Protein AF-A0A2P6TC37-F1 (afdb_monomer)

pLDDT: mean 72.39, std 29.38, range [22.72, 98.81]

Structure (mmCIF, N/CA/C/O backbone):
data_AF-A0A2P6TC37-F1
#
_entry.id   AF-A0A2P6TC37-F1
#
loop_
_atom_site.group_PDB
_atom_site.id
_atom_site.type_symbol
_atom_site.label_atom_id
_atom_site.label_alt_id
_atom_site.label_comp_id
_atom_site.label_asym_id
_atom_site.label_entity_id
_atom_site.label_seq_id
_atom_site.pdbx_PDB_ins_code
_atom_site.Cartn_x
_atom_site.Cartn_y
_atom_site.Cartn_z
_atom_site.occupancy
_atom_site.B_iso_or_equiv
_atom_site.auth_seq_id
_atom_site.auth_comp_id
_atom_site.auth_asym_id
_atom_site.auth_atom_id
_atom_site.pdbx_PDB_model_num
ATOM 1 N N . MET A 1 1 ? 7.289 -2.234 5.025 1.00 83.94 1 MET A N 1
ATOM 2 C CA . MET A 1 1 ? 6.380 -1.115 4.702 1.00 83.94 1 MET A CA 1
ATOM 3 C C . MET A 1 1 ? 5.207 -1.716 3.965 1.00 83.94 1 MET A C 1
ATOM 5 O O . MET A 1 1 ? 5.472 -2.333 2.942 1.00 83.94 1 MET A O 1
ATOM 9 N N . PRO A 1 2 ? 3.980 -1.599 4.486 1.00 94.38 2 PRO A N 1
ATOM 10 C CA . PRO A 1 2 ? 2.773 -1.984 3.763 1.00 94.38 2 PRO A CA 1
ATOM 11 C C . PRO A 1 2 ? 2.667 -1.216 2.441 1.00 94.38 2 PRO A C 1
ATOM 13 O O . PRO A 1 2 ? 2.938 -0.013 2.387 1.00 94.38 2 PRO A O 1
ATOM 16 N N . GLU A 1 3 ? 2.310 -1.910 1.370 1.00 97.00 3 GLU A N 1
ATOM 17 C CA . GLU A 1 3 ? 2.025 -1.344 0.056 1.00 97.00 3 GLU A CA 1
ATOM 18 C C . GLU A 1 3 ? 0.522 -1.524 -0.228 1.00 97.00 3 GLU A C 1
ATOM 20 O O . GLU A 1 3 ? -0.263 -1.788 0.686 1.00 97.00 3 GLU A O 1
ATOM 25 N N . LEU A 1 4 ? 0.069 -1.290 -1.460 1.00 97.50 4 LEU A N 1
ATOM 26 C CA . LEU A 1 4 ? -1.353 -1.438 -1.792 1.00 97.50 4 LEU A CA 1
ATOM 27 C C . LEU A 1 4 ? -1.938 -2.820 -1.440 1.00 97.50 4 LEU A C 1
ATOM 29 O O . LEU A 1 4 ? -3.035 -2.825 -0.879 1.00 97.50 4 LEU A O 1
ATOM 33 N N . PRO A 1 5 ? -1.268 -3.961 -1.711 1.00 97.31 5 PRO A N 1
ATOM 34 C CA . PRO A 1 5 ? -1.843 -5.275 -1.422 1.00 97.31 5 PRO A CA 1
ATOM 35 C C . PRO A 1 5 ? -2.089 -5.512 0.069 1.00 97.31 5 PRO A C 1
ATOM 37 O O . PRO A 1 5 ? -3.157 -5.988 0.445 1.00 97.31 5 PRO A O 1
ATOM 40 N N . GLU A 1 6 ? -1.143 -5.129 0.930 1.00 97.00 6 GLU A N 1
ATOM 41 C CA . GLU A 1 6 ? -1.274 -5.288 2.380 1.00 97.00 6 GLU A CA 1
ATOM 42 C C . GLU A 1 6 ? -2.379 -4.384 2.953 1.00 97.00 6 GLU A C 1
ATOM 44 O O . GLU A 1 6 ? -3.137 -4.798 3.832 1.00 97.00 6 GLU A O 1
ATOM 49 N N . VAL A 1 7 ? -2.509 -3.156 2.435 1.00 97.62 7 VAL A N 1
ATOM 50 C CA . VAL A 1 7 ? -3.565 -2.220 2.858 1.00 97.62 7 VAL A CA 1
ATOM 51 C C . VAL A 1 7 ? -4.939 -2.648 2.317 1.00 97.62 7 VAL A C 1
ATOM 53 O O . VAL A 1 7 ? -5.939 -2.475 3.008 1.00 97.62 7 VAL A O 1
ATOM 56 N N . GLU A 1 8 ? -5.025 -3.261 1.131 1.00 97.88 8 GLU A N 1
ATOM 57 C CA . GLU A 1 8 ? -6.267 -3.883 0.638 1.00 97.88 8 GLU A CA 1
ATOM 58 C C . GLU A 1 8 ? -6.647 -5.124 1.459 1.00 97.88 8 GLU A C 1
ATOM 60 O O . GLU A 1 8 ? -7.824 -5.294 1.770 1.00 97.88 8 GLU A O 1
ATOM 65 N N . GLY A 1 9 ? -5.677 -5.938 1.887 1.00 96.38 9 GLY A N 1
ATOM 66 C CA . GLY A 1 9 ? -5.904 -7.025 2.846 1.00 96.38 9 GLY A CA 1
ATOM 67 C C . GLY A 1 9 ? -6.494 -6.512 4.165 1.00 96.38 9 GLY A C 1
ATOM 68 O O . GLY A 1 9 ? -7.537 -6.991 4.607 1.00 96.38 9 GLY A O 1
ATOM 69 N N . ALA A 1 10 ? -5.904 -5.463 4.747 1.00 96.94 10 ALA A N 1
ATOM 70 C CA . ALA A 1 10 ? -6.432 -4.822 5.954 1.00 96.94 10 ALA A CA 1
ATOM 71 C C . ALA A 1 10 ? -7.830 -4.201 5.747 1.00 96.94 10 ALA A C 1
ATOM 73 O O . ALA A 1 10 ? -8.696 -4.328 6.617 1.00 96.94 10 ALA A O 1
ATOM 74 N N . ARG A 1 11 ? -8.089 -3.591 4.580 1.00 97.94 11 ARG A N 1
ATOM 75 C CA . ARG A 1 11 ? -9.413 -3.067 4.211 1.00 97.94 11 ARG A CA 1
ATOM 76 C C . ARG A 1 11 ? -10.454 -4.184 4.145 1.00 97.94 11 ARG A C 1
ATOM 78 O O . ARG A 1 11 ? -11.528 -4.036 4.716 1.00 97.94 11 ARG A O 1
ATOM 85 N N . ARG A 1 12 ? -10.138 -5.312 3.501 1.00 97.31 12 ARG A N 1
ATOM 86 C CA . ARG A 1 12 ? -11.019 -6.491 3.410 1.00 97.31 12 ARG A CA 1
ATOM 87 C C . ARG A 1 12 ? -11.253 -7.160 4.756 1.00 97.31 12 ARG A C 1
ATOM 89 O O . ARG A 1 12 ? -12.375 -7.583 5.019 1.00 97.31 12 ARG A O 1
ATOM 96 N N . LEU A 1 13 ? -10.228 -7.235 5.606 1.00 96.56 13 LEU A N 1
ATOM 97 C CA . LEU A 1 13 ? -10.374 -7.699 6.982 1.00 96.56 13 LEU A CA 1
ATOM 98 C C . LEU A 1 13 ? -11.424 -6.844 7.700 1.00 96.56 13 LEU A C 1
ATOM 100 O O . LEU A 1 13 ? -12.434 -7.385 8.137 1.00 96.56 13 LEU A O 1
ATOM 104 N N . ALA A 1 14 ? -11.255 -5.519 7.702 1.00 97.38 14 ALA A N 1
ATOM 105 C CA . ALA A 1 14 ? -12.206 -4.613 8.335 1.00 97.38 14 ALA A CA 1
ATOM 106 C C . ALA A 1 14 ? -13.606 -4.615 7.696 1.00 97.38 14 ALA A C 1
ATOM 108 O O . ALA A 1 14 ? -14.594 -4.494 8.415 1.00 97.38 14 ALA A O 1
ATOM 109 N N . GLU A 1 15 ? -13.713 -4.781 6.377 1.00 97.94 15 GLU A N 1
ATOM 110 C CA . GLU A 1 15 ? -14.999 -4.929 5.684 1.00 97.94 15 GLU A CA 1
ATOM 111 C C . GLU A 1 15 ? -15.781 -6.136 6.228 1.00 97.94 15 GLU A C 1
ATOM 113 O O . GLU A 1 15 ? -16.972 -6.039 6.498 1.00 97.94 15 GLU A O 1
ATOM 118 N N . ARG A 1 16 ? -15.100 -7.266 6.461 1.00 97.38 16 ARG A N 1
ATOM 119 C CA . ARG A 1 16 ? -15.718 -8.488 7.005 1.00 97.38 16 ARG A CA 1
ATOM 120 C C . ARG A 1 16 ? -15.984 -8.427 8.509 1.00 97.38 16 ARG A C 1
ATOM 122 O O . ARG A 1 16 ? -16.911 -9.081 8.980 1.00 97.38 16 ARG A O 1
ATOM 129 N N . THR A 1 17 ? -15.142 -7.733 9.276 1.00 97.81 17 THR A N 1
ATOM 130 C CA . THR A 1 17 ? -15.160 -7.809 10.749 1.00 97.81 17 THR A CA 1
ATOM 131 C C . THR A 1 17 ? -15.755 -6.589 11.435 1.00 97.81 17 THR A C 1
ATOM 133 O O . THR A 1 17 ? -16.193 -6.722 12.575 1.00 97.81 17 THR A O 1
ATOM 136 N N . CYS A 1 18 ? -15.763 -5.419 10.792 1.00 98.12 18 CYS A N 1
ATOM 137 C CA . CYS A 1 18 ? -16.083 -4.142 11.436 1.00 98.12 18 CYS A CA 1
ATOM 138 C C . CYS A 1 18 ? -17.280 -3.407 10.820 1.00 98.12 18 CYS A C 1
ATOM 140 O O . CYS A 1 18 ? -17.986 -2.710 11.545 1.00 98.12 18 CYS A O 1
ATOM 142 N N . VAL A 1 19 ? -17.514 -3.540 9.511 1.00 98.62 19 VAL A N 1
ATOM 143 C CA . VAL A 1 19 ? -18.607 -2.831 8.824 1.00 98.62 19 VAL A CA 1
ATOM 144 C C . VAL A 1 19 ? -19.978 -3.327 9.297 1.00 98.62 19 VAL A C 1
ATOM 146 O O . VAL A 1 19 ? -20.176 -4.512 9.564 1.00 98.62 19 VAL A O 1
ATOM 149 N N . GLY A 1 20 ? -20.923 -2.394 9.423 1.00 98.56 20 GLY A N 1
ATOM 150 C CA . GLY A 1 20 ? -22.274 -2.618 9.935 1.00 98.56 20 GLY A CA 1
ATOM 151 C C . GLY A 1 20 ? -22.376 -2.664 11.462 1.00 98.56 20 GLY A C 1
ATOM 152 O O . GLY A 1 20 ? -23.464 -2.920 11.969 1.00 98.56 20 GLY A O 1
ATOM 153 N N . LYS A 1 21 ? -21.276 -2.432 12.194 1.00 98.62 21 LYS A N 1
ATOM 154 C CA . LYS A 1 21 ? -21.218 -2.545 13.659 1.00 98.62 21 LYS A CA 1
ATOM 155 C C . LYS A 1 21 ? -20.896 -1.208 14.315 1.00 98.62 21 LYS A C 1
ATOM 157 O O . LYS A 1 21 ? -20.062 -0.439 13.827 1.00 98.62 21 LYS A O 1
ATOM 162 N N . ARG A 1 22 ? -21.523 -0.958 15.460 1.00 98.75 22 ARG A N 1
ATOM 163 C CA . ARG A 1 22 ? -21.271 0.205 16.312 1.00 98.75 22 ARG A CA 1
ATOM 164 C C . ARG A 1 22 ? -20.052 0.015 17.207 1.00 98.75 22 ARG A C 1
ATOM 166 O O . ARG A 1 22 ? -19.886 -1.030 17.837 1.00 98.75 22 ARG A O 1
ATOM 173 N N . ILE A 1 23 ? -19.241 1.062 17.310 1.00 98.75 23 ILE A N 1
ATOM 174 C CA . ILE A 1 23 ? -18.129 1.194 18.252 1.00 98.75 23 ILE A CA 1
ATOM 175 C C . ILE A 1 23 ? -18.714 1.457 19.646 1.00 98.75 23 ILE A C 1
ATOM 177 O O . ILE A 1 23 ? -19.360 2.481 19.868 1.00 98.75 23 ILE A O 1
ATOM 181 N N . VAL A 1 24 ? -18.493 0.546 20.594 1.00 98.75 24 VAL A N 1
ATOM 182 C CA . VAL A 1 24 ? -18.943 0.691 21.996 1.00 98.75 24 VAL A CA 1
ATOM 183 C C . VAL A 1 24 ? -17.829 1.150 22.931 1.00 98.75 24 VAL A C 1
ATOM 185 O O . VAL A 1 24 ? -18.105 1.713 23.984 1.00 98.75 24 VAL A O 1
ATOM 188 N N . GLU A 1 25 ? -16.574 0.938 22.540 1.00 98.62 25 GLU A N 1
ATOM 189 C CA . GLU A 1 25 ? -15.386 1.354 23.282 1.00 98.62 25 GLU A CA 1
ATOM 190 C C . GLU A 1 25 ? -14.320 1.773 22.268 1.00 98.62 25 GLU A C 1
ATOM 192 O O . GLU A 1 25 ? -14.127 1.097 21.254 1.00 98.62 25 GLU A O 1
ATOM 197 N N . ALA A 1 26 ? -13.633 2.877 22.539 1.00 98.50 26 ALA A N 1
ATOM 198 C CA . ALA A 1 26 ? -12.466 3.314 21.789 1.00 98.50 26 ALA A CA 1
ATOM 199 C C . ALA A 1 26 ? -11.380 3.714 22.790 1.00 98.50 26 ALA A C 1
ATOM 201 O O . ALA A 1 26 ? -11.672 4.392 23.774 1.00 98.50 26 ALA A O 1
ATOM 202 N N . ILE A 1 27 ? -10.143 3.303 22.533 1.00 98.44 27 ILE A N 1
ATOM 203 C CA . ILE A 1 27 ? -8.960 3.684 23.304 1.00 98.44 27 ILE A CA 1
ATOM 204 C C . ILE A 1 27 ? -7.935 4.199 22.298 1.00 98.44 27 ILE A C 1
ATOM 206 O O . ILE A 1 27 ? -7.487 3.461 21.417 1.00 98.44 27 ILE A O 1
ATOM 210 N N . ILE A 1 28 ? -7.588 5.479 22.409 1.00 98.50 28 ILE A N 1
ATOM 211 C CA . ILE A 1 28 ? -6.640 6.143 21.511 1.00 98.50 28 ILE A CA 1
ATOM 212 C C . ILE A 1 28 ? -5.346 6.410 22.277 1.00 98.50 28 ILE A C 1
ATOM 214 O O . ILE A 1 28 ? -5.369 6.957 23.378 1.00 98.50 28 ILE A O 1
ATOM 218 N N . ALA A 1 29 ? -4.211 6.016 21.702 1.00 97.75 29 ALA A N 1
ATOM 219 C CA . ALA A 1 29 ? -2.913 6.256 22.315 1.00 97.75 29 ALA A CA 1
ATOM 220 C C . ALA A 1 29 ? -2.574 7.753 22.332 1.00 97.75 29 ALA A C 1
ATOM 222 O O . ALA A 1 29 ? -2.803 8.465 21.352 1.00 97.75 29 ALA A O 1
ATOM 223 N N . ASP A 1 30 ? -1.944 8.196 23.419 1.00 96.94 30 ASP A N 1
ATOM 224 C CA . ASP A 1 30 ? -1.416 9.552 23.568 1.00 96.94 30 ASP A CA 1
ATOM 225 C C . ASP A 1 30 ? -0.123 9.717 22.744 1.00 96.94 30 ASP A C 1
ATOM 227 O O . ASP A 1 30 ? 1.002 9.634 23.237 1.00 96.94 30 ASP A O 1
ATOM 231 N N . ASP A 1 31 ? -0.290 9.799 21.422 1.00 96.88 31 ASP A N 1
ATOM 232 C CA . ASP A 1 31 ? 0.792 9.809 20.439 1.00 96.88 31 ASP A CA 1
ATOM 233 C C . ASP A 1 31 ? 0.491 10.790 19.299 1.00 96.88 31 ASP A C 1
ATOM 235 O O . ASP A 1 31 ? 0.153 10.386 18.188 1.00 96.88 31 ASP A O 1
ATOM 239 N N . GLU A 1 32 ? 0.659 12.089 19.558 1.00 94.88 32 GLU A N 1
ATOM 240 C CA . GLU A 1 32 ? 0.431 13.180 18.588 1.00 94.88 32 GLU A CA 1
ATOM 241 C C . GLU A 1 32 ? 1.298 13.085 17.311 1.00 94.88 32 GLU A C 1
ATOM 243 O O . GLU A 1 32 ? 0.999 13.712 16.294 1.00 94.88 32 GLU A O 1
ATOM 248 N N . LYS A 1 33 ? 2.364 12.262 17.304 1.00 96.38 33 LYS A N 1
ATOM 249 C CA . LYS A 1 33 ? 3.118 11.971 16.069 1.00 96.38 33 LYS A CA 1
ATOM 250 C C . LYS A 1 33 ? 2.323 11.085 15.108 1.00 96.38 33 LYS A C 1
ATOM 252 O O . LYS A 1 33 ? 2.520 11.194 13.895 1.00 96.38 33 LYS A O 1
ATOM 257 N N . VAL A 1 34 ? 1.463 10.214 15.639 1.00 98.00 34 VAL A N 1
ATOM 258 C CA . VAL A 1 34 ? 0.625 9.277 14.880 1.00 98.00 34 VAL A CA 1
ATOM 259 C C . VAL A 1 34 ? -0.806 9.794 14.758 1.00 98.00 34 VAL A C 1
ATOM 261 O O . VAL A 1 34 ? -1.354 9.763 13.661 1.00 98.00 34 VAL A O 1
ATOM 264 N N . ILE A 1 35 ? -1.405 10.275 15.849 1.00 98.00 35 ILE A N 1
ATOM 265 C CA . ILE A 1 35 ? -2.743 10.873 15.873 1.00 98.00 35 ILE A CA 1
ATOM 266 C C . ILE A 1 35 ? -2.621 12.336 15.448 1.00 98.00 35 ILE A C 1
ATOM 268 O O . ILE A 1 35 ? -2.126 13.173 16.195 1.00 98.00 35 ILE A O 1
ATOM 272 N N . CYS A 1 36 ? -3.026 12.637 14.218 1.00 95.69 36 CYS A N 1
ATOM 273 C CA . CYS A 1 36 ? -2.902 13.962 13.624 1.00 95.69 36 CYS A CA 1
ATOM 274 C C . CYS A 1 36 ? -4.259 14.676 13.556 1.00 95.69 36 CYS A C 1
ATOM 276 O O . CYS A 1 36 ? -5.306 14.042 13.469 1.00 95.69 36 CYS A O 1
ATOM 278 N N . ASN A 1 37 ? -4.221 16.012 13.526 1.00 93.75 37 ASN A N 1
ATOM 279 C CA . ASN A 1 37 ? -5.357 16.920 13.291 1.00 93.75 37 ASN A CA 1
ATOM 280 C C . ASN A 1 37 ? -6.563 16.836 14.258 1.00 93.75 37 ASN A C 1
ATOM 282 O O . ASN A 1 37 ? -7.558 17.522 14.027 1.00 93.75 37 ASN A O 1
ATOM 286 N N . VAL A 1 38 ? -6.479 16.040 15.323 1.00 95.88 38 VAL A N 1
ATOM 287 C CA . VAL A 1 38 ? -7.459 15.914 16.414 1.00 95.88 38 VAL A CA 1
ATOM 288 C C . VAL A 1 38 ? -6.720 15.410 17.657 1.00 95.88 38 VAL A C 1
ATOM 290 O O . VAL A 1 38 ? -5.751 14.662 17.512 1.00 95.88 38 VAL A O 1
ATOM 293 N N . LYS A 1 39 ? -7.132 15.792 18.874 1.00 97.06 39 LYS A N 1
ATOM 294 C CA . LYS A 1 39 ? -6.503 15.230 20.083 1.00 97.06 39 LYS A CA 1
ATOM 295 C C . LYS A 1 39 ? -6.962 13.788 20.334 1.00 97.06 39 LYS A C 1
ATOM 297 O O . LYS A 1 39 ? -8.119 13.476 20.043 1.00 97.06 39 LYS A O 1
ATOM 302 N N . PRO A 1 40 ? -6.134 12.918 20.941 1.00 96.94 40 PRO A N 1
ATOM 303 C CA . PRO A 1 40 ? -6.508 11.534 21.250 1.00 96.94 40 PRO A CA 1
ATOM 304 C C . PRO A 1 40 ? -7.847 11.394 21.993 1.00 96.94 40 PRO A C 1
ATOM 306 O O . PRO A 1 40 ? -8.672 10.557 21.634 1.00 96.94 40 PRO A O 1
ATOM 309 N N . GLN A 1 41 ? -8.102 12.255 22.981 1.00 95.88 41 GLN A N 1
ATOM 310 C CA . GLN A 1 41 ? -9.307 12.222 23.817 1.00 95.88 41 GLN A CA 1
ATOM 311 C C . GLN A 1 41 ? -10.551 12.737 23.068 1.00 95.88 41 GLN A C 1
ATOM 313 O O . GLN A 1 41 ? -11.647 12.209 23.247 1.00 95.88 41 GLN A O 1
ATOM 318 N N . GLU A 1 42 ? -10.379 13.733 22.192 1.00 96.62 42 GLU A N 1
ATOM 319 C CA . GLU A 1 42 ? -11.437 14.244 21.307 1.00 96.62 42 GLU A CA 1
ATOM 320 C C . GLU A 1 42 ? -11.826 13.180 20.268 1.00 96.62 42 GLU A C 1
ATOM 322 O O . GLU A 1 42 ? -13.011 12.924 20.055 1.00 96.62 42 GLU A O 1
ATOM 327 N N . LEU A 1 43 ? -10.834 12.497 19.682 1.00 97.62 43 LEU A N 1
ATOM 328 C CA . LEU A 1 43 ? -11.051 11.389 18.753 1.00 97.62 43 LEU A CA 1
ATOM 329 C C . LEU A 1 43 ? -11.757 10.209 19.433 1.00 97.62 43 LEU A C 1
ATOM 331 O O . LEU A 1 43 ? -12.715 9.669 18.886 1.00 97.62 43 LEU A O 1
ATOM 335 N N . GLN A 1 44 ? -11.327 9.840 20.641 1.00 97.31 44 GLN A N 1
ATOM 336 C CA . GLN A 1 44 ? -11.973 8.799 21.439 1.00 97.31 44 GLN A CA 1
ATOM 337 C C . GLN A 1 44 ? -13.462 9.101 21.660 1.00 97.31 44 GLN A C 1
ATOM 339 O O . GLN A 1 44 ? -14.310 8.251 21.385 1.00 97.31 44 GLN A O 1
ATOM 344 N N . ALA A 1 45 ? -13.788 10.320 22.101 1.00 97.00 45 ALA A N 1
ATOM 345 C CA . ALA A 1 45 ? -15.168 10.742 22.323 1.00 97.00 45 ALA A CA 1
ATOM 346 C C . ALA A 1 45 ? -15.996 10.800 21.025 1.00 97.00 45 ALA A C 1
ATOM 348 O O . ALA A 1 45 ? -17.186 10.496 21.049 1.00 97.00 45 ALA A O 1
ATOM 349 N N . ALA A 1 46 ? -15.384 11.160 19.892 1.00 97.31 46 ALA A N 1
ATOM 350 C CA . ALA A 1 46 ? -16.069 11.252 18.603 1.00 97.31 46 ALA A CA 1
ATOM 351 C C . ALA A 1 46 ? -16.398 9.886 17.966 1.00 97.31 46 ALA A C 1
ATOM 353 O O . ALA A 1 46 ? -17.361 9.800 17.198 1.00 97.31 46 ALA A O 1
ATOM 354 N N . LEU A 1 47 ? -15.608 8.846 18.267 1.00 98.00 47 LEU A N 1
ATOM 355 C CA . LEU A 1 47 ? -15.768 7.489 17.727 1.00 98.00 47 LEU A CA 1
ATOM 356 C C . LEU A 1 47 ? -16.785 6.637 18.501 1.00 98.00 47 LEU A C 1
ATOM 358 O O . LEU A 1 47 ? -17.487 5.832 17.890 1.00 98.00 47 LEU A O 1
ATOM 362 N N . VAL A 1 48 ? -16.878 6.781 19.827 1.00 98.19 48 VAL A N 1
ATOM 363 C CA . VAL A 1 48 ? -17.809 5.975 20.638 1.00 98.19 48 VAL A CA 1
ATOM 364 C C . VAL A 1 48 ? -19.260 6.272 20.246 1.00 98.19 48 VAL A C 1
ATOM 366 O O . VAL A 1 48 ? -19.683 7.421 20.148 1.00 98.19 48 VAL A O 1
ATOM 369 N N . GLY A 1 49 ? -20.035 5.212 20.020 1.00 98.12 49 GLY A N 1
ATOM 370 C CA . GLY A 1 49 ? -21.426 5.275 19.577 1.00 98.12 49 GLY A CA 1
ATOM 371 C C . GLY A 1 49 ? -21.620 5.346 18.059 1.00 98.12 49 GLY A C 1
ATOM 372 O O . GLY A 1 49 ? -22.759 5.204 17.620 1.00 98.12 49 GLY A O 1
ATOM 373 N N . ARG A 1 50 ? -20.554 5.512 17.261 1.00 98.38 50 ARG A N 1
ATOM 374 C CA . ARG A 1 50 ? -20.617 5.531 15.787 1.00 98.38 50 ARG A CA 1
ATOM 375 C C . ARG A 1 50 ? -20.657 4.134 15.191 1.00 98.38 50 ARG A C 1
ATOM 377 O O . ARG A 1 50 ? -19.966 3.234 15.666 1.00 98.38 50 ARG A O 1
ATOM 384 N N . THR A 1 51 ? -21.400 3.972 14.106 1.00 98.75 51 THR A N 1
ATOM 385 C CA . THR A 1 51 ? -21.410 2.761 13.274 1.00 98.75 51 THR A CA 1
ATOM 386 C C . THR A 1 51 ? -20.404 2.900 12.140 1.00 98.75 51 THR A C 1
ATOM 388 O O . THR A 1 51 ? -20.411 3.906 11.435 1.00 98.75 51 THR A O 1
ATOM 391 N N . ILE A 1 52 ? -19.558 1.889 11.930 1.00 98.69 52 ILE A N 1
ATOM 392 C CA . ILE A 1 52 ? -18.680 1.824 10.753 1.00 98.69 52 ILE A CA 1
ATOM 393 C C . ILE A 1 52 ? -19.532 1.367 9.564 1.00 98.69 52 ILE A C 1
ATOM 395 O O . ILE A 1 52 ? -20.012 0.235 9.557 1.00 98.69 52 ILE A O 1
ATOM 399 N N . VAL A 1 53 ? -19.735 2.221 8.559 1.00 98.62 53 VAL A N 1
ATOM 400 C CA . VAL A 1 53 ? -20.632 1.933 7.419 1.00 98.62 53 VAL A CA 1
ATOM 401 C C . VAL A 1 53 ? -19.913 1.407 6.177 1.00 98.62 53 VAL A C 1
ATOM 403 O O . VAL A 1 53 ? -20.547 0.747 5.358 1.00 98.62 53 VAL A O 1
ATOM 406 N N . ALA A 1 54 ? -18.602 1.635 6.045 1.00 98.38 54 ALA A N 1
ATOM 407 C CA . ALA A 1 54 ? -17.772 1.035 4.994 1.00 98.38 54 ALA A CA 1
ATOM 408 C C . ALA A 1 54 ? -16.275 1.060 5.351 1.00 98.38 54 ALA A C 1
ATOM 410 O O . ALA A 1 54 ? -15.819 1.956 6.067 1.00 98.38 54 ALA A O 1
ATOM 411 N N . ALA A 1 55 ? -15.488 0.131 4.790 1.00 98.38 55 ALA A N 1
ATOM 412 C CA . ALA A 1 55 ? -14.028 0.205 4.782 1.00 98.38 55 ALA A CA 1
ATOM 413 C C . ALA A 1 55 ? -13.520 0.490 3.358 1.00 98.38 55 ALA A C 1
ATOM 415 O O . ALA A 1 55 ? -13.589 -0.350 2.456 1.00 98.38 55 ALA A O 1
ATOM 416 N N . LYS A 1 56 ? -12.973 1.688 3.144 1.00 98.44 56 LYS A N 1
ATOM 417 C CA . LYS A 1 56 ? -12.481 2.171 1.845 1.00 98.44 56 LYS A CA 1
ATOM 418 C C . LYS A 1 56 ? -10.955 2.223 1.803 1.00 98.44 56 LYS A C 1
ATOM 420 O O . LYS A 1 56 ? -10.285 2.171 2.834 1.00 98.44 56 LYS A O 1
ATOM 425 N N . ARG A 1 57 ? -10.393 2.343 0.598 1.00 98.31 57 ARG A N 1
ATOM 426 C CA . ARG A 1 57 ? -8.950 2.481 0.364 1.00 98.31 57 ARG A CA 1
ATOM 427 C C . ARG A 1 57 ? -8.678 3.228 -0.936 1.00 98.31 57 ARG A C 1
ATOM 429 O O . ARG A 1 57 ? -9.363 2.989 -1.923 1.00 98.31 57 ARG A O 1
ATOM 436 N N . ARG A 1 58 ? -7.612 4.032 -0.965 1.00 98.25 58 ARG A N 1
ATOM 437 C CA . ARG A 1 58 ? -6.957 4.504 -2.193 1.00 98.25 58 ARG A CA 1
ATOM 438 C C . ARG A 1 58 ? -5.445 4.581 -1.984 1.00 98.25 58 ARG A C 1
ATOM 440 O O . ARG A 1 58 ? -4.960 5.115 -0.989 1.00 98.25 58 ARG A O 1
ATOM 447 N N . GLY A 1 59 ? -4.674 3.994 -2.893 1.00 97.94 59 GLY A N 1
ATOM 448 C CA . GLY A 1 59 ? -3.243 3.765 -2.720 1.00 97.94 59 GLY A CA 1
ATOM 449 C C . GLY A 1 59 ? -2.919 3.042 -1.406 1.00 97.94 59 GLY A C 1
ATOM 450 O O . GLY A 1 59 ? -3.425 1.950 -1.149 1.00 97.94 59 GLY A O 1
ATOM 451 N N . LYS A 1 60 ? -2.079 3.676 -0.574 1.00 97.50 60 LYS A N 1
ATOM 452 C CA . LYS A 1 60 ? -1.683 3.218 0.778 1.00 97.50 60 LYS A CA 1
ATOM 453 C C . LYS A 1 60 ? -2.449 3.932 1.905 1.00 97.50 60 LYS A C 1
ATOM 455 O O . LYS A 1 60 ? -1.926 4.092 3.010 1.00 97.50 60 LYS A O 1
ATOM 460 N N . GLN A 1 61 ? -3.634 4.446 1.591 1.00 97.88 61 GLN A N 1
ATOM 461 C CA . GLN A 1 61 ? -4.545 5.099 2.522 1.00 97.88 61 GLN A CA 1
ATOM 462 C C . GLN A 1 61 ? -5.793 4.227 2.647 1.00 97.88 61 GLN A C 1
ATOM 464 O O . GLN A 1 61 ? -6.378 3.865 1.629 1.00 97.88 61 GLN A O 1
ATOM 469 N N . MET A 1 62 ? -6.197 3.895 3.868 1.00 98.00 62 MET A N 1
ATOM 470 C CA . MET A 1 62 ? -7.442 3.183 4.178 1.00 98.00 62 MET A CA 1
ATOM 471 C C . MET A 1 62 ? -8.279 4.062 5.103 1.00 98.00 62 MET A C 1
ATOM 473 O O . MET A 1 62 ? -7.704 4.713 5.966 1.00 98.00 62 MET A O 1
ATOM 477 N N . TRP A 1 63 ? -9.604 4.082 4.975 1.00 98.44 63 TRP A N 1
ATOM 478 C CA . TRP A 1 63 ? -10.455 4.756 5.959 1.00 98.44 63 TRP A CA 1
ATOM 479 C C . TRP A 1 63 ? -11.715 3.971 6.296 1.00 98.44 63 TRP A C 1
ATOM 481 O O . TRP A 1 63 ? -12.218 3.188 5.486 1.00 98.44 63 TRP A O 1
ATOM 491 N N . TRP A 1 64 ? -12.218 4.212 7.504 1.00 98.50 64 TRP A N 1
ATOM 492 C CA . TRP A 1 64 ? -13.583 3.873 7.881 1.00 98.50 64 TRP A CA 1
ATOM 493 C C . TRP A 1 64 ? -14.486 5.075 7.668 1.00 98.50 64 TRP A C 1
ATOM 495 O O . TRP A 1 64 ? -14.250 6.142 8.238 1.00 98.50 64 TRP A O 1
ATOM 505 N N . GLU A 1 65 ? -15.523 4.873 6.865 1.00 98.38 65 GLU A N 1
ATOM 506 C CA . GLU A 1 65 ? -16.674 5.769 6.822 1.00 98.38 65 GLU A CA 1
ATOM 507 C C . GLU A 1 65 ? -17.559 5.458 8.028 1.00 98.38 65 GLU A C 1
ATOM 509 O O . GLU A 1 65 ? -17.782 4.287 8.356 1.00 98.38 65 GLU A O 1
ATOM 514 N N . LEU A 1 66 ? -18.044 6.503 8.693 1.00 98.38 66 LEU A N 1
ATOM 515 C CA . LEU A 1 66 ? -18.932 6.403 9.848 1.00 98.38 66 LEU A CA 1
ATOM 516 C C . LEU A 1 66 ? -20.348 6.850 9.468 1.00 98.38 66 LEU A C 1
ATOM 518 O O . LEU A 1 66 ? -20.531 7.609 8.519 1.00 98.38 66 LEU A O 1
ATOM 522 N N . ASP A 1 67 ? -21.344 6.391 10.221 1.00 97.75 67 ASP A N 1
ATOM 523 C CA . ASP A 1 67 ? -22.758 6.748 10.031 1.00 97.75 67 ASP A CA 1
ATOM 524 C C . ASP A 1 67 ? -23.043 8.257 10.082 1.00 97.75 67 ASP A C 1
ATOM 526 O O . ASP A 1 67 ? -23.941 8.738 9.390 1.00 97.75 67 ASP A O 1
ATOM 530 N N . ALA A 1 68 ? -22.275 9.012 10.868 1.00 93.81 68 ALA A N 1
ATOM 531 C CA . ALA A 1 68 ? -22.250 10.466 10.825 1.00 93.81 68 ALA A CA 1
ATOM 532 C C . ALA A 1 68 ? -20.936 11.044 11.372 1.00 93.81 68 ALA A C 1
ATOM 534 O O . ALA A 1 68 ? -20.322 10.503 12.293 1.00 93.81 68 ALA A O 1
ATOM 535 N N . GLY A 1 69 ? -20.573 12.222 10.861 1.00 90.06 69 GLY A N 1
ATOM 536 C CA . GLY A 1 69 ? -19.346 12.931 11.220 1.00 90.06 69 GLY A CA 1
ATOM 537 C C . GLY A 1 69 ? -18.149 12.542 10.342 1.00 90.06 69 GLY A C 1
ATOM 538 O O . GLY A 1 69 ? -18.329 11.942 9.283 1.00 90.06 69 GLY A O 1
ATOM 539 N N . PRO A 1 70 ? -16.926 12.926 10.745 1.00 96.38 70 PRO A N 1
ATOM 540 C CA . PRO A 1 70 ? -15.716 12.635 9.985 1.00 96.38 70 PRO A CA 1
ATOM 541 C C . PRO A 1 70 ? -15.410 11.135 9.869 1.00 96.38 70 PRO A C 1
ATOM 543 O O . PRO A 1 70 ? -15.707 10.345 10.761 1.00 96.38 70 PRO A O 1
ATOM 546 N N . SER A 1 71 ? -14.748 10.755 8.780 1.00 97.75 71 SER A N 1
ATOM 547 C CA . SER A 1 71 ? -14.179 9.421 8.581 1.00 97.75 71 SER A CA 1
ATOM 548 C C . SER A 1 71 ? -12.828 9.275 9.286 1.00 97.75 71 SER A C 1
ATOM 550 O O . SER A 1 71 ? -12.063 10.239 9.401 1.00 97.75 71 SER A O 1
ATOM 552 N N . LEU A 1 72 ? -12.491 8.049 9.699 1.00 98.19 72 LEU A N 1
ATOM 553 C CA . LEU A 1 72 ? -11.198 7.729 10.310 1.00 98.19 72 LEU A CA 1
ATOM 554 C C . LEU A 1 72 ? -10.213 7.214 9.256 1.00 98.19 72 LEU A C 1
ATOM 556 O O . LEU A 1 72 ? -10.294 6.061 8.834 1.00 98.19 72 LEU A O 1
ATOM 560 N N . LEU A 1 73 ? -9.279 8.068 8.842 1.00 98.44 73 LEU A N 1
ATOM 561 C CA . LEU A 1 73 ? -8.240 7.777 7.859 1.00 98.44 73 LEU A CA 1
ATOM 562 C C . LEU A 1 73 ? -6.983 7.203 8.529 1.00 98.44 73 LEU A C 1
ATOM 564 O O . LEU A 1 73 ? -6.448 7.777 9.475 1.00 98.44 73 LEU A O 1
ATOM 568 N N . LEU A 1 74 ? -6.479 6.101 7.980 1.00 98.12 74 LEU A N 1
ATOM 569 C CA . LEU A 1 74 ? -5.327 5.332 8.438 1.00 98.12 74 LEU A CA 1
ATOM 570 C C . LEU A 1 74 ? -4.271 5.250 7.324 1.00 98.12 74 LEU A C 1
ATOM 572 O O . LEU A 1 74 ? -4.433 4.532 6.331 1.00 98.12 74 LEU A O 1
ATOM 576 N N . HIS A 1 75 ? -3.149 5.944 7.512 1.00 97.88 75 HIS A N 1
ATOM 577 C CA . HIS A 1 75 ? -1.923 5.701 6.759 1.00 97.88 75 HIS A CA 1
ATOM 578 C C . HIS A 1 75 ? -1.012 4.755 7.540 1.00 97.88 75 HIS A C 1
ATOM 580 O O . HIS A 1 75 ? -0.631 5.056 8.671 1.00 97.88 75 HIS A O 1
ATOM 586 N N . PHE A 1 76 ? -0.610 3.640 6.933 1.00 95.94 76 PHE A N 1
ATOM 587 C CA . PHE A 1 76 ? 0.096 2.570 7.644 1.00 95.94 76 PHE A CA 1
ATOM 588 C C . PHE A 1 76 ? 1.600 2.854 7.853 1.00 95.94 76 PHE A C 1
ATOM 590 O O . PHE A 1 76 ? 2.263 2.149 8.612 1.00 95.94 76 PHE A O 1
ATOM 597 N N . GLY A 1 77 ? 2.174 3.876 7.210 1.00 94.81 77 GLY A N 1
ATOM 598 C CA . GLY A 1 77 ? 3.600 4.188 7.348 1.00 94.81 77 GLY A CA 1
ATOM 599 C C . GLY A 1 77 ? 4.483 2.980 7.005 1.00 94.81 77 GLY A C 1
ATOM 600 O O . GLY A 1 77 ? 4.278 2.322 5.988 1.00 94.81 77 GLY A O 1
ATOM 601 N N . MET A 1 78 ? 5.473 2.661 7.851 1.00 94.56 78 MET A N 1
ATOM 602 C CA . MET A 1 78 ? 6.402 1.541 7.609 1.00 94.56 78 MET A CA 1
ATOM 603 C C . MET A 1 78 ? 6.089 0.234 8.344 1.00 94.56 78 MET A C 1
ATOM 605 O O . MET A 1 78 ? 6.510 -0.821 7.855 1.00 94.56 78 MET A O 1
ATOM 609 N N . THR A 1 79 ? 5.386 0.311 9.472 1.00 95.56 79 THR A N 1
ATOM 610 C CA . THR A 1 79 ? 5.134 -0.787 10.428 1.00 95.56 79 THR A CA 1
ATOM 611 C C . THR A 1 79 ? 3.713 -0.770 10.996 1.00 95.56 79 THR A C 1
ATOM 613 O O . THR A 1 79 ? 3.425 -1.503 11.939 1.00 95.56 79 THR A O 1
ATOM 616 N N . GLY A 1 80 ? 2.832 0.054 10.425 1.00 96.19 80 GLY A N 1
ATOM 617 C CA . GLY A 1 80 ? 1.412 0.047 10.727 1.00 96.19 80 GLY A CA 1
ATOM 618 C C . GLY A 1 80 ? 0.752 -1.248 10.268 1.00 96.19 80 GLY A C 1
ATOM 619 O O . GLY A 1 80 ? 1.085 -1.773 9.204 1.00 96.19 80 GLY A O 1
ATOM 620 N N . GLY A 1 81 ? -0.212 -1.737 11.037 1.00 95.44 81 GLY A N 1
ATOM 621 C CA . GLY A 1 81 ? -1.061 -2.847 10.629 1.00 95.44 81 GLY A CA 1
ATOM 622 C C . GLY A 1 81 ? -2.340 -2.924 11.448 1.00 95.44 81 GLY A C 1
ATOM 623 O O . GLY A 1 81 ? -2.381 -2.499 12.603 1.00 95.44 81 GLY A O 1
ATOM 624 N N . LEU A 1 82 ? -3.385 -3.459 10.818 1.00 96.81 82 LEU A N 1
ATOM 625 C CA . LEU A 1 82 ? -4.671 -3.733 11.443 1.00 96.81 82 LEU A CA 1
ATOM 626 C C . LEU A 1 82 ? -4.709 -5.187 11.929 1.00 96.81 82 LEU A C 1
ATOM 628 O O . LEU A 1 82 ? -4.390 -6.094 11.160 1.00 96.81 82 LEU A O 1
ATOM 632 N N . VAL A 1 83 ? -5.115 -5.387 13.180 1.00 96.31 83 VAL A N 1
ATOM 633 C CA . VAL A 1 83 ? -5.236 -6.683 13.858 1.00 96.31 83 VAL A CA 1
ATOM 634 C C . VAL A 1 83 ? -6.670 -6.850 14.345 1.00 96.31 83 VAL A C 1
ATOM 636 O O . VAL A 1 83 ? -7.211 -5.929 14.954 1.00 96.31 83 VAL A O 1
ATOM 639 N N . VAL A 1 84 ? -7.278 -8.019 14.151 1.00 97.31 84 VAL A N 1
ATOM 640 C CA . VAL A 1 84 ? -8.564 -8.368 14.777 1.00 97.31 84 VAL A CA 1
ATOM 641 C C . VAL A 1 84 ? -8.352 -9.536 15.733 1.00 97.31 84 VAL A C 1
ATOM 643 O O . VAL A 1 84 ? -7.809 -10.573 15.352 1.00 97.31 84 VAL A O 1
ATOM 646 N N . LYS A 1 85 ? -8.770 -9.371 16.989 1.00 96.06 85 LYS A N 1
ATOM 647 C CA . LYS A 1 85 ? -8.525 -10.334 18.070 1.00 96.06 85 LYS A CA 1
ATOM 648 C C . LYS A 1 85 ? -9.078 -11.719 17.723 1.00 96.06 85 LYS A C 1
ATOM 650 O O . LYS A 1 85 ? -10.266 -11.860 17.449 1.00 96.06 85 LYS A O 1
ATOM 655 N N . GLY A 1 86 ? -8.216 -12.736 17.752 1.00 93.50 86 GLY A N 1
ATOM 656 C CA . GLY A 1 86 ? -8.576 -14.119 17.410 1.00 93.50 86 GLY A CA 1
ATOM 657 C C . GLY A 1 86 ? -8.641 -14.430 15.907 1.00 93.50 86 GLY A C 1
ATOM 658 O O . GLY A 1 86 ? -8.921 -15.571 15.551 1.00 93.50 86 GLY A O 1
ATOM 659 N N . ILE A 1 87 ? -8.371 -13.450 15.037 1.00 92.25 87 ILE A N 1
ATOM 660 C CA . ILE A 1 87 ? -8.230 -13.626 13.579 1.00 92.25 87 ILE A CA 1
ATOM 661 C C . ILE A 1 87 ? -6.797 -13.292 13.130 1.00 92.25 87 ILE A C 1
ATOM 663 O O . ILE A 1 87 ? -6.279 -13.929 12.216 1.00 92.25 87 ILE A O 1
ATOM 667 N N . GLY A 1 88 ? -6.153 -12.323 13.784 1.00 87.56 88 GLY A N 1
ATOM 668 C CA . GLY A 1 88 ? -4.796 -11.871 13.491 1.00 87.56 88 GLY A CA 1
ATOM 669 C C . GLY A 1 88 ? -4.746 -10.646 12.576 1.00 87.56 88 GLY A C 1
ATOM 670 O O . GLY A 1 88 ? -5.682 -9.842 12.515 1.00 87.56 88 GLY A O 1
ATOM 671 N N . ALA A 1 89 ? -3.620 -10.494 11.881 1.00 80.75 89 ALA A N 1
ATOM 672 C CA . ALA A 1 89 ? -3.320 -9.406 10.952 1.00 80.75 89 ALA A CA 1
ATOM 673 C C . ALA A 1 89 ? -2.772 -9.952 9.623 1.00 80.75 89 ALA A C 1
ATOM 675 O O . ALA A 1 89 ? -2.418 -11.125 9.522 1.00 80.75 89 ALA A O 1
ATOM 676 N N . ALA A 1 90 ? -2.645 -9.088 8.612 1.00 76.12 90 ALA A N 1
ATOM 677 C CA . ALA A 1 90 ? -1.951 -9.442 7.373 1.00 76.12 90 ALA A CA 1
ATOM 678 C C . ALA A 1 90 ? -0.490 -9.869 7.639 1.00 76.12 90 ALA A C 1
ATOM 680 O O . ALA A 1 90 ? 0.191 -9.308 8.503 1.00 76.12 90 ALA A O 1
ATOM 681 N N . HIS A 1 91 ? 0.011 -10.843 6.877 1.00 73.75 91 HIS A N 1
ATOM 682 C CA . HIS A 1 91 ? 1.386 -11.331 6.997 1.00 73.75 91 HIS A CA 1
ATOM 683 C C . HIS A 1 91 ? 2.380 -10.366 6.330 1.00 73.75 91 HIS A C 1
ATOM 685 O O . HIS A 1 91 ? 2.540 -10.350 5.112 1.00 73.75 91 HIS A O 1
ATOM 691 N N . TYR A 1 92 ? 3.107 -9.574 7.122 1.00 83.31 92 TYR A N 1
ATOM 692 C CA . TYR A 1 92 ? 4.120 -8.655 6.596 1.00 83.31 92 TYR A CA 1
ATOM 693 C C . TYR A 1 92 ? 5.501 -9.320 6.520 1.00 83.31 92 TYR A C 1
ATOM 695 O O . TYR A 1 92 ? 6.072 -9.732 7.525 1.00 83.31 92 TYR A O 1
ATOM 703 N N . LYS A 1 93 ? 6.138 -9.330 5.342 1.00 83.25 93 LYS A N 1
ATOM 704 C CA . LYS A 1 93 ? 7.485 -9.924 5.185 1.00 83.25 93 LYS A CA 1
ATOM 705 C C . LYS A 1 93 ? 8.591 -9.202 5.977 1.00 83.25 93 LYS A C 1
ATOM 707 O O . LYS A 1 93 ? 9.646 -9.778 6.224 1.00 83.25 93 LYS A O 1
ATOM 712 N N . SER A 1 94 ? 8.374 -7.932 6.338 1.00 81.38 94 SER A N 1
ATOM 713 C CA . SER A 1 94 ? 9.392 -7.053 6.943 1.00 81.38 94 SER A CA 1
ATOM 714 C C . SER A 1 94 ? 9.255 -6.801 8.453 1.00 81.38 94 SER A C 1
ATOM 716 O O . SER A 1 94 ? 10.148 -6.187 9.028 1.00 81.38 94 SER A O 1
ATOM 718 N N . PHE A 1 95 ? 8.145 -7.196 9.080 1.00 88.62 95 PHE A N 1
ATOM 719 C CA . PHE A 1 95 ? 7.893 -7.045 10.521 1.00 88.62 95 PHE A CA 1
ATOM 720 C C . PHE A 1 95 ? 6.752 -7.981 10.944 1.00 88.62 95 PHE A C 1
ATOM 722 O O . PHE A 1 95 ? 6.027 -8.476 10.095 1.00 88.62 95 PHE A O 1
ATOM 729 N N . VAL A 1 96 ? 6.565 -8.196 12.244 1.00 88.81 96 VAL A N 1
ATOM 730 C CA . VAL A 1 96 ? 5.430 -8.959 12.789 1.00 88.81 96 VAL A CA 1
ATOM 731 C C . VAL A 1 96 ? 4.724 -8.087 13.822 1.00 88.81 96 VAL A C 1
ATOM 733 O O . VAL A 1 96 ? 5.384 -7.314 14.522 1.00 88.81 96 VAL A O 1
ATOM 736 N N . ILE A 1 97 ? 3.398 -8.194 13.905 1.00 89.88 97 ILE A N 1
ATOM 737 C CA . ILE A 1 97 ? 2.618 -7.677 15.032 1.00 89.88 97 ILE A CA 1
ATOM 738 C C . ILE A 1 97 ? 2.269 -8.888 15.894 1.00 89.88 97 ILE A C 1
ATOM 740 O O . ILE A 1 97 ? 1.631 -9.814 15.410 1.00 89.88 97 ILE A O 1
ATOM 744 N N . ASP A 1 98 ? 2.754 -8.894 17.132 1.00 89.69 98 ASP A N 1
ATOM 745 C CA . ASP A 1 98 ? 2.488 -9.951 18.108 1.00 89.69 98 ASP A CA 1
ATOM 746 C C . ASP A 1 98 ? 1.185 -9.635 18.852 1.00 89.69 98 ASP A C 1
ATOM 748 O O . ASP A 1 98 ? 1.119 -8.660 19.607 1.00 89.69 98 ASP A O 1
ATOM 752 N N . ASP A 1 99 ? 0.156 -10.440 18.593 1.00 90.12 99 ASP A N 1
ATOM 753 C CA . ASP A 1 99 ? -1.195 -10.341 19.149 1.00 90.12 99 ASP A CA 1
ATOM 754 C C . ASP A 1 99 ? -1.497 -11.416 20.211 1.00 90.12 99 ASP A C 1
ATOM 756 O O . ASP A 1 99 ? -2.640 -11.553 20.653 1.00 90.12 99 ASP A O 1
ATOM 760 N N . SER A 1 100 ? -0.466 -12.135 20.683 1.00 90.62 100 SER A N 1
ATOM 761 C CA . SER A 1 100 ? -0.580 -13.117 21.775 1.00 90.62 100 SER A CA 1
ATOM 762 C C . SER A 1 100 ? -1.029 -12.497 23.107 1.00 90.62 100 SER A C 1
ATOM 764 O O . SER A 1 100 ? -1.625 -13.176 23.947 1.00 90.62 100 SER A O 1
ATOM 766 N N . ALA A 1 101 ? -0.792 -11.194 23.280 1.00 92.88 101 ALA A N 1
ATOM 767 C CA . ALA A 1 101 ? -1.353 -10.359 24.333 1.00 92.88 101 ALA A CA 1
ATOM 768 C C . ALA A 1 101 ? -2.252 -9.272 23.724 1.00 92.88 101 ALA A C 1
ATOM 770 O O . ALA A 1 101 ? -1.990 -8.776 22.628 1.00 92.88 101 ALA A O 1
ATOM 771 N N . TRP A 1 102 ? -3.301 -8.877 24.453 1.00 95.44 102 TRP A N 1
ATOM 772 C CA . TRP A 1 102 ? -4.267 -7.882 23.986 1.00 95.44 102 TRP A CA 1
ATOM 773 C C . TRP A 1 102 ? -4.412 -6.696 24.961 1.00 95.44 102 TRP A C 1
ATOM 775 O O . TRP A 1 102 ? -4.622 -6.949 26.150 1.00 95.44 102 TRP A O 1
ATOM 785 N N . PRO A 1 103 ? -4.386 -5.435 24.479 1.00 94.81 103 PRO A N 1
ATOM 786 C CA . PRO A 1 103 ? -4.105 -5.039 23.095 1.00 94.81 103 PRO A CA 1
ATOM 787 C C . PRO A 1 103 ? -2.669 -5.378 22.658 1.00 94.81 103 PRO A C 1
ATOM 789 O O . PRO A 1 103 ? -1.773 -5.432 23.505 1.00 94.81 103 PRO A O 1
ATOM 792 N N . PRO A 1 104 ? -2.423 -5.587 21.349 1.00 95.56 104 PRO A N 1
ATOM 793 C CA . PRO A 1 104 ? -1.090 -5.899 20.851 1.00 95.56 104 PRO A CA 1
ATOM 794 C C . PRO A 1 104 ? -0.106 -4.767 21.154 1.00 95.56 104 PRO A C 1
ATOM 796 O O . PRO A 1 104 ? -0.463 -3.581 21.196 1.00 95.56 104 PRO A O 1
ATOM 799 N N . ARG A 1 105 ? 1.171 -5.111 21.339 1.00 94.75 105 ARG A N 1
ATOM 800 C CA . ARG A 1 105 ? 2.198 -4.112 21.658 1.00 94.75 105 ARG A CA 1
ATOM 801 C C . ARG A 1 105 ? 2.275 -3.048 20.554 1.00 94.75 105 ARG A C 1
ATOM 803 O O . ARG A 1 105 ? 2.224 -3.354 19.367 1.00 94.75 105 ARG A O 1
ATOM 810 N N . PHE A 1 106 ? 2.457 -1.790 20.962 1.00 96.75 106 PHE A N 1
ATOM 811 C CA . PHE A 1 106 ? 2.458 -0.612 20.081 1.00 96.75 106 PHE A CA 1
ATOM 812 C C . PHE A 1 106 ? 1.104 -0.283 19.423 1.00 96.75 106 PHE A C 1
ATOM 814 O O . PHE A 1 106 ? 1.079 0.430 18.416 1.00 96.75 106 PHE A O 1
ATOM 821 N N . CYS A 1 107 ? -0.010 -0.751 19.998 1.00 97.62 107 CYS A N 1
ATOM 822 C CA . CYS A 1 107 ? -1.349 -0.256 19.681 1.00 97.62 107 CYS A CA 1
ATOM 823 C C . CYS A 1 107 ? -1.415 1.287 19.715 1.00 97.62 107 CYS A C 1
ATOM 825 O O . CYS A 1 107 ? -0.792 1.937 20.559 1.00 97.62 107 CYS A O 1
ATOM 827 N N . LYS A 1 108 ? -2.146 1.857 18.753 1.00 98.38 108 LYS A N 1
ATOM 828 C CA . LYS A 1 108 ? -2.409 3.294 18.572 1.00 98.38 108 LYS A CA 1
ATOM 829 C C . LYS A 1 108 ? -3.897 3.611 18.650 1.00 98.38 108 LYS A C 1
ATOM 831 O O . LYS A 1 108 ? -4.268 4.677 19.130 1.00 98.38 108 LYS A O 1
ATOM 836 N N . ILE A 1 109 ? -4.720 2.679 18.181 1.00 98.50 109 ILE A N 1
ATOM 837 C CA . ILE A 1 109 ? -6.176 2.704 18.259 1.00 98.50 109 ILE A CA 1
ATOM 838 C C . ILE A 1 109 ? -6.610 1.290 18.614 1.00 98.50 109 ILE A C 1
ATOM 840 O O . ILE A 1 109 ? -6.294 0.366 17.869 1.00 98.50 109 ILE A O 1
ATOM 844 N N . GLU A 1 110 ? -7.354 1.127 19.696 1.00 98.25 110 GLU A N 1
ATOM 845 C CA . GLU A 1 110 ? -8.142 -0.072 19.970 1.00 98.25 110 GLU A CA 1
ATOM 846 C C . GLU A 1 110 ? -9.621 0.310 19.914 1.00 98.25 110 GLU A C 1
ATOM 848 O O . GLU A 1 110 ? -10.033 1.279 20.550 1.00 98.25 110 GLU A O 1
ATOM 853 N N . LEU A 1 111 ? -10.416 -0.440 19.152 1.00 98.62 111 LEU A N 1
ATOM 854 C CA . LEU A 1 111 ? -11.870 -0.328 19.137 1.00 98.62 111 LEU A CA 1
ATOM 855 C C . LEU A 1 111 ? -12.492 -1.661 19.539 1.00 98.62 111 LEU A C 1
ATOM 857 O O . LEU A 1 111 ? -12.066 -2.731 19.093 1.00 98.62 111 LEU A O 1
ATOM 861 N N . LYS A 1 112 ? -13.569 -1.577 20.308 1.00 98.69 112 LYS A N 1
ATOM 862 C CA . LYS A 1 112 ? -14.470 -2.686 20.603 1.00 98.69 112 LYS A CA 1
ATOM 863 C C . LYS A 1 112 ? -15.819 -2.385 19.984 1.00 98.69 112 LYS A C 1
ATOM 865 O O . LYS A 1 112 ? -16.352 -1.283 20.139 1.00 98.69 112 LYS A O 1
ATOM 870 N N . LEU A 1 113 ? -16.364 -3.367 19.289 1.00 98.75 113 LEU A N 1
ATOM 871 C CA . LEU A 1 113 ? -17.639 -3.272 18.596 1.00 98.75 113 LEU A CA 1
ATOM 872 C C . LEU A 1 113 ? -18.731 -3.973 19.410 1.00 98.75 113 LEU A C 1
ATOM 874 O O . LEU A 1 113 ? -18.442 -4.775 20.301 1.00 98.75 113 LEU A O 1
ATOM 878 N N . GLU A 1 114 ? -19.990 -3.651 19.133 1.00 98.56 114 GLU A N 1
ATOM 879 C CA . GLU A 1 114 ? -21.131 -4.083 19.954 1.00 98.56 114 GLU A CA 1
ATOM 880 C C . GLU A 1 114 ? -21.370 -5.601 20.007 1.00 98.56 114 GLU A C 1
ATOM 882 O O . GLU A 1 114 ? -21.987 -6.083 20.954 1.00 98.56 114 GLU A O 1
ATOM 887 N N . ASP A 1 115 ? -20.838 -6.362 19.048 1.00 97.94 115 ASP A N 1
ATOM 888 C CA . ASP A 1 115 ? -20.862 -7.831 19.042 1.00 97.94 115 ASP A CA 1
ATOM 889 C C . ASP A 1 115 ? -19.673 -8.474 19.789 1.00 97.94 115 ASP A C 1
ATOM 891 O O . ASP A 1 115 ? -19.529 -9.695 19.807 1.00 97.94 115 ASP A O 1
ATOM 895 N N . GLY A 1 116 ? -18.804 -7.661 20.399 1.00 98.00 116 GLY A N 1
ATOM 896 C CA . GLY A 1 116 ? -17.600 -8.095 21.107 1.00 98.00 116 GLY A CA 1
ATOM 897 C C . GLY A 1 116 ? -16.330 -8.160 20.250 1.00 98.00 116 GLY A C 1
ATOM 898 O O . GLY A 1 116 ? -15.250 -8.387 20.812 1.00 98.00 116 GLY A O 1
ATOM 899 N N . THR A 1 117 ? -16.418 -7.918 18.932 1.00 98.25 117 THR A N 1
ATOM 900 C CA . THR A 1 117 ? -15.240 -7.809 18.052 1.00 98.25 117 THR A CA 1
ATOM 901 C C . THR A 1 117 ? -14.283 -6.750 18.599 1.00 98.25 117 THR A C 1
ATOM 903 O O . THR A 1 117 ? -14.690 -5.627 18.887 1.00 98.25 117 THR A O 1
ATOM 906 N N . GLN A 1 118 ? -13.002 -7.096 18.722 1.00 98.31 118 GLN A N 1
ATOM 907 C CA . GLN A 1 118 ? -11.935 -6.178 19.124 1.00 98.31 118 GLN A CA 1
ATOM 908 C C . GLN A 1 118 ? -10.948 -6.026 17.966 1.00 98.31 118 GLN A C 1
ATOM 910 O O . GLN A 1 118 ? -10.428 -7.022 17.456 1.00 98.31 118 GLN A O 1
ATOM 915 N N . VAL A 1 119 ? -10.705 -4.785 17.551 1.00 98.12 119 VAL A N 1
ATOM 916 C CA . VAL A 1 119 ? -9.798 -4.429 16.456 1.00 98.12 119 VAL A CA 1
ATOM 917 C C . VAL A 1 119 ? -8.765 -3.423 16.953 1.00 98.12 119 VAL A C 1
ATOM 919 O O . VAL A 1 119 ? -9.097 -2.479 17.665 1.00 98.12 119 VAL A O 1
ATOM 922 N N . ALA A 1 120 ? -7.507 -3.629 16.579 1.00 98.19 120 ALA A N 1
ATOM 923 C CA . ALA A 1 120 ? -6.390 -2.770 16.937 1.00 98.19 120 ALA A CA 1
ATOM 924 C C . ALA A 1 120 ? -5.648 -2.299 15.683 1.00 98.19 120 ALA A C 1
ATOM 926 O O . ALA A 1 120 ? -5.426 -3.070 14.750 1.00 98.19 120 ALA A O 1
ATOM 927 N N . PHE A 1 121 ? -5.225 -1.039 15.674 1.00 98.19 121 PHE A N 1
ATOM 928 C CA . PHE A 1 121 ? -4.244 -0.516 14.731 1.00 98.19 121 PHE A CA 1
ATOM 929 C C . PHE A 1 121 ? -2.945 -0.247 15.486 1.00 98.19 121 PHE A C 1
ATOM 931 O O . PHE A 1 121 ? -2.911 0.571 16.409 1.00 98.19 121 PHE A O 1
ATOM 938 N N . CYS A 1 122 ? -1.879 -0.948 15.112 1.00 97.31 122 CYS A N 1
ATOM 939 C CA . CYS A 1 122 ? -0.592 -0.926 15.805 1.00 97.31 122 CYS A CA 1
ATOM 940 C C . CYS A 1 122 ? 0.486 -0.346 14.895 1.00 97.31 122 CYS A C 1
ATOM 942 O O . CYS A 1 122 ? 0.504 -0.667 13.712 1.00 97.31 122 CYS A O 1
ATOM 944 N N . ASP A 1 123 ? 1.412 0.449 15.439 1.00 97.38 123 ASP A N 1
ATOM 945 C CA . ASP A 1 123 ? 2.604 0.902 14.711 1.00 97.38 123 ASP A CA 1
ATOM 946 C C . ASP A 1 123 ? 3.805 1.078 15.650 1.00 97.38 123 ASP A C 1
ATOM 948 O O . ASP A 1 123 ? 3.839 1.968 16.506 1.00 97.38 123 ASP A O 1
ATOM 952 N N . SER A 1 124 ? 4.823 0.236 15.467 1.00 95.75 124 SER A N 1
ATOM 953 C CA . SER A 1 124 ? 6.013 0.203 16.322 1.00 95.75 124 SER A CA 1
ATOM 954 C C . SER A 1 124 ? 7.009 1.334 16.061 1.00 95.75 124 SER A C 1
ATOM 956 O O . SER A 1 124 ? 7.767 1.683 16.966 1.00 95.75 124 SER A O 1
ATOM 958 N N . ARG A 1 125 ? 7.010 1.934 14.861 1.00 96.62 125 ARG A N 1
ATOM 959 C CA . ARG A 1 125 ? 7.965 2.995 14.481 1.00 96.62 125 ARG A CA 1
ATOM 960 C C . ARG A 1 125 ? 7.401 4.416 14.544 1.00 96.62 125 ARG A C 1
ATOM 962 O O . ARG A 1 125 ? 8.173 5.348 14.364 1.00 96.62 125 ARG A O 1
ATOM 969 N N . ARG A 1 126 ? 6.106 4.590 14.835 1.00 97.12 126 ARG A N 1
ATOM 970 C CA . ARG A 1 126 ? 5.419 5.899 14.945 1.00 97.12 126 ARG A CA 1
ATOM 971 C C . ARG A 1 126 ? 5.477 6.737 13.653 1.00 97.12 126 ARG A C 1
ATOM 973 O O . ARG A 1 126 ? 5.544 7.962 13.701 1.00 97.12 126 ARG A O 1
ATOM 980 N N . PHE A 1 127 ? 5.437 6.060 12.504 1.00 96.88 127 PHE A N 1
ATOM 981 C CA . PHE A 1 127 ? 5.375 6.659 11.163 1.00 96.88 127 PHE A CA 1
ATOM 982 C C . PHE A 1 127 ? 4.010 6.494 10.485 1.00 96.88 127 PHE A C 1
ATOM 984 O O . PHE A 1 127 ? 3.779 7.065 9.418 1.00 96.88 127 PHE A O 1
ATOM 991 N N . ALA A 1 128 ? 3.105 5.709 11.069 1.00 97.62 128 ALA A N 1
ATOM 992 C CA . ALA A 1 128 ? 1.701 5.747 10.703 1.00 97.62 128 ALA A CA 1
ATOM 993 C C . ALA A 1 128 ? 1.119 7.152 10.940 1.00 97.62 128 ALA A C 1
ATOM 995 O O . ALA A 1 128 ? 1.603 7.906 11.784 1.00 97.62 128 ALA A O 1
ATOM 996 N N . LYS A 1 129 ? 0.067 7.500 10.196 1.00 98.12 129 LYS A N 1
ATOM 997 C CA . LYS A 1 129 ? -0.671 8.758 10.367 1.00 98.12 129 LYS A CA 1
ATOM 998 C C . LYS A 1 129 ? -2.163 8.459 10.392 1.00 98.12 129 LYS A C 1
ATOM 1000 O O . LYS A 1 129 ? -2.724 8.023 9.389 1.00 98.12 129 LYS A O 1
ATOM 1005 N N . VAL A 1 130 ? -2.780 8.702 11.535 1.00 98.31 130 VAL A N 1
ATOM 1006 C CA . VAL A 1 130 ? -4.218 8.638 11.777 1.00 98.31 130 VAL A CA 1
ATOM 1007 C C . VAL A 1 130 ? -4.763 10.052 11.624 1.00 98.31 130 VAL A C 1
ATOM 1009 O O . VAL A 1 130 ? -4.194 10.989 12.178 1.00 98.31 130 VAL A O 1
ATOM 1012 N N . ARG A 1 131 ? -5.840 10.221 10.859 1.00 97.81 131 ARG A N 1
ATOM 1013 C CA . ARG A 1 131 ? -6.500 11.515 10.641 1.00 97.81 131 ARG A CA 1
ATOM 1014 C C . ARG A 1 131 ? -8.008 11.352 10.742 1.00 97.81 131 ARG A C 1
ATOM 1016 O O . ARG A 1 131 ? -8.542 10.323 10.339 1.00 97.81 131 ARG A O 1
ATOM 1023 N N . PHE A 1 132 ? -8.692 12.377 11.231 1.00 97.19 132 PHE A N 1
ATOM 1024 C CA . PHE A 1 132 ? -10.153 12.405 11.316 1.00 97.19 132 PHE A CA 1
ATOM 1025 C C . PHE A 1 132 ? -10.664 13.495 10.369 1.00 97.19 132 PHE A C 1
ATOM 1027 O O . PHE A 1 132 ? -10.375 14.671 10.590 1.00 97.19 132 PHE A O 1
ATOM 1034 N N . LEU A 1 133 ? -11.299 13.106 9.255 1.00 95.69 133 LEU A N 1
ATOM 1035 C CA . LEU A 1 133 ? -11.544 13.976 8.090 1.00 95.69 133 LEU A CA 1
ATOM 1036 C C . LEU A 1 133 ? -12.976 13.835 7.558 1.00 95.69 133 LEU A C 1
ATOM 1038 O O . LEU A 1 133 ? -13.428 12.726 7.294 1.00 95.69 133 LEU A O 1
ATOM 1042 N N . GLU A 1 134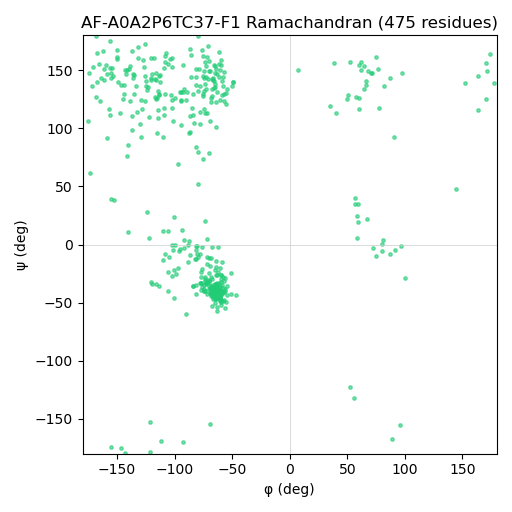 ? -13.676 14.956 7.370 1.00 94.38 134 GLU A N 1
ATOM 1043 C CA . GLU A 1 134 ? -15.056 14.998 6.844 1.00 94.38 134 GLU A CA 1
ATOM 1044 C C . GLU A 1 134 ? -15.169 14.407 5.435 1.00 94.38 134 GLU A C 1
ATOM 1046 O O . GLU A 1 134 ? -16.064 13.620 5.154 1.00 94.38 134 GLU A O 1
ATOM 1051 N N . ASP A 1 135 ? -14.231 14.784 4.570 1.00 94.31 135 ASP A N 1
ATOM 1052 C CA . ASP A 1 135 ? -14.132 14.359 3.179 1.00 94.31 135 ASP A CA 1
ATOM 1053 C C . ASP A 1 135 ? -12.699 13.862 2.943 1.00 94.31 135 ASP A C 1
ATOM 1055 O O . ASP A 1 135 ? -11.797 14.674 2.699 1.00 94.31 135 ASP A O 1
ATOM 1059 N N . PRO A 1 136 ? -12.447 12.548 3.104 1.00 95.19 136 PRO A N 1
ATOM 1060 C CA . PRO A 1 136 ? -11.130 11.975 2.875 1.00 95.19 136 PRO A CA 1
ATOM 1061 C C . PRO A 1 136 ? -10.670 12.120 1.428 1.00 95.19 136 PRO A C 1
ATOM 1063 O O . PRO A 1 136 ? -9.495 12.387 1.218 1.00 95.19 136 PRO A O 1
ATOM 1066 N N . GLU A 1 137 ? -11.555 11.952 0.438 1.00 95.31 137 GLU A N 1
ATOM 1067 C CA . GLU A 1 137 ? -11.166 11.890 -0.979 1.00 95.31 137 GLU A CA 1
ATOM 1068 C C . GLU A 1 137 ? -10.945 13.267 -1.614 1.00 95.31 137 GLU A C 1
ATOM 1070 O O . GLU A 1 137 ? -10.044 13.421 -2.443 1.00 95.31 137 GLU A O 1
ATOM 1075 N N . GLY A 1 138 ? -11.726 14.274 -1.218 1.00 95.69 138 GLY A N 1
ATOM 1076 C CA . GLY A 1 138 ? -11.595 15.651 -1.693 1.00 95.69 138 GLY A CA 1
ATOM 1077 C C . GLY A 1 138 ? -10.492 16.465 -1.012 1.00 95.69 138 GLY A C 1
ATOM 1078 O O . GLY A 1 138 ? -10.284 17.622 -1.388 1.00 95.69 138 GLY A O 1
ATOM 1079 N N . ARG A 1 139 ? -9.759 15.896 -0.039 1.00 93.56 139 ARG A N 1
ATOM 1080 C CA . ARG A 1 139 ? -8.665 16.577 0.680 1.00 93.56 139 ARG A CA 1
ATOM 1081 C C . ARG A 1 139 ? -7.345 15.779 0.689 1.00 93.56 139 ARG A C 1
ATOM 1083 O O . ARG A 1 139 ? -7.345 14.555 0.518 1.00 93.56 139 ARG A O 1
ATOM 1090 N N . PRO A 1 140 ? -6.193 16.441 0.919 1.00 94.81 140 PRO A N 1
ATOM 1091 C CA . PRO A 1 140 ? -4.925 15.747 1.112 1.00 94.81 140 PRO A CA 1
ATOM 1092 C C . PRO A 1 140 ? -4.968 14.823 2.346 1.00 94.81 140 PRO A C 1
ATOM 1094 O O . PRO A 1 140 ? -5.575 15.173 3.360 1.00 94.81 140 PRO A O 1
ATOM 1097 N N . PRO A 1 141 ? -4.312 13.648 2.305 1.00 95.94 141 PRO A N 1
ATOM 1098 C CA . PRO A 1 141 ? -3.394 13.209 1.255 1.00 95.94 141 PRO A CA 1
ATOM 1099 C C . PRO A 1 141 ? -4.059 12.512 0.054 1.00 95.94 141 PRO A C 1
ATOM 1101 O O . PRO A 1 141 ? -3.359 12.230 -0.911 1.00 95.94 141 PRO A O 1
ATOM 1104 N N . ILE A 1 142 ? -5.358 12.174 0.083 1.00 97.75 142 ILE A N 1
ATOM 1105 C CA . ILE A 1 142 ? -5.963 11.331 -0.971 1.00 97.75 142 ILE A CA 1
ATOM 1106 C C . ILE A 1 142 ? -6.218 12.117 -2.262 1.00 97.75 142 ILE A C 1
ATOM 1108 O O . ILE A 1 142 ? -5.994 11.573 -3.345 1.00 97.75 142 ILE A O 1
ATOM 1112 N N . SER A 1 143 ? -6.615 13.390 -2.175 1.00 97.44 143 SER A N 1
ATOM 1113 C CA . SER A 1 143 ? -6.883 14.232 -3.354 1.00 97.44 143 SER A CA 1
ATOM 1114 C C . SER A 1 143 ? -5.670 14.434 -4.273 1.00 97.44 143 SER A C 1
ATOM 1116 O O . SER A 1 143 ? -5.828 14.794 -5.436 1.00 97.44 143 SER A O 1
ATOM 1118 N N . GLU A 1 144 ? -4.462 14.215 -3.751 1.00 97.62 144 GLU A N 1
ATOM 1119 C CA . GLU A 1 144 ? -3.178 14.363 -4.450 1.00 97.62 144 GLU A CA 1
ATOM 1120 C C . GLU A 1 144 ? -2.653 13.035 -5.020 1.00 97.62 144 GLU A C 1
ATOM 1122 O O . GLU A 1 144 ? -1.643 13.012 -5.724 1.00 97.62 144 GLU A O 1
ATOM 1127 N N . LEU A 1 145 ? -3.325 11.915 -4.726 1.00 98.38 145 LEU A N 1
ATOM 1128 C CA . LEU A 1 145 ? -2.937 10.598 -5.216 1.00 98.38 145 LEU A CA 1
ATOM 1129 C C . LEU A 1 145 ? -3.250 10.435 -6.703 1.00 98.38 145 LEU A C 1
ATOM 1131 O O . LEU A 1 145 ? -4.351 10.743 -7.167 1.00 98.38 145 LEU A O 1
ATOM 1135 N N . GLY A 1 146 ? -2.302 9.831 -7.415 1.00 98.19 146 GLY A N 1
ATOM 1136 C CA . GLY A 1 146 ? -2.456 9.429 -8.807 1.00 98.19 146 GLY A CA 1
ATOM 1137 C C . GLY A 1 146 ? -3.434 8.267 -8.999 1.00 98.19 146 GLY A C 1
ATOM 1138 O O . GLY A 1 146 ? -4.339 8.026 -8.192 1.00 98.19 146 GLY A O 1
AT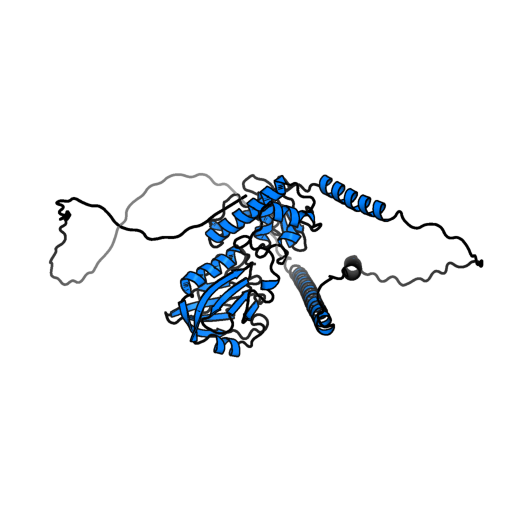OM 1139 N N . TRP A 1 147 ? -3.241 7.521 -10.085 1.00 98.25 147 TRP A N 1
ATOM 1140 C CA . TRP A 1 147 ? -4.058 6.344 -10.372 1.00 98.25 147 TRP A CA 1
ATOM 1141 C C . TRP A 1 147 ? -3.708 5.183 -9.433 1.00 98.25 147 TRP A C 1
ATOM 1143 O O . TRP A 1 147 ? -2.554 4.979 -9.056 1.00 98.25 147 TRP A O 1
ATOM 1153 N N . ASP A 1 148 ? -4.728 4.422 -9.058 1.00 98.56 148 ASP A N 1
ATOM 1154 C CA . ASP A 1 148 ? -4.667 3.236 -8.215 1.00 98.56 148 ASP A CA 1
ATOM 1155 C C . ASP A 1 148 ? -4.763 1.979 -9.101 1.00 98.56 148 ASP A C 1
ATOM 1157 O O . ASP A 1 148 ? -5.739 1.854 -9.850 1.00 98.56 148 ASP A O 1
ATOM 1161 N N . PRO A 1 149 ? -3.798 1.041 -9.025 1.00 98.25 149 PRO A N 1
ATOM 1162 C CA . PRO A 1 149 ? -3.782 -0.189 -9.820 1.00 98.25 149 PRO A CA 1
ATOM 1163 C C . PRO A 1 149 ? -5.066 -1.034 -9.796 1.00 98.25 149 PRO A C 1
ATOM 1165 O O . PRO A 1 149 ? -5.283 -1.799 -10.733 1.00 98.25 149 PRO A O 1
ATOM 1168 N N . LEU A 1 150 ? -5.900 -0.936 -8.750 1.00 98.12 150 LEU A N 1
ATOM 1169 C CA . LEU A 1 150 ? -7.132 -1.728 -8.622 1.00 98.12 150 LEU A CA 1
ATOM 1170 C C . LEU A 1 150 ? -8.408 -0.947 -8.950 1.00 98.12 150 LEU A C 1
ATOM 1172 O O . LEU A 1 150 ? -9.402 -1.567 -9.316 1.00 98.12 150 LEU A O 1
ATOM 1176 N N . LEU A 1 151 ? -8.410 0.378 -8.770 1.00 97.62 151 LEU A N 1
ATOM 1177 C CA . LEU A 1 151 ? -9.640 1.181 -8.820 1.00 97.62 151 LEU A CA 1
ATOM 1178 C C . LEU A 1 151 ? -9.784 2.006 -10.103 1.00 97.62 151 LEU A C 1
ATOM 1180 O O . LEU A 1 151 ? -10.887 2.124 -10.626 1.00 97.62 151 LEU A O 1
ATOM 1184 N N . ASN A 1 152 ? -8.699 2.606 -10.599 1.00 97.31 152 ASN A N 1
ATOM 1185 C CA . ASN A 1 152 ? -8.757 3.549 -11.724 1.00 97.31 152 ASN A CA 1
ATOM 1186 C C . ASN A 1 152 ? -7.454 3.601 -12.540 1.00 97.31 152 ASN A C 1
ATOM 1188 O O . ASN A 1 152 ? -7.033 4.662 -13.004 1.00 97.31 152 ASN A O 1
ATOM 1192 N N . MET A 1 153 ? -6.815 2.444 -12.729 1.00 97.12 153 MET A N 1
ATOM 1193 C CA . MET A 1 153 ? -5.645 2.308 -13.593 1.00 97.12 153 MET A CA 1
ATOM 1194 C C . MET A 1 153 ? -5.968 2.769 -15.032 1.00 97.12 153 MET A C 1
ATOM 1196 O O . MET A 1 153 ? -6.968 2.323 -15.600 1.00 97.12 153 MET A O 1
ATOM 1200 N N . PRO A 1 154 ? -5.151 3.646 -15.648 1.00 98.06 154 PRO A N 1
ATOM 1201 C CA . PRO A 1 154 ? -5.413 4.159 -16.991 1.00 98.06 154 PRO A CA 1
ATOM 1202 C C . PRO A 1 154 ? -5.325 3.058 -18.055 1.00 98.06 154 PRO A C 1
ATOM 1204 O O . PRO A 1 154 ? -4.582 2.089 -17.899 1.00 98.06 154 PRO A O 1
ATOM 1207 N N . ALA A 1 155 ? -6.023 3.245 -19.179 1.00 98.38 155 ALA A N 1
ATOM 1208 C CA . ALA A 1 155 ? -5.825 2.439 -20.387 1.00 98.38 155 ALA A CA 1
ATOM 1209 C C . ALA A 1 155 ? -4.376 2.553 -20.908 1.00 98.38 155 ALA A C 1
ATOM 1211 O O . ALA A 1 155 ? -3.669 3.518 -20.596 1.00 98.38 155 ALA A O 1
ATOM 1212 N N . LEU A 1 156 ? -3.931 1.576 -21.704 1.00 98.44 156 LEU A N 1
ATOM 1213 C CA . LEU A 1 156 ? -2.538 1.464 -22.151 1.00 98.44 156 LEU A CA 1
ATOM 1214 C C . LEU A 1 156 ? -2.057 2.721 -22.892 1.00 98.44 156 LEU A C 1
ATOM 1216 O O . LEU A 1 156 ? -0.949 3.193 -22.652 1.00 98.44 156 LEU A O 1
ATOM 1220 N N . GLU A 1 157 ? -2.901 3.298 -23.739 1.00 98.06 157 GLU A N 1
ATOM 1221 C CA . GLU A 1 157 ? -2.608 4.475 -24.558 1.00 98.06 157 GLU A CA 1
ATOM 1222 C C . GLU A 1 157 ? -2.393 5.714 -23.672 1.00 98.06 157 GLU A C 1
ATOM 1224 O O . GLU A 1 157 ? -1.444 6.479 -23.855 1.00 98.06 157 GLU A O 1
ATOM 1229 N N . ALA A 1 158 ? -3.240 5.879 -22.650 1.00 98.12 158 ALA A N 1
ATOM 1230 C CA . ALA A 1 158 ? -3.122 6.952 -21.666 1.00 98.12 158 ALA A CA 1
ATOM 1231 C C . ALA A 1 158 ? -1.896 6.757 -20.755 1.00 98.12 158 ALA A C 1
ATOM 1233 O O . ALA A 1 158 ? -1.207 7.726 -20.431 1.00 98.12 158 ALA A O 1
ATOM 1234 N N . PHE A 1 159 ? -1.575 5.512 -20.388 1.00 98.38 159 PHE A N 1
ATOM 1235 C CA . PHE A 1 159 ? -0.365 5.175 -19.637 1.00 98.38 159 PHE A CA 1
ATOM 1236 C C . PHE A 1 159 ? 0.909 5.467 -20.447 1.00 98.38 159 PHE A C 1
ATOM 1238 O O . PHE A 1 159 ? 1.813 6.138 -19.949 1.00 98.38 159 PHE A O 1
ATOM 1245 N N . GLN A 1 160 ? 0.959 5.057 -21.719 1.00 97.88 160 GLN A N 1
ATOM 1246 C CA . GLN A 1 160 ? 2.046 5.377 -22.652 1.00 97.88 160 GLN A CA 1
ATOM 1247 C C . GLN A 1 160 ? 2.246 6.893 -22.790 1.00 97.88 160 GLN A C 1
ATOM 1249 O O . GLN A 1 160 ? 3.371 7.380 -22.651 1.00 97.88 160 GLN A O 1
ATOM 1254 N N . ALA A 1 161 ? 1.163 7.653 -22.990 1.00 97.25 161 ALA A N 1
ATOM 1255 C CA . ALA A 1 161 ? 1.216 9.112 -23.061 1.00 97.25 161 ALA A CA 1
ATOM 1256 C C . ALA A 1 161 ? 1.746 9.744 -21.758 1.00 97.25 161 ALA A C 1
ATOM 1258 O O . ALA A 1 161 ? 2.572 10.659 -21.805 1.00 97.25 161 ALA A O 1
ATOM 1259 N N . ALA A 1 162 ? 1.337 9.225 -20.595 1.00 97.00 162 ALA A N 1
ATOM 1260 C CA . ALA A 1 162 ? 1.811 9.694 -19.296 1.00 97.00 162 ALA A CA 1
ATOM 1261 C C . ALA A 1 162 ? 3.314 9.427 -19.075 1.00 97.00 162 ALA A C 1
ATOM 1263 O O . ALA A 1 162 ? 4.005 10.281 -18.513 1.00 97.00 162 ALA A O 1
ATOM 1264 N N . LEU A 1 163 ? 3.850 8.293 -19.549 1.00 97.44 163 LEU A N 1
ATOM 1265 C CA . LEU A 1 163 ? 5.289 7.995 -19.485 1.00 97.44 163 LEU A CA 1
ATOM 1266 C C . LEU A 1 163 ? 6.118 8.829 -20.476 1.00 97.44 163 LEU A C 1
ATOM 1268 O O . LEU A 1 163 ? 7.240 9.218 -20.148 1.00 97.44 163 LEU A O 1
ATOM 1272 N N . ALA A 1 164 ? 5.583 9.159 -21.656 1.00 94.31 164 ALA A N 1
ATOM 1273 C CA . ALA A 1 164 ? 6.307 9.892 -22.703 1.00 94.31 164 ALA A CA 1
ATOM 1274 C C . ALA A 1 164 ? 6.810 11.286 -22.262 1.00 94.31 164 ALA A C 1
ATOM 1276 O O . ALA A 1 164 ? 7.821 11.776 -22.770 1.00 94.31 164 ALA A O 1
ATOM 1277 N N . GLY A 1 165 ?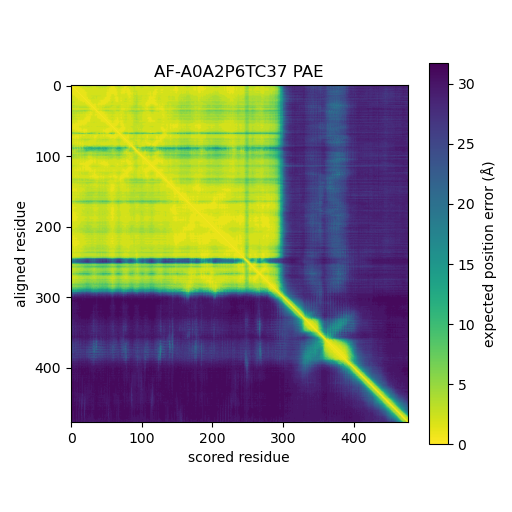 6.151 11.919 -21.284 1.00 91.19 165 GLY A N 1
ATOM 1278 C CA . GLY A 1 165 ? 6.599 13.183 -20.684 1.00 91.19 165 GLY A CA 1
ATOM 1279 C C . GLY A 1 165 ? 7.675 13.048 -19.593 1.00 91.19 165 GLY A C 1
ATOM 1280 O O . GLY A 1 165 ? 8.262 14.050 -19.182 1.00 91.19 165 GLY A O 1
ATOM 1281 N N . GLN A 1 166 ? 7.947 11.838 -19.094 1.00 95.94 166 GLN A N 1
ATOM 1282 C CA . GLN A 1 166 ? 8.673 11.620 -17.840 1.00 95.94 166 GLN A CA 1
ATOM 1283 C C . GLN A 1 166 ? 10.142 11.244 -18.068 1.00 95.94 166 GLN A C 1
ATOM 1285 O O . GLN A 1 166 ? 10.475 10.112 -18.401 1.00 95.94 166 GLN A O 1
ATOM 1290 N N . ARG A 1 167 ? 11.057 12.186 -17.809 1.00 96.19 167 ARG A N 1
ATOM 1291 C CA . ARG A 1 167 ? 12.518 11.950 -17.874 1.00 96.19 167 ARG A CA 1
ATOM 1292 C C . ARG A 1 167 ? 13.105 11.283 -16.625 1.00 96.19 167 ARG A C 1
ATOM 1294 O O . ARG A 1 167 ? 14.297 10.993 -16.589 1.00 96.19 167 ARG A O 1
ATOM 1301 N N . ARG A 1 168 ? 12.290 11.082 -15.586 1.00 96.38 168 ARG A N 1
ATOM 1302 C CA . ARG A 1 168 ? 12.686 10.420 -14.336 1.00 96.38 168 ARG A CA 1
ATOM 1303 C C . ARG A 1 168 ? 12.911 8.926 -14.588 1.00 96.38 168 ARG A C 1
ATOM 1305 O O . ARG A 1 168 ? 12.249 8.340 -15.444 1.00 96.38 168 ARG A O 1
ATOM 1312 N N . ALA A 1 169 ? 13.816 8.313 -13.826 1.00 98.19 169 ALA A N 1
ATOM 1313 C CA . ALA A 1 169 ? 13.972 6.860 -13.794 1.00 98.19 169 ALA A CA 1
ATOM 1314 C C . ALA A 1 169 ? 12.628 6.193 -13.459 1.00 98.19 169 ALA A C 1
ATOM 1316 O O . ALA A 1 169 ? 11.941 6.625 -12.529 1.00 98.19 169 ALA A O 1
ATOM 1317 N N . ILE A 1 170 ? 12.250 5.149 -14.198 1.00 98.56 170 ILE A N 1
ATOM 1318 C CA . ILE A 1 170 ? 10.921 4.535 -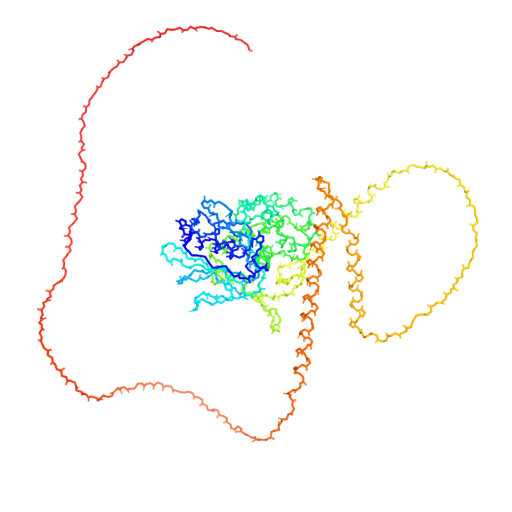14.113 1.00 98.56 170 ILE A CA 1
ATOM 1319 C C . ILE A 1 170 ? 10.583 4.041 -12.709 1.00 98.56 170 ILE A C 1
ATOM 1321 O O . ILE A 1 170 ? 9.463 4.246 -12.252 1.00 98.56 170 ILE A O 1
ATOM 1325 N N . LYS A 1 171 ? 11.551 3.490 -11.966 1.00 98.44 171 LYS A N 1
ATOM 1326 C CA . LYS A 1 171 ? 11.294 3.108 -10.576 1.00 98.44 171 LYS A CA 1
ATOM 1327 C C . LYS A 1 171 ? 10.985 4.317 -9.692 1.00 98.44 171 LYS A C 1
ATOM 1329 O O . LYS A 1 171 ? 10.072 4.250 -8.879 1.00 98.44 171 LYS A O 1
ATOM 1334 N N . ALA A 1 172 ? 11.709 5.425 -9.846 1.00 98.12 172 ALA A N 1
ATOM 1335 C CA . ALA A 1 172 ? 11.431 6.638 -9.077 1.00 98.12 172 ALA A CA 1
ATOM 1336 C C . ALA A 1 172 ? 10.037 7.205 -9.405 1.00 98.12 172 ALA A C 1
ATOM 1338 O O . ALA A 1 172 ? 9.345 7.670 -8.505 1.00 98.12 172 ALA A O 1
ATOM 1339 N N . LEU A 1 173 ? 9.604 7.097 -10.667 1.00 98.31 173 LEU A N 1
ATOM 1340 C CA . LEU A 1 173 ? 8.259 7.473 -11.107 1.00 98.31 173 LEU A CA 1
ATOM 1341 C C . LEU A 1 173 ? 7.163 6.563 -10.521 1.00 98.31 173 LEU A C 1
ATOM 1343 O O . LEU A 1 173 ? 6.157 7.071 -10.050 1.00 98.31 173 LEU A O 1
ATOM 1347 N N . LEU A 1 174 ? 7.357 5.241 -10.496 1.00 98.38 174 LEU A N 1
ATOM 1348 C CA . LEU A 1 174 ? 6.391 4.293 -9.909 1.00 98.38 174 LEU A CA 1
ATOM 1349 C C . LEU A 1 174 ? 6.297 4.384 -8.373 1.00 98.38 174 LEU A C 1
ATOM 1351 O O . LEU A 1 174 ? 5.343 3.908 -7.764 1.00 98.38 174 LEU A O 1
ATOM 1355 N N . LEU A 1 175 ? 7.294 4.981 -7.721 1.00 97.88 175 LEU A N 1
ATOM 1356 C CA . LEU A 1 175 ? 7.293 5.221 -6.277 1.00 97.88 175 LEU A CA 1
ATOM 1357 C C . LEU A 1 175 ? 6.640 6.554 -5.881 1.00 97.88 175 LEU A C 1
ATOM 1359 O O . LEU A 1 175 ? 6.320 6.743 -4.702 1.00 97.88 175 LEU A O 1
ATOM 1363 N N . ASP A 1 176 ? 6.437 7.456 -6.840 1.00 97.69 176 ASP A N 1
ATOM 1364 C CA . ASP A 1 176 ? 5.747 8.733 -6.679 1.00 97.69 176 ASP A CA 1
ATOM 1365 C C . ASP A 1 176 ? 4.236 8.490 -6.549 1.00 97.69 176 ASP A C 1
ATOM 1367 O O . ASP A 1 176 ? 3.581 8.031 -7.484 1.00 97.69 176 ASP A O 1
ATOM 1371 N N . GLN A 1 177 ? 3.673 8.778 -5.373 1.00 98.00 177 GLN A N 1
ATOM 1372 C CA . GLN A 1 177 ? 2.259 8.500 -5.099 1.00 98.00 177 GLN A CA 1
ATOM 1373 C C . GLN A 1 177 ? 1.303 9.449 -5.842 1.00 98.00 177 GLN A C 1
ATOM 1375 O O . GLN A 1 177 ? 0.132 9.103 -5.993 1.00 98.00 177 GLN A O 1
ATOM 1380 N N . SER A 1 178 ? 1.793 10.589 -6.349 1.00 97.94 178 SER A N 1
ATOM 1381 C CA . SER A 1 178 ? 1.028 11.476 -7.241 1.00 97.94 178 SER A CA 1
ATOM 1382 C C . SER A 1 178 ? 0.938 10.935 -8.672 1.00 97.94 178 SER A C 1
ATOM 1384 O O . SER A 1 178 ? 0.023 11.280 -9.417 1.00 97.94 178 SER A O 1
ATOM 1386 N N . PHE A 1 179 ? 1.855 10.037 -9.055 1.00 98.12 179 PHE A N 1
ATOM 1387 C CA . PHE A 1 179 ? 1.787 9.308 -10.318 1.00 98.12 179 PHE A CA 1
ATOM 1388 C C . PHE A 1 179 ? 1.010 8.000 -10.154 1.00 98.12 179 PHE A C 1
ATOM 1390 O O . PHE A 1 179 ? -0.020 7.822 -10.797 1.00 98.12 179 PHE A O 1
ATOM 1397 N N . SER A 1 180 ? 1.473 7.110 -9.272 1.00 97.94 180 SER A N 1
ATOM 1398 C CA . SER A 1 180 ? 0.876 5.793 -9.034 1.00 97.94 180 SER A CA 1
ATOM 1399 C C . SER A 1 180 ? 0.657 5.548 -7.546 1.00 97.94 180 SER A C 1
ATOM 1401 O O . SER A 1 180 ? 1.579 5.239 -6.782 1.00 97.94 180 SER A O 1
ATOM 1403 N N . ALA A 1 181 ? -0.599 5.674 -7.136 1.00 98.12 181 ALA A N 1
ATOM 1404 C CA . ALA A 1 181 ? -1.036 5.484 -5.770 1.00 98.12 181 ALA A CA 1
ATOM 1405 C C . ALA A 1 181 ? -0.914 4.005 -5.386 1.00 98.12 181 ALA A C 1
ATOM 1407 O O . ALA A 1 181 ? -1.464 3.130 -6.049 1.00 98.12 181 ALA A O 1
ATOM 1408 N N . GLY A 1 182 ? -0.217 3.703 -4.288 1.00 97.56 182 GLY A N 1
ATOM 1409 C CA . GLY A 1 182 ? -0.182 2.343 -3.744 1.00 97.56 182 GLY A CA 1
ATOM 1410 C C . GLY A 1 182 ? 1.057 1.518 -4.080 1.00 97.56 182 GLY A C 1
ATOM 1411 O O . GLY A 1 182 ? 1.478 0.719 -3.245 1.00 97.56 182 GLY A O 1
ATOM 1412 N N . ILE A 1 183 ? 1.711 1.756 -5.220 1.00 98.44 183 ILE A N 1
ATOM 1413 C CA . ILE A 1 183 ? 2.963 1.064 -5.570 1.00 98.44 183 ILE A CA 1
ATOM 1414 C C . ILE A 1 183 ? 4.073 1.508 -4.610 1.00 98.44 183 ILE A C 1
ATOM 1416 O O . ILE A 1 183 ? 4.269 2.704 -4.366 1.00 98.44 183 ILE A O 1
ATOM 1420 N N . GLY A 1 184 ? 4.770 0.558 -3.990 1.00 97.06 184 GLY A N 1
ATOM 1421 C CA . GLY A 1 184 ? 5.940 0.803 -3.153 1.00 97.06 184 GLY A CA 1
ATOM 1422 C C . GLY A 1 184 ? 7.174 0.066 -3.673 1.00 97.06 184 GLY A C 1
ATOM 1423 O O . GLY A 1 184 ? 7.346 -0.127 -4.874 1.00 97.06 184 GLY A O 1
ATOM 1424 N N . ASN A 1 185 ? 8.096 -0.258 -2.771 1.00 96.88 185 ASN A N 1
ATOM 1425 C CA . ASN A 1 185 ? 9.427 -0.718 -3.137 1.00 96.88 185 ASN A CA 1
ATOM 1426 C C . ASN A 1 185 ? 9.471 -2.176 -3.604 1.00 96.88 185 ASN A C 1
ATOM 1428 O O . ASN A 1 185 ? 10.316 -2.492 -4.440 1.00 96.88 185 ASN A O 1
ATOM 1432 N N . TRP A 1 186 ? 8.623 -3.059 -3.065 1.00 97.12 186 TRP A N 1
ATOM 1433 C CA . TRP A 1 186 ? 8.581 -4.446 -3.527 1.00 97.12 186 TRP A CA 1
ATOM 1434 C C . TRP A 1 186 ? 7.743 -4.575 -4.796 1.00 97.12 186 TRP A C 1
ATOM 1436 O O . TRP A 1 186 ? 8.220 -5.205 -5.738 1.00 97.12 186 TRP A O 1
ATOM 1446 N N . VAL A 1 187 ? 6.580 -3.911 -4.877 1.00 98.31 187 VAL A N 1
ATOM 1447 C CA . VAL A 1 187 ? 5.745 -3.944 -6.089 1.00 98.31 187 VAL A CA 1
ATOM 1448 C C . VAL A 1 187 ? 6.507 -3.339 -7.267 1.00 98.31 187 VAL A C 1
ATOM 1450 O O . VAL A 1 187 ? 6.520 -3.932 -8.340 1.00 98.31 187 VAL A O 1
ATOM 1453 N N . ALA A 1 188 ? 7.212 -2.213 -7.079 1.00 98.56 188 ALA A N 1
ATOM 1454 C CA . ALA A 1 188 ? 8.008 -1.609 -8.149 1.00 98.56 188 ALA A CA 1
ATOM 1455 C C . ALA A 1 188 ? 9.141 -2.524 -8.650 1.00 98.56 188 ALA A C 1
ATOM 1457 O O . ALA A 1 188 ? 9.366 -2.584 -9.855 1.00 98.56 188 ALA A O 1
ATOM 1458 N N . ASP A 1 189 ? 9.846 -3.238 -7.763 1.00 98.44 189 ASP A N 1
ATOM 1459 C CA . ASP A 1 189 ? 10.878 -4.198 -8.189 1.00 98.44 189 ASP A CA 1
ATOM 1460 C C . ASP A 1 189 ? 10.258 -5.373 -8.963 1.00 98.44 189 ASP A C 1
ATOM 1462 O O . ASP A 1 189 ? 10.780 -5.749 -10.011 1.00 98.44 189 ASP A O 1
ATOM 1466 N N . GLU A 1 190 ? 9.132 -5.916 -8.483 1.00 98.69 190 GLU A N 1
ATOM 1467 C CA . GLU A 1 190 ? 8.447 -7.049 -9.115 1.00 98.69 190 GLU A CA 1
ATOM 1468 C C . GLU A 1 190 ? 7.951 -6.698 -10.520 1.00 98.69 190 GLU A C 1
ATOM 1470 O O . GLU A 1 190 ? 8.310 -7.361 -11.489 1.00 98.69 190 GLU A O 1
ATOM 1475 N N . VAL A 1 191 ? 7.182 -5.615 -10.673 1.00 98.81 191 VAL A N 1
ATOM 1476 C CA . VAL A 1 191 ? 6.581 -5.264 -11.972 1.00 98.81 191 VAL A CA 1
ATOM 1477 C C . VAL A 1 191 ? 7.641 -4.934 -13.024 1.00 98.81 191 VAL A C 1
ATOM 1479 O O . VAL A 1 191 ? 7.466 -5.275 -14.191 1.00 98.81 191 VAL A O 1
ATOM 1482 N N . LEU A 1 192 ? 8.768 -4.335 -12.614 1.00 98.81 192 LEU A N 1
ATOM 1483 C CA . LEU A 1 192 ? 9.904 -4.043 -13.492 1.00 98.81 192 LEU A CA 1
ATOM 1484 C C . LEU A 1 192 ? 10.706 -5.300 -13.857 1.00 98.81 192 LEU A C 1
ATOM 1486 O O . LEU A 1 192 ? 11.263 -5.370 -14.954 1.00 98.81 192 LEU A O 1
ATOM 1490 N N . TYR A 1 193 ? 10.770 -6.292 -12.965 1.00 98.69 193 TYR A N 1
ATOM 1491 C CA . TYR A 1 193 ? 11.344 -7.603 -13.264 1.00 98.69 193 TYR A CA 1
ATOM 1492 C C . TYR A 1 193 ? 10.486 -8.357 -14.285 1.00 98.69 193 TYR A C 1
ATOM 1494 O O . TYR A 1 193 ? 10.991 -8.727 -15.348 1.00 98.69 193 TYR A O 1
ATOM 1502 N N . GLN A 1 194 ? 9.184 -8.484 -14.011 1.00 98.50 194 GLN A N 1
ATOM 1503 C CA . GLN A 1 194 ? 8.211 -9.141 -14.889 1.00 98.50 194 GLN A CA 1
ATOM 1504 C C . GLN A 1 194 ? 8.162 -8.476 -16.279 1.00 98.50 194 GLN A C 1
ATOM 1506 O O . GLN A 1 194 ? 8.177 -9.160 -17.303 1.00 98.50 194 GLN A O 1
ATOM 1511 N N . SER A 1 195 ? 8.215 -7.138 -16.343 1.00 98.62 195 SER A N 1
ATOM 1512 C CA . SER A 1 195 ? 8.250 -6.384 -17.606 1.00 98.62 195 SER A CA 1
ATOM 1513 C C . SER A 1 195 ? 9.635 -6.279 -18.260 1.00 98.62 195 SER A C 1
ATOM 1515 O O . SER A 1 195 ? 9.761 -5.669 -19.322 1.00 98.62 195 SER A O 1
ATOM 1517 N N . ARG A 1 196 ? 10.685 -6.836 -17.636 1.00 98.25 196 ARG A N 1
ATOM 1518 C CA . ARG A 1 196 ? 12.095 -6.792 -18.084 1.00 98.25 196 ARG A CA 1
ATOM 1519 C C . ARG A 1 196 ? 12.675 -5.378 -18.257 1.00 98.25 196 ARG A C 1
ATOM 1521 O O . ARG A 1 196 ? 13.653 -5.185 -18.982 1.00 98.25 196 ARG A O 1
ATOM 1528 N N . VAL A 1 197 ? 12.118 -4.389 -17.562 1.00 98.69 197 VAL A N 1
ATOM 1529 C CA . VAL A 1 197 ? 12.568 -2.990 -17.608 1.00 98.69 197 VAL A CA 1
ATOM 1530 C C . VAL A 1 197 ? 13.602 -2.737 -16.507 1.00 98.69 197 VAL A C 1
ATOM 1532 O O . VAL A 1 197 ? 13.413 -3.107 -15.349 1.00 98.69 197 VAL A O 1
ATOM 1535 N N . HIS A 1 198 ? 14.713 -2.080 -16.847 1.00 98.56 198 HIS A N 1
ATOM 1536 C CA . HIS A 1 198 ? 15.715 -1.674 -15.856 1.00 98.56 198 HIS A CA 1
ATOM 1537 C C . HIS A 1 198 ? 15.199 -0.499 -15.001 1.00 98.56 198 HIS A C 1
ATOM 1539 O O . HIS A 1 198 ? 14.713 0.476 -15.575 1.00 98.56 198 HIS A O 1
ATOM 1545 N N . PRO A 1 199 ? 15.327 -0.508 -13.657 1.00 98.38 199 PRO A N 1
ATOM 1546 C CA . PRO A 1 199 ? 14.714 0.518 -12.801 1.00 98.38 199 PRO A CA 1
ATOM 1547 C C . PRO A 1 199 ? 15.244 1.937 -13.032 1.00 98.38 199 PRO A C 1
ATOM 1549 O O . PRO A 1 199 ? 14.517 2.904 -12.802 1.00 98.38 199 PRO A O 1
ATOM 1552 N N . GLU A 1 200 ? 16.485 2.065 -13.509 1.00 98.06 200 GLU A N 1
ATOM 1553 C CA . GLU A 1 200 ? 17.102 3.347 -13.879 1.00 98.06 200 GLU A CA 1
ATOM 1554 C C . GLU A 1 200 ? 16.698 3.859 -15.272 1.00 98.06 200 GLU A C 1
ATOM 1556 O O . GLU A 1 200 ? 17.050 4.983 -15.623 1.00 98.06 200 GLU A O 1
ATOM 1561 N N . GLN A 1 201 ? 15.979 3.071 -16.083 1.00 98.38 201 GLN A N 1
ATOM 1562 C CA . GLN A 1 201 ? 15.565 3.496 -17.422 1.00 98.38 201 GLN A CA 1
ATOM 1563 C C . GLN A 1 201 ? 14.671 4.747 -17.310 1.00 98.38 201 GLN A C 1
ATOM 1565 O O . GLN A 1 201 ? 13.651 4.690 -16.618 1.00 98.38 201 GLN A O 1
ATOM 1570 N N . PRO A 1 202 ? 14.996 5.874 -17.970 1.00 98.31 202 PRO A N 1
ATOM 1571 C CA . PRO A 1 202 ? 14.106 7.029 -18.027 1.00 98.31 202 PRO A CA 1
ATOM 1572 C C . PRO A 1 202 ? 12.770 6.633 -18.658 1.00 98.31 202 PRO A C 1
ATOM 1574 O O . PRO A 1 202 ? 12.758 6.040 -19.740 1.00 98.31 202 PRO A O 1
ATOM 1577 N N . ALA A 1 203 ? 11.655 6.942 -17.997 1.00 98.00 203 ALA A N 1
ATOM 1578 C CA . ALA A 1 203 ? 10.333 6.444 -18.382 1.00 98.00 203 ALA A CA 1
ATOM 1579 C C . ALA A 1 203 ? 9.957 6.777 -19.842 1.00 98.00 203 ALA A C 1
ATOM 1581 O O . ALA A 1 203 ? 9.460 5.918 -20.566 1.00 98.00 203 ALA A O 1
ATOM 1582 N N . ASN A 1 204 ? 10.317 7.971 -20.319 1.00 97.62 204 ASN A N 1
ATOM 1583 C CA . ASN A 1 204 ? 10.116 8.423 -21.698 1.00 97.62 204 ASN A CA 1
ATOM 1584 C C . ASN A 1 204 ? 11.020 7.749 -22.756 1.00 97.62 204 ASN A C 1
ATOM 1586 O O . ASN A 1 204 ? 11.031 8.177 -23.909 1.00 97.62 204 ASN A O 1
ATOM 1590 N N . THR A 1 205 ? 11.824 6.754 -22.372 1.00 98.00 205 THR A N 1
ATOM 1591 C CA . THR A 1 205 ? 12.736 6.010 -23.264 1.00 98.00 205 THR A CA 1
ATOM 1592 C C . THR A 1 205 ? 12.474 4.504 -23.273 1.00 98.00 205 THR A C 1
ATOM 1594 O O . THR A 1 205 ? 13.237 3.754 -23.883 1.00 98.00 205 THR A O 1
ATOM 1597 N N . ILE A 1 206 ? 11.411 4.054 -22.599 1.00 98.00 206 ILE A N 1
ATOM 1598 C CA . ILE A 1 206 ? 10.979 2.655 -22.598 1.00 98.00 206 ILE A CA 1
ATOM 1599 C C . ILE A 1 206 ? 10.288 2.349 -23.945 1.00 98.00 206 ILE A C 1
ATOM 1601 O O . ILE A 1 206 ? 9.382 3.088 -24.333 1.00 98.00 206 ILE A O 1
ATOM 1605 N N . PRO A 1 207 ? 10.688 1.284 -24.667 1.00 96.19 207 PRO A N 1
ATOM 1606 C CA . PRO A 1 207 ? 10.002 0.819 -25.875 1.00 96.19 207 PRO A CA 1
ATOM 1607 C C . PRO A 1 207 ? 8.517 0.490 -25.645 1.00 96.19 207 PRO A C 1
ATOM 1609 O O . PRO A 1 207 ? 8.134 0.046 -24.565 1.00 96.19 207 PRO A O 1
ATOM 1612 N N . ALA A 1 208 ? 7.666 0.691 -26.656 1.00 97.00 208 ALA A N 1
ATOM 1613 C CA . ALA A 1 208 ? 6.208 0.583 -26.509 1.00 97.00 208 ALA A CA 1
ATOM 1614 C C . ALA A 1 208 ? 5.722 -0.822 -26.089 1.00 97.00 208 ALA A C 1
ATOM 1616 O O . ALA A 1 208 ? 4.767 -0.935 -25.320 1.00 97.00 208 ALA A O 1
ATOM 1617 N N . ASP A 1 209 ? 6.411 -1.875 -26.536 1.00 97.69 209 ASP A N 1
ATOM 1618 C CA . ASP A 1 209 ? 6.211 -3.269 -26.127 1.00 97.69 209 ASP A CA 1
ATOM 1619 C C . ASP A 1 209 ? 6.539 -3.482 -24.640 1.00 97.69 209 ASP A C 1
ATOM 1621 O O . ASP A 1 209 ? 5.761 -4.098 -23.912 1.00 97.69 209 ASP A O 1
ATOM 1625 N N . GLN A 1 210 ? 7.635 -2.893 -24.152 1.00 98.06 210 GLN A N 1
ATOM 1626 C CA . GLN A 1 210 ? 7.986 -2.922 -22.731 1.00 98.06 210 GLN A CA 1
ATOM 1627 C C . GLN A 1 210 ? 7.038 -2.073 -21.873 1.00 98.06 210 GLN A C 1
ATOM 1629 O O . GLN A 1 210 ? 6.767 -2.444 -20.732 1.00 98.06 210 GLN A O 1
ATOM 1634 N N . VAL A 1 211 ? 6.483 -0.974 -22.402 1.00 98.56 211 VAL A N 1
ATOM 1635 C CA . VAL A 1 211 ? 5.422 -0.221 -21.708 1.00 98.56 211 VAL A CA 1
ATOM 1636 C C . VAL A 1 211 ? 4.144 -1.056 -21.595 1.00 98.56 211 VAL A C 1
ATOM 1638 O O . VAL A 1 211 ? 3.529 -1.064 -20.530 1.00 98.56 211 VAL A O 1
ATOM 1641 N N . ALA A 1 212 ? 3.766 -1.799 -22.640 1.00 98.69 212 ALA A N 1
ATOM 1642 C CA . ALA A 1 212 ? 2.627 -2.718 -22.590 1.00 98.69 212 ALA A CA 1
ATOM 1643 C C . ALA A 1 212 ? 2.852 -3.866 -21.591 1.00 98.69 212 ALA A C 1
ATOM 1645 O O . ALA A 1 212 ? 1.969 -4.163 -20.786 1.00 98.69 212 ALA A O 1
ATOM 1646 N N . ALA A 1 213 ? 4.054 -4.451 -21.570 1.00 98.75 213 ALA A N 1
ATOM 1647 C CA . ALA A 1 213 ? 4.433 -5.454 -20.576 1.00 98.75 213 ALA A CA 1
ATOM 1648 C C . ALA A 1 213 ? 4.412 -4.895 -19.140 1.00 98.75 213 ALA A C 1
ATOM 1650 O O . ALA A 1 213 ? 3.946 -5.573 -18.229 1.00 98.75 213 ALA A O 1
ATOM 1651 N N . LEU A 1 214 ? 4.869 -3.655 -18.929 1.00 98.81 214 LEU A N 1
ATOM 1652 C CA . LEU A 1 214 ? 4.850 -2.992 -17.620 1.00 98.81 214 LEU A CA 1
ATOM 1653 C C . LEU A 1 214 ? 3.424 -2.676 -17.155 1.00 98.81 214 LEU A C 1
ATOM 1655 O O . LEU A 1 214 ? 3.105 -2.875 -15.986 1.00 98.81 214 LEU A O 1
ATOM 1659 N N . HIS A 1 215 ? 2.559 -2.227 -18.065 1.00 98.81 215 HIS A N 1
ATOM 1660 C CA . HIS A 1 215 ? 1.139 -1.997 -17.792 1.00 98.81 215 HIS A CA 1
ATOM 1661 C C . HIS A 1 215 ? 0.438 -3.288 -17.346 1.00 98.81 215 HIS A C 1
ATOM 1663 O O . HIS A 1 215 ? -0.181 -3.314 -16.281 1.00 98.81 215 HIS A O 1
ATOM 1669 N N . ALA A 1 216 ? 0.621 -4.383 -18.092 1.00 98.75 216 ALA A N 1
ATOM 1670 C CA . ALA A 1 216 ? 0.092 -5.693 -17.719 1.00 98.75 216 ALA A CA 1
ATOM 1671 C C . ALA A 1 216 ? 0.657 -6.181 -16.372 1.00 98.75 216 ALA A C 1
ATOM 1673 O O . ALA A 1 216 ? -0.113 -6.541 -15.484 1.00 98.75 216 ALA A O 1
ATOM 1674 N N . ALA A 1 217 ? 1.978 -6.106 -16.173 1.00 98.81 217 ALA A N 1
ATOM 1675 C CA . ALA A 1 217 ? 2.625 -6.534 -14.933 1.00 98.81 217 ALA A CA 1
ATOM 1676 C C . ALA A 1 217 ? 2.118 -5.764 -13.703 1.00 98.81 217 ALA A C 1
ATOM 1678 O O . ALA A 1 217 ? 1.839 -6.379 -12.678 1.00 98.81 217 ALA A O 1
ATOM 1679 N N . ILE A 1 218 ? 1.945 -4.439 -13.795 1.00 98.81 218 ILE A N 1
ATOM 1680 C CA . ILE A 1 218 ? 1.392 -3.627 -12.698 1.00 98.81 218 ILE A CA 1
ATOM 1681 C C . ILE A 1 218 ? -0.018 -4.087 -12.331 1.00 98.81 218 ILE A C 1
ATOM 1683 O O . ILE A 1 218 ? -0.294 -4.289 -11.146 1.00 98.81 218 ILE A O 1
ATOM 1687 N N . ARG A 1 219 ? -0.890 -4.285 -13.326 1.00 98.44 219 ARG A N 1
ATOM 1688 C CA . ARG A 1 219 ? -2.254 -4.779 -13.112 1.00 98.44 219 ARG A CA 1
ATOM 1689 C C . ARG A 1 219 ? -2.236 -6.155 -12.445 1.00 98.44 219 ARG A C 1
ATOM 1691 O O . ARG A 1 219 ? -2.877 -6.344 -11.415 1.00 98.44 219 ARG A O 1
ATOM 1698 N N . ASP A 1 220 ? -1.493 -7.096 -13.017 1.00 98.56 220 ASP A N 1
ATOM 1699 C CA . ASP A 1 220 ? -1.567 -8.513 -12.658 1.00 98.56 220 ASP A CA 1
ATOM 1700 C C . ASP A 1 220 ? -0.890 -8.806 -11.308 1.00 98.56 220 ASP A C 1
ATOM 1702 O O . ASP A 1 220 ? -1.467 -9.517 -10.484 1.00 98.56 220 ASP A O 1
ATOM 1706 N N . VAL A 1 221 ? 0.261 -8.182 -11.017 1.00 98.81 221 VAL A N 1
ATOM 1707 C CA . VAL A 1 221 ? 0.938 -8.285 -9.708 1.00 98.81 221 VAL A CA 1
ATOM 1708 C C . VAL A 1 221 ? 0.090 -7.658 -8.602 1.00 98.81 221 VAL A C 1
ATOM 1710 O O . VAL A 1 221 ? -0.157 -8.310 -7.587 1.00 98.81 221 VAL A O 1
ATOM 1713 N N . CYS A 1 222 ? -0.400 -6.422 -8.783 1.00 98.56 222 CYS A N 1
ATOM 1714 C CA . CYS A 1 222 ? -1.219 -5.761 -7.759 1.00 98.56 222 CYS A CA 1
ATOM 1715 C C . CYS A 1 222 ? -2.519 -6.525 -7.503 1.00 98.56 222 CYS A C 1
ATOM 1717 O O . CYS A 1 222 ? -2.923 -6.676 -6.348 1.00 98.56 222 CYS A O 1
ATOM 1719 N N . ARG A 1 223 ? -3.161 -7.023 -8.566 1.00 98.44 223 ARG A N 1
ATOM 1720 C CA . ARG A 1 223 ? -4.387 -7.813 -8.476 1.00 98.44 223 ARG A CA 1
ATOM 1721 C C . ARG A 1 223 ? -4.155 -9.122 -7.729 1.00 98.44 223 ARG A C 1
ATOM 1723 O O . ARG A 1 223 ? -4.810 -9.324 -6.712 1.00 98.44 223 ARG A O 1
ATOM 1730 N N . LEU A 1 224 ? -3.219 -9.963 -8.178 1.00 98.44 224 LEU A N 1
ATOM 1731 C CA . LEU A 1 224 ? -2.972 -11.272 -7.565 1.00 98.44 224 LEU A CA 1
ATOM 1732 C C . LEU A 1 224 ? -2.560 -11.133 -6.097 1.00 98.44 224 LEU A C 1
ATOM 1734 O O . LEU A 1 224 ? -3.123 -11.803 -5.233 1.00 98.44 224 LEU A O 1
ATOM 1738 N N . ALA A 1 225 ? -1.637 -10.214 -5.799 1.00 97.94 225 ALA A N 1
ATOM 1739 C CA . ALA A 1 225 ? -1.191 -9.980 -4.431 1.00 97.94 225 ALA A CA 1
ATOM 1740 C C . ALA A 1 225 ? -2.341 -9.531 -3.516 1.00 97.94 225 ALA A C 1
ATOM 1742 O O . ALA A 1 225 ? -2.405 -9.947 -2.363 1.00 97.94 225 ALA A O 1
ATOM 1743 N N . SER A 1 226 ? -3.281 -8.732 -4.028 1.00 97.19 226 SER A N 1
ATOM 1744 C CA . SER A 1 226 ? -4.460 -8.296 -3.268 1.00 97.19 226 SER A CA 1
ATOM 1745 C C . SER A 1 226 ? -5.534 -9.385 -3.167 1.00 97.19 226 SER A C 1
ATOM 1747 O O . SER A 1 226 ? -6.223 -9.477 -2.156 1.00 97.19 226 SER A O 1
ATOM 1749 N N . GLU A 1 227 ? -5.690 -10.234 -4.188 1.00 97.06 227 GLU A N 1
ATOM 1750 C CA . GLU A 1 227 ? -6.582 -11.404 -4.173 1.00 97.06 227 GLU A CA 1
ATOM 1751 C C . GLU A 1 227 ? -6.171 -12.435 -3.112 1.00 97.06 227 GLU A C 1
ATOM 1753 O O . GLU A 1 227 ? -7.047 -13.037 -2.491 1.00 97.06 227 GLU A O 1
ATOM 1758 N N . VAL A 1 228 ? -4.869 -12.577 -2.833 1.00 95.81 228 VAL A N 1
ATOM 1759 C CA . VAL A 1 228 ? -4.349 -13.420 -1.739 1.00 95.81 228 VAL A CA 1
ATOM 1760 C C . VAL A 1 228 ? -4.110 -12.664 -0.421 1.00 95.81 228 VAL A C 1
ATOM 1762 O O . VAL A 1 228 ? -3.496 -13.209 0.487 1.00 95.81 228 VAL A O 1
ATOM 1765 N N . GLU A 1 229 ? -4.613 -11.430 -0.295 1.00 93.56 229 GLU A N 1
ATOM 1766 C CA . GLU A 1 229 ? -4.521 -10.574 0.910 1.00 93.56 229 GLU A CA 1
ATOM 1767 C C . GLU A 1 229 ? -3.082 -10.305 1.388 1.00 93.56 229 GLU A C 1
ATOM 1769 O O . GLU A 1 229 ? -2.805 -10.183 2.579 1.00 93.56 229 GLU A O 1
ATOM 1774 N N . ALA A 1 230 ? -2.169 -10.196 0.419 1.00 93.81 230 ALA A N 1
ATOM 1775 C CA . ALA A 1 230 ? -0.724 -10.052 0.578 1.00 93.81 230 ALA A CA 1
ATOM 1776 C C . ALA A 1 230 ? -0.027 -11.192 1.342 1.00 93.81 230 ALA A C 1
ATOM 1778 O O . ALA A 1 230 ? 1.112 -11.028 1.782 1.00 93.81 230 ALA A O 1
ATOM 1779 N N . ASP A 1 231 ? -0.668 -12.360 1.445 1.00 93.38 231 ASP A N 1
ATOM 1780 C CA . ASP A 1 231 ? -0.025 -13.577 1.928 1.00 93.38 231 ASP A CA 1
ATOM 1781 C C . ASP A 1 231 ? 1.095 -14.005 0.969 1.00 93.38 231 ASP A C 1
ATOM 1783 O O . ASP A 1 231 ? 0.865 -14.579 -0.100 1.00 93.38 231 ASP A O 1
ATOM 1787 N N . ALA A 1 232 ? 2.325 -13.683 1.367 1.00 93.06 232 ALA A N 1
ATOM 1788 C CA . ALA A 1 232 ? 3.536 -13.913 0.596 1.00 93.06 232 ALA A CA 1
ATOM 1789 C C . ALA A 1 232 ? 3.706 -15.373 0.164 1.00 93.06 232 ALA A C 1
ATOM 1791 O O . ALA A 1 232 ? 4.179 -15.622 -0.943 1.00 93.06 232 ALA A O 1
ATOM 1792 N N . ASP A 1 233 ? 3.303 -16.334 0.999 1.00 93.56 233 ASP A N 1
ATOM 1793 C CA . ASP A 1 233 ? 3.492 -17.763 0.723 1.00 93.56 233 ASP A CA 1
ATOM 1794 C C . ASP A 1 233 ? 2.562 -18.263 -0.403 1.00 93.56 233 ASP A C 1
ATOM 1796 O O . ASP A 1 233 ? 2.758 -19.350 -0.949 1.00 93.56 233 ASP A O 1
ATOM 1800 N N . ARG A 1 234 ? 1.585 -17.438 -0.810 1.00 95.81 234 ARG A N 1
ATOM 1801 C CA . ARG A 1 234 ? 0.676 -17.666 -1.944 1.00 95.81 234 ARG A CA 1
ATOM 1802 C C . ARG A 1 234 ? 1.083 -16.907 -3.213 1.00 95.81 234 ARG A C 1
ATOM 1804 O O . ARG A 1 234 ? 0.400 -17.033 -4.230 1.00 95.81 234 ARG A O 1
ATOM 1811 N N . PHE A 1 235 ? 2.171 -16.133 -3.190 1.00 97.19 235 PHE A N 1
ATOM 1812 C CA . PHE A 1 235 ? 2.727 -15.516 -4.399 1.00 97.19 235 PHE A CA 1
ATOM 1813 C C . PHE A 1 235 ? 3.457 -16.569 -5.256 1.00 97.19 235 PHE A C 1
ATOM 1815 O O . PHE A 1 235 ? 4.142 -17.430 -4.695 1.00 97.19 235 PHE A O 1
ATOM 1822 N N . PRO A 1 236 ? 3.385 -16.495 -6.601 1.00 97.62 236 PRO A N 1
ATOM 1823 C CA . PRO A 1 236 ? 4.098 -17.411 -7.492 1.00 97.62 236 PRO A CA 1
ATOM 1824 C C . PRO A 1 236 ? 5.589 -17.539 -7.150 1.00 97.62 236 PRO A C 1
ATOM 1826 O O . PRO A 1 236 ? 6.268 -16.553 -6.871 1.00 97.62 236 PRO A O 1
ATOM 1829 N N . LEU A 1 237 ? 6.108 -18.771 -7.157 1.00 95.94 237 LEU A N 1
ATOM 1830 C CA . LEU A 1 237 ? 7.473 -19.073 -6.699 1.00 95.94 237 LEU A CA 1
ATOM 1831 C C . LEU A 1 237 ? 8.576 -18.503 -7.608 1.00 95.94 237 LEU A C 1
ATOM 1833 O O . LEU A 1 237 ? 9.741 -18.501 -7.229 1.00 95.94 237 LEU A O 1
ATOM 1837 N N . ASP A 1 238 ? 8.234 -18.027 -8.801 1.00 95.00 238 ASP A N 1
ATOM 1838 C CA . ASP A 1 238 ? 9.134 -17.355 -9.737 1.00 95.00 238 ASP A CA 1
ATOM 1839 C C . ASP A 1 238 ? 9.165 -15.823 -9.571 1.00 95.00 238 ASP A C 1
ATOM 1841 O O . ASP A 1 238 ? 9.974 -15.161 -10.224 1.00 95.00 238 ASP A O 1
ATOM 1845 N N . TRP A 1 239 ? 8.354 -15.251 -8.671 1.00 97.75 239 TRP A N 1
ATOM 1846 C CA . TRP A 1 239 ? 8.392 -13.821 -8.352 1.00 97.75 239 TRP A CA 1
ATOM 1847 C C . TRP A 1 239 ? 9.711 -13.408 -7.689 1.00 97.75 239 TRP A C 1
ATOM 1849 O O . TRP A 1 239 ? 10.222 -14.064 -6.774 1.00 97.75 239 TRP A O 1
ATOM 1859 N N . LEU A 1 240 ? 10.234 -12.250 -8.100 1.00 97.12 240 LEU A N 1
ATOM 1860 C CA . LEU A 1 240 ? 11.424 -11.631 -7.507 1.00 97.12 240 LEU A CA 1
ATOM 1861 C C . LEU A 1 240 ? 11.221 -11.324 -6.010 1.00 97.12 240 LEU A C 1
ATOM 1863 O O . LEU A 1 240 ? 12.186 -11.319 -5.238 1.00 97.12 240 LEU A O 1
ATOM 1867 N N . PHE A 1 241 ? 9.972 -11.126 -5.579 1.00 96.25 241 PHE A N 1
ATOM 1868 C CA . PHE A 1 241 ? 9.553 -10.927 -4.197 1.00 96.25 241 PHE A CA 1
ATOM 1869 C C . PHE A 1 241 ? 10.176 -11.939 -3.238 1.00 96.25 241 PHE A C 1
ATOM 1871 O O . PHE A 1 241 ? 10.643 -11.542 -2.175 1.00 96.25 241 PHE A O 1
ATOM 1878 N N . HIS A 1 242 ? 10.238 -13.223 -3.585 1.00 94.56 242 HIS A N 1
ATOM 1879 C CA . HIS A 1 242 ? 10.776 -14.245 -2.680 1.00 94.56 242 HIS A CA 1
ATOM 1880 C C . HIS A 1 242 ? 12.284 -14.090 -2.437 1.00 94.56 242 HIS A C 1
ATOM 1882 O O . HIS A 1 242 ? 12.778 -14.379 -1.346 1.00 94.56 242 HIS A O 1
ATOM 1888 N N . TYR A 1 243 ? 13.011 -13.555 -3.420 1.00 93.94 243 TYR A N 1
ATOM 1889 C CA . TYR A 1 243 ? 14.478 -13.579 -3.480 1.00 93.94 243 TYR A CA 1
ATOM 1890 C C . TYR A 1 243 ? 15.137 -12.206 -3.264 1.00 93.94 243 TYR A C 1
ATOM 1892 O O . TYR A 1 243 ? 16.340 -12.123 -3.012 1.00 93.94 243 TYR A O 1
ATOM 1900 N N . ARG A 1 244 ? 14.371 -11.108 -3.311 1.00 92.19 244 ARG A N 1
ATOM 1901 C CA . ARG A 1 244 ? 14.895 -9.730 -3.240 1.00 92.19 244 ARG A CA 1
ATOM 1902 C C . ARG A 1 244 ? 15.454 -9.278 -1.886 1.00 92.19 244 ARG A C 1
ATOM 1904 O O . ARG A 1 244 ? 16.078 -8.219 -1.826 1.00 92.19 244 ARG A O 1
ATOM 1911 N N . TRP A 1 245 ? 15.235 -10.018 -0.799 1.00 88.38 245 TRP A N 1
ATOM 1912 C CA . TRP A 1 245 ? 15.474 -9.525 0.571 1.00 88.38 245 TRP A CA 1
ATOM 1913 C C . TRP A 1 245 ? 16.934 -9.582 1.055 1.00 88.38 245 TRP A C 1
ATOM 1915 O O . TRP A 1 245 ? 17.256 -8.949 2.056 1.00 88.38 245 TRP A O 1
ATOM 1925 N N . GLY A 1 246 ? 17.834 -10.284 0.360 1.00 74.31 246 GLY A N 1
ATOM 1926 C CA . GLY A 1 246 ? 19.193 -10.589 0.842 1.00 74.31 246 GLY A CA 1
ATOM 1927 C C . GLY A 1 246 ? 20.226 -9.448 0.854 1.00 74.31 246 GLY A C 1
ATOM 1928 O O . GLY A 1 246 ? 21.423 -9.727 0.859 1.00 74.31 246 GLY A O 1
ATOM 1929 N N . LYS A 1 247 ? 19.841 -8.164 0.836 1.00 67.75 247 LYS A N 1
ATOM 1930 C CA . LYS A 1 247 ? 20.834 -7.072 0.836 1.00 67.75 247 LYS A CA 1
ATOM 1931 C C . LYS A 1 247 ? 21.575 -7.003 2.178 1.00 67.75 247 LYS A C 1
ATOM 1933 O O . LYS A 1 247 ? 20.965 -6.779 3.217 1.00 67.75 247 LYS A O 1
ATOM 1938 N N . GLY A 1 248 ? 22.905 -7.102 2.133 1.00 57.38 248 GLY A N 1
ATOM 1939 C CA . GLY A 1 248 ? 23.791 -6.848 3.280 1.00 57.38 248 GLY A CA 1
ATOM 1940 C C . GLY A 1 248 ? 24.244 -8.080 4.073 1.00 57.38 248 GLY A C 1
ATOM 1941 O O . GLY A 1 248 ? 25.043 -7.929 4.989 1.00 57.38 248 GLY A O 1
ATOM 1942 N N . ASN A 1 249 ? 23.809 -9.292 3.712 1.00 57.41 249 ASN A N 1
ATOM 1943 C CA . ASN A 1 249 ? 24.220 -10.539 4.381 1.00 57.41 249 ASN A CA 1
ATOM 1944 C C . ASN A 1 249 ? 25.455 -11.226 3.742 1.00 57.41 249 ASN A C 1
ATOM 1946 O O . ASN A 1 249 ? 25.816 -12.333 4.131 1.00 57.41 249 ASN A O 1
ATOM 1950 N N . GLY A 1 250 ? 26.071 -10.610 2.727 1.00 55.19 250 GLY A N 1
ATOM 1951 C CA . GLY A 1 250 ? 27.202 -11.167 1.971 1.00 55.19 250 GLY A CA 1
ATOM 1952 C C . GLY A 1 250 ? 26.848 -12.276 0.966 1.00 55.19 250 GLY A C 1
ATOM 1953 O O . GLY A 1 250 ? 27.686 -12.623 0.133 1.00 55.19 250 GLY A O 1
ATOM 1954 N N . GLN A 1 251 ? 25.621 -12.806 0.974 1.00 59.97 251 GLN A N 1
ATOM 1955 C CA . GLN A 1 251 ? 25.166 -13.781 -0.015 1.00 59.97 251 GLN A CA 1
ATOM 1956 C C . GLN A 1 251 ? 24.673 -13.089 -1.288 1.00 59.97 251 GLN A C 1
ATOM 1958 O O . GLN A 1 251 ? 23.804 -12.217 -1.267 1.00 59.97 251 GLN A O 1
ATOM 1963 N N . LYS A 1 252 ? 25.174 -13.550 -2.438 1.00 68.31 252 LYS A N 1
ATOM 1964 C CA . LYS A 1 252 ? 24.606 -13.192 -3.741 1.00 68.31 252 LYS A CA 1
ATOM 1965 C C . LYS A 1 252 ? 23.240 -13.861 -3.874 1.00 68.31 252 LYS A C 1
ATOM 1967 O O . LYS A 1 252 ? 23.168 -15.073 -4.072 1.00 68.31 252 LYS A O 1
ATOM 1972 N N . SER A 1 253 ? 22.179 -13.068 -3.753 1.00 86.56 253 SER A N 1
ATOM 1973 C CA . SER A 1 253 ? 20.807 -13.525 -3.987 1.00 86.56 253 SER A CA 1
ATOM 1974 C C . SER A 1 253 ? 20.652 -13.964 -5.452 1.00 86.56 253 SER A C 1
ATOM 1976 O O . SER A 1 253 ? 21.315 -13.424 -6.342 1.00 86.56 253 SER A O 1
ATOM 1978 N N . LYS A 1 254 ? 19.816 -14.972 -5.712 1.00 92.12 254 LYS A N 1
ATOM 1979 C CA . LYS A 1 254 ? 19.580 -15.525 -7.054 1.00 92.12 254 LYS A CA 1
ATOM 1980 C C . LYS A 1 254 ? 18.111 -15.885 -7.234 1.00 92.12 254 LYS A C 1
ATOM 1982 O O . LYS A 1 254 ? 17.465 -16.285 -6.270 1.00 92.12 254 LYS A O 1
ATOM 1987 N N . MET A 1 255 ? 17.631 -15.801 -8.470 1.00 94.38 255 MET A N 1
ATOM 1988 C CA . MET A 1 255 ? 16.357 -16.398 -8.880 1.00 94.38 255 MET A CA 1
ATOM 1989 C C . MET A 1 255 ? 16.469 -17.936 -8.938 1.00 94.38 255 MET A C 1
ATOM 1991 O O . MET A 1 255 ? 17.584 -18.449 -9.091 1.00 94.38 255 MET A O 1
ATOM 1995 N N . PRO A 1 256 ? 15.349 -18.689 -8.919 1.00 90.94 256 PRO A N 1
ATOM 1996 C CA . PRO A 1 256 ? 15.339 -20.149 -9.098 1.00 90.94 256 PRO A CA 1
ATOM 1997 C C . PRO A 1 256 ? 16.000 -20.616 -10.402 1.00 90.94 256 PRO A C 1
ATOM 1999 O O . PRO A 1 256 ? 16.608 -21.680 -10.448 1.00 90.94 256 PRO A O 1
ATOM 2002 N N . SER A 1 257 ? 15.967 -19.774 -11.440 1.00 90.50 257 SER A N 1
ATOM 2003 C CA . SER A 1 257 ? 16.675 -19.948 -12.719 1.00 90.50 257 SER A CA 1
ATOM 2004 C C . SER A 1 257 ? 18.210 -19.864 -12.620 1.00 90.50 257 SER A C 1
ATOM 2006 O O . SER A 1 257 ? 18.903 -19.961 -13.631 1.00 90.50 257 SER A O 1
ATOM 2008 N N . GLY A 1 258 ? 18.766 -19.611 -11.430 1.00 92.19 258 GLY A N 1
ATOM 2009 C CA . GLY A 1 258 ? 20.197 -19.419 -11.181 1.00 92.19 258 GLY A CA 1
ATOM 2010 C C . GLY A 1 258 ? 20.730 -18.021 -11.520 1.00 92.19 258 GLY A C 1
ATOM 2011 O O . GLY A 1 258 ? 21.890 -17.725 -11.215 1.00 92.19 258 GLY A O 1
ATOM 2012 N N . GLN A 1 259 ? 19.905 -17.148 -12.109 1.00 94.44 259 GLN A N 1
ATOM 2013 C CA . GLN A 1 259 ? 20.271 -15.772 -12.456 1.00 94.44 259 GLN A CA 1
ATOM 2014 C C . GLN A 1 259 ? 20.555 -14.943 -11.196 1.00 94.44 259 GLN A C 1
ATOM 2016 O O . GLN A 1 259 ? 19.802 -14.997 -10.225 1.00 94.44 259 GLN A O 1
ATOM 2021 N N . ALA A 1 260 ? 21.641 -14.166 -11.213 1.00 93.94 260 ALA A N 1
ATOM 2022 C CA . ALA A 1 260 ? 22.030 -13.320 -10.089 1.00 93.94 260 ALA A CA 1
ATOM 2023 C C . ALA A 1 260 ? 21.086 -12.122 -9.911 1.00 93.94 260 ALA A C 1
ATOM 2025 O O . ALA A 1 260 ? 20.657 -11.512 -10.892 1.00 93.94 260 ALA A O 1
ATOM 2026 N N . ILE A 1 261 ? 20.822 -11.785 -8.649 1.00 95.00 261 ILE A N 1
ATOM 2027 C CA . ILE A 1 261 ? 20.130 -10.568 -8.231 1.00 95.00 261 ILE A CA 1
ATOM 2028 C C . ILE A 1 261 ? 21.180 -9.584 -7.709 1.00 95.00 261 ILE A C 1
ATOM 2030 O O . ILE A 1 261 ? 21.992 -9.926 -6.846 1.00 95.00 261 ILE A O 1
ATOM 2034 N N . GLU A 1 262 ? 21.142 -8.360 -8.219 1.00 93.62 262 GLU A N 1
ATOM 2035 C CA . GLU A 1 262 ? 21.953 -7.230 -7.768 1.00 93.62 262 GLU A CA 1
ATOM 2036 C C . GLU A 1 262 ? 21.078 -6.199 -7.047 1.00 93.62 262 GLU A C 1
ATOM 2038 O O . GLU A 1 262 ? 19.886 -6.068 -7.331 1.00 93.62 262 GLU A O 1
ATOM 2043 N N . HIS A 1 263 ? 21.6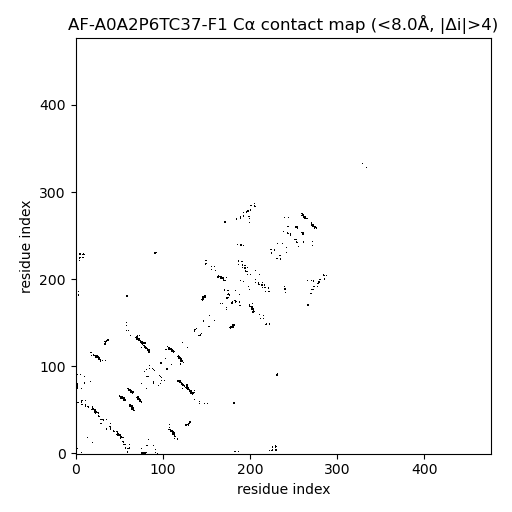67 -5.453 -6.108 1.00 93.81 263 HIS A N 1
ATOM 2044 C CA . HIS A 1 263 ? 20.958 -4.445 -5.316 1.00 93.81 263 HIS A CA 1
ATOM 2045 C C . HIS A 1 263 ? 21.472 -3.033 -5.596 1.00 93.81 263 HIS A C 1
ATOM 2047 O O . HIS A 1 263 ? 22.425 -2.574 -4.965 1.00 93.81 263 HIS A O 1
ATOM 2053 N N . LEU A 1 264 ? 20.791 -2.325 -6.495 1.00 93.56 264 LEU A N 1
ATOM 2054 C CA . LEU A 1 264 ? 21.082 -0.933 -6.853 1.00 93.56 264 LEU A CA 1
ATOM 2055 C C . LEU A 1 264 ? 20.368 0.057 -5.914 1.00 93.56 264 LEU A C 1
ATOM 2057 O O . LEU A 1 264 ? 19.454 -0.318 -5.173 1.00 93.56 264 LEU A O 1
ATOM 2061 N N . THR A 1 265 ? 20.738 1.337 -5.975 1.00 94.56 265 THR A N 1
ATOM 2062 C CA . THR A 1 265 ? 20.000 2.437 -5.330 1.00 94.56 265 THR A CA 1
ATOM 2063 C C . THR A 1 265 ? 19.441 3.351 -6.414 1.00 94.56 265 THR A C 1
ATOM 2065 O O . THR A 1 265 ? 20.205 3.978 -7.134 1.00 94.56 265 THR A O 1
ATOM 2068 N N . VAL A 1 266 ? 18.114 3.442 -6.526 1.00 91.56 266 VAL A N 1
ATOM 2069 C CA . VAL A 1 266 ? 17.422 4.233 -7.557 1.00 91.56 266 VAL A CA 1
ATOM 2070 C C . VAL A 1 266 ? 16.397 5.129 -6.873 1.00 91.56 266 VAL A C 1
ATOM 2072 O O . VAL A 1 266 ? 15.572 4.644 -6.100 1.00 91.56 266 VAL A O 1
ATOM 2075 N N . GLY A 1 267 ? 16.469 6.445 -7.104 1.00 85.00 267 GLY A N 1
ATOM 2076 C CA . GLY A 1 267 ? 15.606 7.419 -6.419 1.00 85.00 267 GLY A CA 1
ATOM 2077 C C . GLY A 1 267 ? 15.717 7.346 -4.889 1.00 85.00 267 GLY A C 1
ATOM 2078 O O . GLY A 1 267 ? 14.704 7.347 -4.197 1.00 85.00 267 GLY A O 1
ATOM 2079 N N . GLY A 1 268 ? 16.935 7.158 -4.367 1.00 88.94 268 GLY A N 1
ATOM 2080 C CA . GLY A 1 268 ? 17.199 6.991 -2.931 1.00 88.94 268 GLY A CA 1
ATOM 2081 C C . GLY A 1 268 ? 16.751 5.651 -2.325 1.00 88.94 268 GLY A C 1
ATOM 2082 O O . GLY A 1 268 ? 17.009 5.410 -1.148 1.00 88.94 268 GLY A O 1
ATOM 2083 N N . ARG A 1 269 ? 16.112 4.746 -3.087 1.00 90.62 269 ARG A N 1
ATOM 2084 C CA . ARG A 1 269 ? 15.606 3.460 -2.572 1.00 90.62 269 ARG A CA 1
ATOM 2085 C C . ARG A 1 269 ? 16.344 2.256 -3.153 1.00 90.62 269 ARG A C 1
ATOM 2087 O O . ARG A 1 269 ? 16.739 2.230 -4.316 1.00 90.62 269 ARG A O 1
ATOM 2094 N N . THR A 1 270 ? 16.514 1.226 -2.325 1.00 92.94 270 THR A N 1
ATOM 2095 C CA . THR A 1 270 ? 17.131 -0.045 -2.737 1.00 92.94 270 THR A CA 1
ATOM 2096 C C . THR A 1 270 ? 16.237 -0.781 -3.731 1.00 92.94 270 THR A C 1
ATOM 2098 O O . THR A 1 270 ? 15.044 -0.943 -3.475 1.00 92.94 270 THR A O 1
ATOM 2101 N N . SER A 1 271 ? 16.830 -1.271 -4.817 1.00 95.31 271 SER A N 1
ATOM 2102 C CA . SER A 1 271 ? 16.165 -1.994 -5.906 1.00 95.31 271 SER A CA 1
ATOM 2103 C C . SER A 1 271 ? 16.843 -3.331 -6.130 1.00 95.31 271 SER A C 1
ATOM 2105 O O . SER A 1 271 ? 18.047 -3.349 -6.372 1.00 95.31 271 SER A O 1
ATOM 2107 N N . ALA A 1 272 ? 16.093 -4.425 -6.049 1.00 96.00 272 ALA A N 1
ATOM 2108 C CA . ALA A 1 272 ? 16.553 -5.716 -6.537 1.00 96.00 272 ALA A CA 1
ATOM 2109 C C . ALA A 1 272 ? 16.375 -5.772 -8.060 1.00 96.00 272 ALA A C 1
ATOM 2111 O O . ALA A 1 272 ? 15.325 -5.399 -8.579 1.00 96.00 272 ALA A O 1
ATOM 2112 N N . VAL A 1 273 ? 17.416 -6.200 -8.769 1.00 96.62 273 VAL A N 1
ATOM 2113 C CA . VAL A 1 273 ? 17.479 -6.219 -10.236 1.00 96.62 273 VAL A CA 1
ATOM 2114 C C . VAL A 1 273 ? 18.078 -7.542 -10.685 1.00 96.62 273 VAL A C 1
ATOM 2116 O O . VAL A 1 273 ? 19.001 -8.038 -10.047 1.00 96.62 273 VAL A O 1
ATOM 2119 N N . VAL A 1 274 ? 17.600 -8.095 -11.798 1.00 97.12 274 VAL A N 1
ATOM 2120 C CA . VAL A 1 274 ? 18.190 -9.271 -12.455 1.00 97.12 274 VAL A CA 1
ATOM 2121 C C . VAL A 1 274 ? 18.827 -8.825 -13.784 1.00 97.12 274 VAL A C 1
ATOM 2123 O O . VAL A 1 274 ? 18.140 -8.804 -14.812 1.00 97.12 274 VAL A O 1
ATOM 2126 N N . PRO A 1 275 ? 20.136 -8.479 -13.827 1.00 96.38 275 PRO A N 1
ATOM 2127 C CA . PRO A 1 275 ? 20.782 -7.853 -15.000 1.00 96.38 275 PRO A CA 1
ATOM 2128 C C . PRO A 1 275 ? 20.820 -8.729 -16.263 1.00 96.38 275 PRO A C 1
ATOM 2130 O O . PRO A 1 275 ? 21.113 -8.267 -17.373 1.00 96.38 275 PRO A O 1
ATOM 2133 N N . ALA A 1 276 ? 20.547 -10.027 -16.103 1.00 96.62 276 ALA A N 1
ATOM 2134 C CA . ALA A 1 276 ? 20.385 -10.958 -17.209 1.00 96.62 276 ALA A CA 1
ATOM 2135 C C . ALA A 1 276 ? 19.154 -10.623 -18.073 1.00 96.62 276 ALA A C 1
ATOM 2137 O O . ALA A 1 276 ? 19.235 -10.763 -19.292 1.00 96.62 276 ALA A O 1
ATOM 2138 N N . VAL A 1 277 ? 18.059 -10.142 -17.464 1.00 96.81 277 VAL A N 1
ATOM 2139 C CA . VAL A 1 277 ? 16.789 -9.829 -18.152 1.00 96.81 277 VAL A CA 1
ATOM 2140 C C . VAL A 1 277 ? 16.455 -8.337 -18.163 1.00 96.81 277 VAL A C 1
ATOM 2142 O O . VAL A 1 277 ? 15.970 -7.843 -19.175 1.00 96.81 277 VAL A O 1
ATOM 2145 N N . GLN A 1 278 ? 16.772 -7.598 -17.098 1.00 97.81 278 GLN A N 1
ATOM 2146 C CA . GLN A 1 278 ? 16.573 -6.149 -17.022 1.00 97.81 278 GLN A CA 1
ATOM 2147 C C . GLN A 1 278 ? 17.806 -5.432 -17.587 1.00 97.81 278 GLN A C 1
ATOM 2149 O O . GLN A 1 278 ? 18.805 -5.241 -16.896 1.00 97.81 278 GLN A O 1
ATOM 2154 N N . LYS A 1 279 ? 17.759 -5.054 -18.868 1.00 97.19 279 LYS A N 1
ATOM 2155 C CA . LYS A 1 279 ? 18.865 -4.380 -19.572 1.00 97.19 279 LYS A CA 1
ATOM 2156 C C . LYS A 1 279 ? 18.619 -2.870 -19.641 1.00 97.19 279 LYS A C 1
ATOM 2158 O O . LYS A 1 279 ? 17.594 -2.443 -20.160 1.00 97.19 279 LYS A O 1
ATOM 2163 N N . LEU A 1 280 ? 19.575 -2.054 -19.187 1.00 97.06 280 LEU A N 1
ATOM 2164 C CA . LEU A 1 280 ? 19.518 -0.599 -19.377 1.00 97.06 280 LEU A CA 1
ATOM 2165 C C . LEU A 1 280 ? 19.778 -0.247 -20.853 1.00 97.06 280 LEU A C 1
ATOM 2167 O O . LEU A 1 280 ? 20.893 -0.414 -21.358 1.00 97.06 280 LEU A O 1
ATOM 2171 N N . ASN A 1 281 ? 18.770 0.280 -21.546 1.00 95.38 281 ASN A N 1
ATOM 2172 C CA . ASN A 1 281 ? 18.856 0.679 -22.948 1.00 95.38 281 ASN A CA 1
ATOM 2173 C C . ASN A 1 281 ? 19.537 2.052 -23.089 1.00 95.38 281 ASN A C 1
ATOM 2175 O O . ASN A 1 281 ? 18.895 3.090 -23.273 1.00 95.38 281 ASN A O 1
ATOM 2179 N N . LYS A 1 282 ? 20.874 2.044 -23.021 1.00 94.75 282 LYS A N 1
ATOM 2180 C CA . LYS A 1 282 ? 21.725 3.237 -23.182 1.00 94.75 282 LYS A CA 1
ATOM 2181 C C . LYS A 1 282 ? 21.549 3.927 -24.545 1.00 94.75 282 LYS A C 1
ATOM 2183 O O . LYS A 1 282 ? 21.689 5.146 -24.624 1.00 94.75 282 LYS A O 1
ATOM 2188 N N . ALA A 1 283 ? 21.212 3.181 -25.601 1.00 93.06 283 ALA A N 1
ATOM 2189 C CA . ALA A 1 283 ? 21.000 3.737 -26.938 1.00 93.06 283 ALA A CA 1
ATOM 2190 C C . ALA A 1 283 ? 19.737 4.616 -27.001 1.00 93.06 283 ALA A C 1
ATOM 2192 O O . ALA A 1 283 ? 19.801 5.738 -27.505 1.00 93.06 283 ALA A O 1
ATOM 2193 N N . ALA A 1 284 ? 18.622 4.160 -26.417 1.00 90.62 284 ALA A N 1
ATOM 2194 C CA . ALA A 1 284 ? 17.392 4.949 -26.313 1.00 90.62 284 ALA A CA 1
ATOM 2195 C C . ALA A 1 284 ? 17.593 6.231 -25.480 1.00 90.62 284 ALA A C 1
ATOM 2197 O O . ALA A 1 284 ? 17.131 7.304 -25.870 1.00 90.62 284 ALA A O 1
ATOM 2198 N N . ILE A 1 285 ? 18.363 6.147 -24.387 1.00 91.69 285 ILE A N 1
ATOM 2199 C CA . ILE A 1 285 ? 18.730 7.306 -23.554 1.00 91.69 285 ILE A CA 1
ATOM 2200 C C . ILE A 1 285 ? 19.523 8.337 -24.374 1.00 91.69 285 ILE A C 1
ATOM 2202 O O . ILE A 1 285 ? 19.180 9.521 -24.390 1.00 91.69 285 ILE A O 1
ATOM 2206 N N . ALA A 1 286 ? 20.547 7.893 -25.111 1.00 90.44 286 ALA A N 1
ATOM 2207 C CA . ALA A 1 286 ? 21.354 8.769 -25.959 1.00 90.44 286 ALA A CA 1
ATOM 2208 C C . ALA A 1 286 ? 20.539 9.408 -27.102 1.00 90.44 286 ALA A C 1
ATOM 2210 O O . ALA A 1 286 ? 20.733 10.587 -27.412 1.00 90.44 286 ALA A O 1
ATOM 2211 N N . ALA A 1 287 ? 19.609 8.665 -27.710 1.00 88.00 287 ALA A N 1
ATOM 2212 C CA . ALA A 1 287 ? 18.717 9.177 -28.751 1.00 88.00 287 ALA A CA 1
ATOM 2213 C C . ALA A 1 287 ? 17.778 10.274 -28.215 1.00 88.00 287 ALA A C 1
ATOM 2215 O O . ALA A 1 287 ? 17.697 11.357 -28.802 1.00 88.00 287 ALA A O 1
ATOM 2216 N N . ALA A 1 288 ? 17.140 10.048 -27.062 1.00 85.12 288 ALA A N 1
ATOM 2217 C CA . ALA A 1 288 ? 16.273 11.035 -26.420 1.00 85.12 288 ALA A CA 1
ATOM 2218 C C . ALA A 1 288 ? 17.036 12.305 -25.993 1.00 85.12 288 ALA A C 1
ATOM 2220 O O . ALA A 1 288 ? 16.536 13.419 -26.170 1.00 85.12 288 ALA A O 1
ATOM 2221 N N . GLY A 1 289 ? 18.274 12.158 -25.504 1.00 83.25 289 GLY A N 1
ATOM 2222 C CA . GLY A 1 289 ? 19.160 13.288 -25.203 1.00 83.25 289 GLY A CA 1
ATOM 2223 C C . GLY A 1 289 ? 19.480 14.140 -26.438 1.00 83.25 289 GLY A C 1
ATOM 2224 O O . GLY A 1 289 ? 19.362 15.367 -26.394 1.00 83.25 289 GLY A O 1
ATOM 2225 N N . LYS A 1 290 ? 19.805 13.501 -27.572 1.00 81.75 290 LYS A N 1
ATOM 2226 C CA . LYS A 1 290 ? 20.048 14.193 -28.852 1.00 81.75 290 LYS A CA 1
ATOM 2227 C C . LYS A 1 290 ? 18.804 14.928 -29.360 1.00 81.75 290 LYS A C 1
ATOM 2229 O O . LYS A 1 290 ? 18.921 16.084 -29.765 1.00 81.75 290 LYS A O 1
ATOM 2234 N N . ALA A 1 291 ? 17.622 14.311 -29.287 1.00 77.12 291 ALA A N 1
ATOM 2235 C CA . ALA A 1 291 ? 16.364 14.947 -29.686 1.00 77.12 291 ALA A CA 1
ATOM 2236 C C . ALA A 1 291 ? 16.064 16.213 -28.855 1.00 77.12 291 ALA A C 1
ATOM 2238 O O . ALA A 1 291 ? 15.742 17.267 -29.410 1.00 77.12 291 ALA A O 1
ATOM 2239 N N . ALA A 1 292 ? 16.260 16.149 -27.532 1.00 75.69 292 ALA A N 1
ATOM 2240 C CA . ALA A 1 292 ? 16.084 17.296 -26.640 1.00 75.69 292 ALA A CA 1
ATOM 2241 C C . ALA A 1 292 ? 17.091 18.437 -26.905 1.00 75.69 292 ALA A C 1
ATOM 2243 O O . ALA A 1 292 ? 16.740 19.612 -26.777 1.00 75.69 292 ALA A O 1
ATOM 2244 N N . ALA A 1 293 ? 18.328 18.113 -27.298 1.00 70.62 293 ALA A N 1
ATOM 2245 C CA . ALA A 1 293 ? 19.345 19.101 -27.664 1.00 70.62 293 ALA A CA 1
ATOM 2246 C C . ALA A 1 293 ? 19.083 19.746 -29.041 1.00 70.62 293 ALA A C 1
ATOM 2248 O O . ALA A 1 293 ? 19.240 20.959 -29.191 1.00 70.62 293 ALA A O 1
ATOM 2249 N N . GLY A 1 294 ? 18.635 18.963 -30.030 1.00 57.81 294 GLY A N 1
ATOM 2250 C CA . GLY A 1 294 ? 18.279 19.455 -31.365 1.00 57.81 294 GLY A CA 1
ATOM 2251 C C . GLY A 1 294 ? 17.125 20.462 -31.334 1.00 57.81 294 GLY A C 1
ATOM 2252 O O . GLY A 1 294 ? 17.237 21.544 -31.912 1.00 57.81 294 GLY A O 1
ATOM 2253 N N . GLY A 1 295 ? 16.070 20.167 -30.565 1.00 55.53 295 GLY A N 1
ATOM 2254 C CA . GLY A 1 295 ? 14.932 21.078 -30.384 1.00 55.53 295 GLY A CA 1
ATOM 2255 C C . GLY A 1 295 ? 15.314 22.442 -29.790 1.00 55.53 295 GLY A C 1
ATOM 2256 O O . GLY A 1 295 ? 14.740 23.459 -30.173 1.00 55.53 295 GLY A O 1
ATOM 2257 N N . LYS A 1 296 ? 16.339 22.503 -28.924 1.00 51.62 296 LYS A N 1
ATOM 2258 C CA . LYS A 1 296 ? 16.847 23.779 -28.385 1.00 51.62 296 LYS A CA 1
ATOM 2259 C C . LYS A 1 296 ? 17.576 24.635 -29.428 1.00 51.62 296 LYS A C 1
ATOM 2261 O O . LYS A 1 296 ? 17.500 25.856 -29.336 1.00 51.62 296 LYS A O 1
ATOM 2266 N N . LYS A 1 297 ? 18.245 24.043 -30.429 1.00 47.09 297 LYS A N 1
ATOM 2267 C CA . LYS A 1 297 ? 18.902 24.818 -31.504 1.00 47.09 297 LYS A CA 1
ATOM 2268 C C . LYS A 1 297 ? 17.906 25.428 -32.498 1.00 47.09 297 LYS A C 1
ATOM 2270 O O . LYS A 1 297 ? 18.171 26.509 -33.013 1.00 47.09 297 LYS A O 1
ATOM 2275 N N . ALA A 1 298 ? 16.752 24.796 -32.721 1.00 45.09 298 ALA A N 1
ATOM 2276 C CA . ALA A 1 298 ? 15.721 25.313 -33.629 1.00 45.09 298 ALA A CA 1
ATOM 2277 C C . ALA A 1 298 ? 14.998 26.574 -33.101 1.00 45.09 298 ALA A C 1
ATOM 2279 O O . ALA A 1 298 ? 14.502 27.371 -33.890 1.00 45.09 298 ALA A O 1
ATOM 2280 N N . ALA A 1 299 ? 14.972 26.793 -31.781 1.00 43.34 299 ALA A N 1
ATOM 2281 C CA . ALA A 1 299 ? 14.280 27.925 -31.152 1.00 43.34 299 ALA A CA 1
ATOM 2282 C C . ALA A 1 299 ? 15.133 29.210 -31.005 1.00 43.34 299 ALA A C 1
ATOM 2284 O O . ALA A 1 299 ? 14.649 30.206 -30.471 1.00 43.34 299 ALA A O 1
ATOM 2285 N N . GLY A 1 300 ? 16.400 29.202 -31.445 1.00 38.66 300 GLY A N 1
ATOM 2286 C CA . GLY A 1 300 ? 17.357 30.306 -31.242 1.00 38.66 300 GLY A CA 1
ATOM 2287 C C . GLY A 1 300 ? 17.609 31.221 -32.452 1.00 38.66 300 GLY A C 1
ATOM 2288 O O . GLY A 1 300 ? 18.412 32.146 -32.356 1.00 38.66 300 GLY A O 1
ATOM 2289 N N . GLY A 1 301 ? 16.973 30.972 -33.600 1.00 36.09 301 GLY A N 1
ATOM 2290 C CA . GLY A 1 301 ? 17.277 31.651 -34.867 1.00 36.09 301 GLY A CA 1
ATOM 2291 C C . GLY A 1 301 ? 16.355 32.827 -35.195 1.00 36.09 301 GLY A C 1
ATOM 2292 O O . GLY A 1 301 ? 15.565 32.722 -36.127 1.00 36.09 301 GLY A O 1
ATOM 2293 N N . GLY A 1 302 ? 16.430 33.949 -34.464 1.00 38.94 302 GLY A N 1
ATOM 2294 C CA . GLY A 1 302 ? 15.482 35.044 -34.720 1.00 38.94 302 GLY A CA 1
ATOM 2295 C C . GLY A 1 302 ? 15.666 36.372 -33.982 1.00 38.94 302 GLY A C 1
ATOM 2296 O O . GLY A 1 302 ? 14.739 36.813 -33.308 1.00 38.94 302 GLY A O 1
ATOM 2297 N N . ARG A 1 303 ? 16.788 37.085 -34.169 1.00 34.19 303 ARG A N 1
ATOM 2298 C CA . ARG A 1 303 ? 16.818 38.549 -33.950 1.00 34.19 303 ARG A CA 1
ATOM 2299 C C . ARG A 1 303 ? 17.737 39.264 -34.946 1.00 34.19 303 ARG A C 1
ATOM 2301 O O . ARG A 1 303 ? 18.895 38.903 -35.115 1.00 34.19 303 ARG A O 1
ATOM 2308 N N . LYS A 1 304 ? 17.174 40.259 -35.644 1.00 35.34 304 LYS A N 1
ATOM 2309 C CA . LYS A 1 304 ? 17.841 41.061 -36.685 1.00 35.34 304 LYS A CA 1
ATOM 2310 C C . LYS A 1 304 ? 18.852 42.048 -36.088 1.00 35.34 304 LYS A C 1
ATOM 2312 O O . LYS A 1 304 ? 18.672 42.527 -34.972 1.00 35.34 304 LYS A O 1
ATOM 2317 N N . LYS A 1 305 ? 19.853 42.405 -36.902 1.00 35.38 305 LYS A N 1
ATOM 2318 C CA . LYS A 1 305 ? 20.823 43.489 -36.671 1.00 35.38 305 LYS A CA 1
ATOM 2319 C C . LYS A 1 305 ? 20.152 44.814 -36.263 1.00 35.38 305 LYS A C 1
ATOM 2321 O O . LYS A 1 305 ? 19.216 45.251 -36.931 1.00 35.38 305 LYS A O 1
ATOM 2326 N N . LYS A 1 306 ? 20.760 45.517 -35.305 1.00 30.05 306 LYS A N 1
ATOM 2327 C CA . LYS A 1 306 ? 20.975 46.977 -35.326 1.00 30.05 306 LYS A CA 1
ATOM 2328 C C . LYS A 1 306 ? 22.379 47.258 -34.770 1.00 30.05 306 LYS A C 1
ATOM 2330 O O . LYS A 1 306 ? 22.904 46.430 -34.033 1.00 30.05 306 LYS A O 1
ATOM 2335 N N . ALA A 1 307 ? 23.004 48.344 -35.217 1.00 29.45 307 ALA A N 1
ATOM 2336 C CA . ALA A 1 307 ? 24.437 48.611 -35.063 1.00 29.45 307 ALA A CA 1
ATOM 2337 C C . ALA A 1 307 ? 24.719 49.880 -34.241 1.00 29.45 307 ALA A C 1
ATOM 2339 O O . ALA A 1 307 ? 23.854 50.752 -34.205 1.00 29.45 307 ALA A O 1
ATOM 2340 N N . ALA A 1 308 ? 25.955 49.976 -33.717 1.00 28.14 308 ALA A N 1
ATOM 2341 C CA . ALA A 1 308 ? 26.579 51.132 -33.043 1.00 28.14 308 ALA A CA 1
ATOM 2342 C C . ALA A 1 308 ? 25.874 51.590 -31.735 1.00 28.14 308 ALA A C 1
ATOM 2344 O O . ALA A 1 308 ? 24.680 51.382 -31.561 1.00 28.14 308 ALA A O 1
ATOM 2345 N N . VAL A 1 309 ? 26.549 52.158 -30.729 1.00 27.14 309 VAL A N 1
ATOM 2346 C CA . VAL A 1 309 ? 27.748 53.027 -30.724 1.00 27.14 309 VAL A CA 1
ATOM 2347 C C . VAL A 1 309 ? 28.797 52.549 -29.697 1.00 27.14 309 VAL A C 1
ATOM 2349 O O . VAL A 1 309 ? 28.481 51.761 -28.810 1.00 27.14 309 VAL A O 1
ATOM 2352 N N . ALA A 1 310 ? 30.048 52.989 -29.865 1.00 27.62 310 ALA A N 1
ATOM 2353 C CA . ALA A 1 310 ? 31.219 52.613 -29.069 1.00 27.62 310 ALA A CA 1
ATOM 2354 C C . ALA A 1 310 ? 31.420 53.445 -27.784 1.00 27.62 310 ALA A C 1
ATOM 2356 O O . ALA A 1 310 ? 30.927 54.567 -27.684 1.00 27.62 310 ALA A O 1
ATOM 2357 N N . ALA A 1 311 ? 32.242 52.912 -26.876 1.00 26.30 311 ALA A N 1
ATOM 2358 C CA . ALA A 1 311 ? 33.142 53.657 -25.992 1.00 26.30 311 ALA A CA 1
ATOM 2359 C C . ALA A 1 311 ? 34.378 52.773 -25.705 1.00 26.30 311 ALA A C 1
ATOM 2361 O O . ALA A 1 311 ? 34.233 51.555 -25.580 1.00 26.30 311 ALA A O 1
ATOM 2362 N N . GLU A 1 312 ? 35.568 53.376 -25.687 1.00 24.73 312 GLU A N 1
ATOM 2363 C CA . GLU A 1 312 ? 36.871 52.737 -25.422 1.00 24.73 312 GLU A CA 1
ATOM 2364 C C . GLU A 1 312 ? 37.268 52.813 -23.928 1.00 24.73 312 GLU A C 1
ATOM 2366 O O . GLU A 1 312 ? 36.459 53.221 -23.100 1.00 24.73 312 GLU A O 1
ATOM 2371 N N . GLU A 1 313 ? 38.529 52.451 -23.638 1.00 26.31 313 GLU A N 1
ATOM 2372 C CA . GLU A 1 313 ? 39.241 52.449 -22.344 1.00 26.31 313 GLU A CA 1
ATOM 2373 C C . GLU A 1 313 ? 38.966 51.220 -21.440 1.00 26.31 313 GLU A C 1
ATOM 2375 O O . GLU A 1 313 ? 37.838 50.762 -21.296 1.00 26.31 313 GLU A O 1
ATOM 2380 N N . GLY A 1 314 ? 39.966 50.598 -20.797 1.00 23.16 314 GLY A N 1
ATOM 2381 C CA . GLY A 1 314 ? 41.416 50.811 -20.890 1.00 23.16 314 GLY A CA 1
ATOM 2382 C C . GLY A 1 314 ? 42.200 50.043 -19.806 1.00 23.16 314 GLY A C 1
ATOM 2383 O O . GLY A 1 314 ? 41.917 50.206 -18.631 1.00 23.16 314 GLY A O 1
ATOM 2384 N N . GLN A 1 315 ? 43.178 49.233 -20.237 1.00 25.44 315 GLN A N 1
ATOM 2385 C CA . GLN A 1 315 ? 44.379 48.733 -19.527 1.00 25.44 315 GLN A CA 1
ATOM 2386 C C . GLN A 1 315 ? 44.356 48.061 -18.119 1.00 25.44 315 GLN A C 1
ATOM 2388 O O . GLN A 1 315 ? 43.972 48.633 -17.111 1.00 25.44 315 GLN A O 1
ATOM 2393 N N . GLU A 1 316 ? 45.004 46.883 -18.106 1.00 22.72 316 GLU A N 1
ATOM 2394 C CA . GLU A 1 316 ? 46.053 46.398 -17.173 1.00 22.72 316 GLU A CA 1
ATOM 2395 C C . GLU A 1 316 ? 45.832 46.106 -15.672 1.00 22.72 316 GLU A C 1
ATOM 2397 O O . GLU A 1 316 ? 45.356 46.913 -14.886 1.00 22.72 316 GLU A O 1
ATOM 2402 N N . GLY A 1 317 ? 46.428 44.969 -15.267 1.00 22.91 317 GLY A N 1
ATOM 2403 C CA . GLY A 1 317 ? 46.881 44.684 -13.899 1.00 22.91 317 GLY A CA 1
ATOM 2404 C C . GLY A 1 317 ? 45.827 44.082 -12.958 1.00 22.91 317 GLY A C 1
ATOM 2405 O O . GLY A 1 317 ? 44.656 44.422 -13.021 1.00 22.91 317 GLY A O 1
ATOM 2406 N N . THR A 1 318 ? 46.155 43.163 -12.047 1.00 23.70 318 THR A N 1
ATOM 2407 C CA . THR A 1 318 ? 47.397 42.407 -11.790 1.00 23.70 318 THR A CA 1
ATOM 2408 C C . THR A 1 318 ? 47.027 41.049 -11.178 1.00 23.70 318 THR A C 1
ATOM 2410 O O . THR A 1 318 ? 45.943 40.878 -10.621 1.00 23.70 318 THR A O 1
ATOM 2413 N N . ALA A 1 319 ? 47.928 40.066 -11.252 1.00 27.61 319 ALA A N 1
ATOM 2414 C CA . ALA A 1 319 ? 47.821 38.880 -10.407 1.00 27.61 319 ALA A CA 1
ATOM 2415 C C . ALA A 1 319 ? 48.244 39.238 -8.973 1.00 27.61 319 ALA A C 1
ATOM 2417 O O . ALA A 1 319 ? 49.322 39.799 -8.778 1.00 27.61 319 ALA A O 1
ATOM 2418 N N . ALA A 1 320 ? 47.421 38.887 -7.985 1.00 26.06 320 ALA A N 1
ATOM 2419 C CA . ALA A 1 320 ? 47.779 38.939 -6.573 1.00 26.06 320 ALA A CA 1
ATOM 2420 C C . ALA A 1 320 ? 47.279 37.670 -5.873 1.00 26.06 320 ALA A C 1
ATOM 2422 O O . ALA A 1 320 ? 46.082 37.427 -5.726 1.00 26.06 320 ALA A O 1
ATOM 2423 N N . GLU A 1 321 ? 48.247 36.849 -5.497 1.00 26.11 321 GLU A N 1
ATOM 2424 C CA . GLU A 1 321 ? 48.121 35.638 -4.702 1.00 26.11 321 GLU A CA 1
ATOM 2425 C C . GLU A 1 321 ? 47.652 35.969 -3.275 1.00 26.11 321 GLU A C 1
ATOM 2427 O O . GLU A 1 321 ? 48.174 36.884 -2.640 1.00 26.11 321 GLU A O 1
ATOM 2432 N N . ALA A 1 322 ? 46.679 35.217 -2.757 1.00 26.28 322 ALA A N 1
ATOM 2433 C CA . ALA A 1 322 ? 46.269 35.281 -1.357 1.00 26.28 322 ALA A CA 1
ATOM 2434 C C . ALA A 1 322 ? 46.062 33.856 -0.834 1.00 26.28 322 ALA A C 1
ATOM 2436 O O . ALA A 1 322 ? 45.034 33.223 -1.085 1.00 26.28 322 ALA A O 1
ATOM 2437 N N . ALA A 1 323 ? 47.074 33.340 -0.138 1.00 27.02 323 ALA A N 1
ATOM 2438 C CA . ALA A 1 323 ? 47.033 32.026 0.484 1.00 27.02 323 ALA A CA 1
ATOM 2439 C C . ALA A 1 323 ? 45.991 31.971 1.618 1.00 27.02 323 ALA A C 1
ATOM 2441 O O . ALA A 1 323 ? 45.871 32.900 2.419 1.00 27.02 323 ALA A O 1
ATOM 2442 N N . ALA A 1 324 ? 45.285 30.845 1.714 1.00 26.92 324 ALA A N 1
ATOM 2443 C CA . ALA A 1 324 ? 44.457 30.470 2.858 1.00 26.92 324 ALA A CA 1
ATOM 2444 C C . ALA A 1 324 ? 45.006 29.153 3.444 1.00 26.92 324 ALA A C 1
ATOM 2446 O O . ALA A 1 324 ? 45.567 28.355 2.691 1.00 26.92 324 ALA A O 1
ATOM 2447 N N . PRO A 1 325 ? 44.922 28.938 4.769 1.00 26.14 325 PRO A N 1
ATOM 2448 C CA . PRO A 1 325 ? 45.773 27.971 5.453 1.00 26.14 325 PRO A CA 1
ATOM 2449 C C . PRO A 1 325 ? 45.351 26.520 5.218 1.00 26.14 325 PRO A C 1
ATOM 2451 O O . PRO A 1 325 ? 44.163 26.196 5.193 1.00 26.14 325 PRO A O 1
ATOM 2454 N N . GLU A 1 326 ? 46.342 25.633 5.152 1.00 30.19 326 GLU A N 1
ATOM 2455 C CA . GLU A 1 326 ? 46.122 24.194 5.251 1.00 30.19 326 GLU A CA 1
ATOM 2456 C C . GLU A 1 326 ? 45.564 23.845 6.641 1.00 30.19 326 GLU A C 1
ATOM 2458 O O . GLU A 1 326 ? 46.182 24.120 7.671 1.00 30.19 326 GLU A O 1
ATOM 2463 N N . GLN A 1 327 ? 44.395 23.204 6.671 1.00 30.17 327 GLN A N 1
ATOM 2464 C CA . GLN A 1 327 ? 43.976 22.366 7.791 1.00 30.17 327 GLN A CA 1
ATOM 2465 C C . GLN A 1 327 ? 43.820 20.936 7.281 1.00 30.17 327 GLN A C 1
ATOM 2467 O O . GLN A 1 327 ? 43.103 20.692 6.309 1.00 30.17 327 GLN A O 1
ATOM 2472 N N . GLU A 1 328 ? 44.486 19.990 7.944 1.00 35.97 328 GLU A N 1
ATOM 2473 C CA . GLU A 1 328 ? 44.396 18.559 7.645 1.00 35.97 328 GLU A CA 1
ATOM 2474 C C . GLU A 1 328 ? 43.019 17.989 8.036 1.00 35.97 328 GLU A C 1
ATOM 2476 O O . GLU A 1 328 ? 42.852 17.333 9.065 1.00 35.97 328 GLU A O 1
ATOM 2481 N N . GLY A 1 329 ? 42.015 18.220 7.189 1.00 28.55 329 GLY A N 1
ATOM 2482 C CA . GLY A 1 329 ? 40.745 17.496 7.208 1.00 28.55 329 GLY A CA 1
ATOM 2483 C C . GLY A 1 329 ? 40.865 16.198 6.409 1.00 28.55 329 GLY A C 1
ATOM 2484 O O . GLY A 1 329 ? 41.116 16.221 5.203 1.00 28.55 329 GLY A O 1
ATOM 2485 N N . GLY A 1 330 ? 40.689 15.046 7.061 1.00 33.09 330 GLY A N 1
ATOM 2486 C CA . GLY A 1 330 ? 40.781 13.740 6.398 1.00 33.09 330 GLY A CA 1
ATOM 2487 C C . GLY A 1 330 ? 39.728 13.544 5.288 1.00 33.09 330 GLY A C 1
ATOM 2488 O O . GLY A 1 330 ? 38.717 14.250 5.254 1.00 33.09 330 GLY A O 1
ATOM 2489 N N . PRO A 1 331 ? 39.878 12.527 4.410 1.00 38.53 331 PRO A N 1
ATOM 2490 C CA . PRO A 1 331 ? 39.077 12.360 3.183 1.00 38.53 331 PRO A CA 1
ATOM 2491 C C . PRO A 1 331 ? 37.559 12.166 3.382 1.00 38.53 331 PRO A C 1
ATOM 2493 O O . PRO A 1 331 ? 36.822 12.057 2.405 1.00 38.53 331 PRO A O 1
ATOM 2496 N N . ALA A 1 332 ? 37.076 12.123 4.627 1.00 37.84 332 ALA A N 1
ATOM 2497 C CA . ALA A 1 332 ? 35.657 12.107 4.962 1.00 37.84 332 ALA A CA 1
ATOM 2498 C C . ALA A 1 332 ? 35.019 13.512 5.004 1.00 37.84 332 ALA A C 1
ATOM 2500 O O . ALA A 1 332 ? 33.873 13.650 4.584 1.00 37.84 332 ALA A O 1
ATOM 2501 N N . GLU A 1 333 ? 35.721 14.558 5.459 1.00 34.75 333 GLU A N 1
ATOM 2502 C CA . GLU A 1 333 ? 35.129 15.906 5.583 1.00 34.75 333 GLU A CA 1
ATOM 2503 C C . GLU A 1 333 ? 35.019 16.618 4.231 1.00 34.75 333 GLU A C 1
ATOM 2505 O O . GLU A 1 333 ? 33.977 17.197 3.923 1.00 34.75 333 GLU A O 1
ATOM 2510 N N . ALA A 1 334 ? 36.028 16.476 3.365 1.00 36.09 334 ALA A N 1
ATOM 2511 C CA . ALA A 1 334 ? 35.982 17.001 1.997 1.00 36.09 334 ALA A CA 1
ATOM 2512 C C . ALA A 1 334 ? 34.805 16.421 1.182 1.00 36.09 334 ALA A C 1
ATOM 2514 O O . ALA A 1 334 ? 34.177 17.131 0.395 1.00 36.09 334 ALA A O 1
ATOM 2515 N N . ALA A 1 335 ? 34.453 15.150 1.411 1.00 38.69 335 ALA A N 1
ATOM 2516 C CA . ALA A 1 335 ? 33.304 14.508 0.772 1.00 38.69 335 ALA A CA 1
ATOM 2517 C C . ALA A 1 335 ? 31.954 15.056 1.276 1.00 38.69 335 ALA A C 1
ATOM 2519 O O . ALA A 1 335 ? 31.014 15.192 0.492 1.00 38.69 335 ALA A O 1
ATOM 2520 N N . VAL A 1 336 ? 31.855 15.409 2.563 1.00 38.16 336 VAL A N 1
ATOM 2521 C CA . VAL A 1 336 ? 30.647 16.008 3.155 1.00 38.16 336 VAL A CA 1
ATOM 2522 C C . VAL A 1 336 ? 30.466 17.457 2.684 1.00 38.16 336 VAL A C 1
ATOM 2524 O O . VAL A 1 336 ? 29.353 17.843 2.327 1.00 38.16 336 VAL A O 1
ATOM 2527 N N . ALA A 1 337 ? 31.550 18.234 2.586 1.00 36.06 337 ALA A N 1
ATOM 2528 C CA . ALA A 1 337 ? 31.517 19.590 2.032 1.00 36.06 337 ALA A CA 1
ATOM 2529 C C . ALA A 1 337 ? 31.112 19.609 0.543 1.00 36.06 337 ALA A C 1
ATOM 2531 O O . ALA A 1 337 ? 30.276 20.420 0.140 1.00 36.06 337 ALA A O 1
ATOM 2532 N N . ALA A 1 338 ? 31.633 18.679 -0.267 1.00 37.53 338 ALA A N 1
ATOM 2533 C CA . ALA A 1 338 ? 31.249 18.539 -1.674 1.00 37.53 338 ALA A CA 1
ATOM 2534 C C . ALA A 1 338 ? 29.764 18.156 -1.846 1.00 37.53 338 ALA A C 1
ATOM 2536 O O . ALA A 1 338 ? 29.065 18.748 -2.670 1.00 37.53 338 ALA A O 1
ATOM 2537 N N . ALA A 1 339 ? 29.254 17.229 -1.026 1.00 37.16 339 ALA A N 1
ATOM 2538 C CA . ALA A 1 339 ? 27.843 16.838 -1.044 1.00 37.16 339 ALA A CA 1
ATOM 2539 C C . ALA A 1 339 ? 26.901 17.985 -0.622 1.00 37.16 339 ALA A C 1
ATOM 2541 O O . ALA A 1 339 ? 25.828 18.150 -1.205 1.00 37.16 339 ALA A O 1
ATOM 2542 N N . ALA A 1 340 ? 27.306 18.811 0.351 1.00 35.81 340 ALA A N 1
ATOM 2543 C CA . ALA A 1 340 ? 26.553 20.000 0.753 1.00 35.81 340 ALA A CA 1
ATOM 2544 C C . ALA A 1 340 ? 26.506 21.067 -0.360 1.00 35.81 340 ALA A C 1
ATOM 2546 O O . ALA A 1 340 ? 25.459 21.680 -0.585 1.00 35.81 340 ALA A O 1
ATOM 2547 N N . ALA A 1 341 ? 27.606 21.249 -1.100 1.00 34.69 341 ALA A N 1
ATOM 2548 C CA . ALA A 1 341 ? 27.661 22.164 -2.238 1.00 34.69 341 ALA A CA 1
ATOM 2549 C C . ALA A 1 341 ? 26.765 21.706 -3.408 1.00 34.69 341 ALA A C 1
ATOM 2551 O O . ALA A 1 341 ? 26.008 22.517 -3.946 1.00 34.69 341 ALA A O 1
ATOM 2552 N N . GLU A 1 342 ? 26.771 20.415 -3.773 1.00 37.84 342 GLU A N 1
ATOM 2553 C CA . GLU A 1 342 ? 25.857 19.893 -4.805 1.00 37.84 342 GLU A CA 1
ATOM 2554 C C . GLU A 1 342 ? 24.379 19.992 -4.390 1.00 37.84 342 GLU A C 1
ATOM 2556 O O . GLU A 1 342 ? 23.531 20.357 -5.211 1.00 37.84 342 GLU A O 1
ATOM 2561 N N . ALA A 1 343 ? 24.059 19.747 -3.114 1.00 34.12 343 ALA A N 1
ATOM 2562 C CA . ALA A 1 343 ? 22.699 19.899 -2.596 1.00 34.12 343 ALA A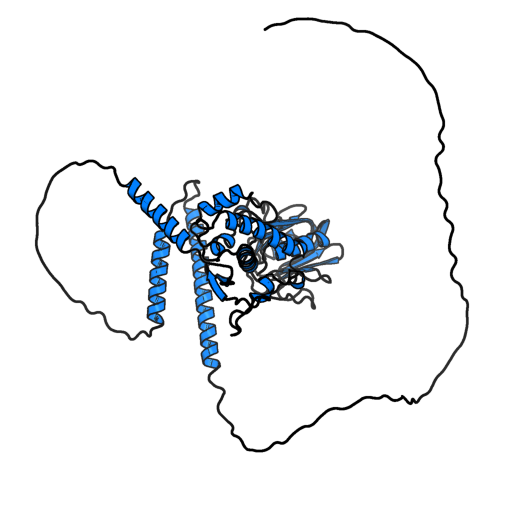 CA 1
ATOM 2563 C C . ALA A 1 343 ? 22.185 21.348 -2.718 1.00 34.12 343 ALA A C 1
ATOM 2565 O O . ALA A 1 343 ? 21.050 21.567 -3.147 1.00 34.12 343 ALA A O 1
ATOM 2566 N N . ALA A 1 344 ? 23.026 22.347 -2.426 1.00 32.16 344 ALA A N 1
ATOM 2567 C CA . ALA A 1 344 ? 22.671 23.760 -2.578 1.00 32.16 344 ALA A CA 1
ATOM 2568 C C . ALA A 1 344 ? 22.402 24.152 -4.048 1.00 32.16 344 ALA A C 1
ATOM 2570 O O . ALA A 1 344 ? 21.457 24.893 -4.337 1.00 32.16 344 ALA A O 1
ATOM 2571 N N . VAL A 1 345 ? 23.179 23.614 -4.997 1.00 33.00 345 VAL A N 1
ATOM 2572 C CA . VAL A 1 345 ? 22.977 23.852 -6.439 1.00 33.00 345 VAL A CA 1
ATOM 2573 C C . VAL A 1 345 ? 21.678 23.209 -6.946 1.00 33.00 345 VAL A C 1
ATOM 2575 O O . VAL A 1 345 ? 20.984 23.808 -7.772 1.00 33.00 345 VAL A O 1
ATOM 2578 N N . ALA A 1 346 ? 21.297 22.039 -6.424 1.00 35.44 346 ALA A N 1
ATOM 2579 C CA . ALA A 1 346 ? 20.036 21.383 -6.773 1.00 35.44 346 ALA A CA 1
ATOM 2580 C C . ALA A 1 346 ? 18.800 22.195 -6.330 1.00 35.44 346 ALA A C 1
ATOM 2582 O O . ALA A 1 346 ? 17.832 22.304 -7.087 1.00 35.44 346 ALA A O 1
ATOM 2583 N N . VAL A 1 347 ? 18.847 22.826 -5.149 1.00 36.66 347 VAL A N 1
ATOM 2584 C CA . VAL A 1 347 ? 17.759 23.684 -4.635 1.00 36.66 347 VAL A CA 1
ATOM 2585 C C . VAL A 1 347 ? 17.572 24.939 -5.499 1.00 36.66 347 VAL A C 1
ATOM 2587 O O . VAL A 1 347 ? 16.441 25.303 -5.827 1.00 36.66 347 VAL A O 1
ATOM 2590 N N . ALA A 1 348 ? 18.662 25.564 -5.957 1.00 32.62 348 ALA A N 1
ATOM 2591 C CA . ALA A 1 348 ? 18.596 26.767 -6.793 1.00 32.62 348 ALA A CA 1
ATOM 2592 C C . ALA A 1 348 ? 17.934 26.538 -8.171 1.00 32.62 348 ALA A C 1
ATOM 2594 O O . ALA A 1 348 ? 17.367 27.468 -8.749 1.00 32.62 348 ALA A O 1
ATOM 2595 N N . GLN A 1 349 ? 17.971 25.311 -8.706 1.00 33.38 349 GLN A N 1
ATOM 2596 C CA . GLN A 1 349 ? 17.458 24.989 -10.048 1.00 33.38 349 GLN A CA 1
ATOM 2597 C C . GLN A 1 349 ? 16.013 24.447 -10.067 1.00 33.38 349 GLN A C 1
ATOM 2599 O O . GLN A 1 349 ? 15.443 24.268 -11.144 1.00 33.38 349 GLN A O 1
ATOM 2604 N N . GLY A 1 350 ? 15.382 24.240 -8.903 1.00 33.03 350 GLY A N 1
ATOM 2605 C CA . GLY A 1 350 ? 14.018 23.697 -8.786 1.00 33.03 350 GLY A CA 1
ATOM 2606 C C . GLY A 1 350 ? 12.866 24.680 -9.060 1.00 33.03 350 GLY A C 1
ATOM 2607 O O . GLY A 1 350 ? 11.711 24.266 -9.140 1.00 33.03 350 GLY A O 1
ATOM 2608 N N . SER A 1 351 ? 13.143 25.978 -9.227 1.00 34.56 351 SER A N 1
ATOM 2609 C CA . SER A 1 351 ? 12.128 27.053 -9.234 1.00 34.56 351 SER A CA 1
ATOM 2610 C C . SER A 1 351 ? 11.357 27.227 -10.561 1.00 34.56 351 SER A C 1
ATOM 2612 O O . SER A 1 351 ? 11.242 28.332 -11.099 1.00 34.56 351 SER A O 1
ATOM 2614 N N . ALA A 1 352 ? 10.782 26.149 -11.102 1.00 32.50 352 ALA A N 1
ATOM 2615 C CA . ALA A 1 352 ? 9.892 26.196 -12.266 1.00 32.50 352 ALA A CA 1
ATOM 2616 C C . ALA A 1 352 ? 8.431 26.462 -11.845 1.00 32.50 352 ALA A C 1
ATOM 2618 O O . ALA A 1 352 ? 7.683 25.563 -11.474 1.00 32.50 352 ALA A O 1
ATOM 2619 N N . LYS A 1 353 ? 8.024 27.733 -11.920 1.00 30.70 353 LYS A N 1
ATOM 2620 C CA . LYS A 1 353 ? 6.715 28.253 -11.483 1.00 30.70 353 LYS A CA 1
ATOM 2621 C C . LYS A 1 353 ? 5.515 27.517 -12.131 1.00 30.70 353 LYS A C 1
ATOM 2623 O O . LYS A 1 353 ? 5.361 27.614 -13.353 1.00 30.70 353 LYS A O 1
ATOM 2628 N N . PRO A 1 354 ? 4.599 26.887 -11.368 1.00 32.03 354 PRO A N 1
ATOM 2629 C CA . PRO A 1 354 ? 3.350 26.380 -11.925 1.00 32.03 354 PRO A CA 1
ATOM 2630 C C . PRO A 1 354 ? 2.384 27.539 -12.220 1.00 32.03 354 PRO A C 1
ATOM 2632 O O . PRO A 1 354 ? 2.141 28.418 -11.390 1.00 32.03 354 PRO A O 1
ATOM 2635 N N . ARG A 1 355 ? 1.799 27.548 -13.422 1.00 36.09 355 ARG A N 1
ATOM 2636 C CA . ARG A 1 355 ? 0.669 28.426 -13.760 1.00 36.09 355 ARG A CA 1
ATOM 2637 C C . ARG A 1 355 ? -0.628 27.759 -13.296 1.00 36.09 355 ARG A C 1
ATOM 2639 O O . ARG A 1 355 ? -1.046 26.809 -13.947 1.00 36.09 355 ARG A O 1
ATOM 2646 N N . GLY A 1 356 ? -1.308 28.300 -12.276 1.00 36.44 356 GLY A N 1
ATOM 2647 C CA . GLY A 1 356 ? -2.755 28.049 -12.148 1.00 36.44 356 GLY A CA 1
ATOM 2648 C C . GLY A 1 356 ? -3.426 27.889 -10.779 1.00 36.44 356 GLY A C 1
ATOM 2649 O O . GLY A 1 356 ? -4.263 27.005 -10.671 1.00 36.44 356 GLY A O 1
ATOM 2650 N N . ARG A 1 357 ? -3.189 28.756 -9.780 1.00 37.72 357 ARG A N 1
ATOM 2651 C CA . ARG A 1 357 ? -4.252 29.271 -8.870 1.00 37.72 357 ARG A CA 1
ATOM 2652 C C . ARG A 1 357 ? -3.700 30.339 -7.917 1.00 37.72 357 ARG A C 1
ATOM 2654 O O . ARG A 1 357 ? -2.537 30.295 -7.531 1.00 37.72 357 ARG A O 1
ATOM 2661 N N . ARG A 1 358 ? -4.534 31.318 -7.543 1.00 39.75 358 ARG A N 1
ATOM 2662 C CA . ARG A 1 358 ? -4.208 32.342 -6.533 1.00 39.75 358 ARG A CA 1
ATOM 2663 C C . ARG A 1 358 ? -4.425 31.775 -5.122 1.00 39.75 358 ARG A C 1
ATOM 2665 O O . ARG A 1 358 ? -5.476 32.000 -4.532 1.00 39.75 358 ARG A O 1
ATOM 2672 N N . GLY A 1 359 ? -3.435 31.059 -4.594 1.00 47.22 359 GLY A N 1
ATOM 2673 C CA . GLY A 1 359 ? -3.269 30.922 -3.142 1.00 47.22 359 GLY A CA 1
ATOM 2674 C C . GLY A 1 359 ? -2.736 32.230 -2.541 1.00 47.22 359 GLY A C 1
ATOM 2675 O O . GLY A 1 359 ? -2.136 33.040 -3.256 1.00 47.22 359 GLY A O 1
ATOM 2676 N N . SER A 1 360 ? -2.955 32.468 -1.246 1.00 54.38 360 SER A N 1
ATOM 2677 C CA . SER A 1 360 ? -2.320 33.604 -0.564 1.00 54.38 360 SER A CA 1
ATOM 2678 C C . SER A 1 360 ? -0.810 33.358 -0.432 1.00 54.38 360 SER A C 1
ATOM 2680 O O . SER A 1 360 ? -0.368 32.216 -0.295 1.00 54.38 360 SER A O 1
ATOM 2682 N N . LYS A 1 361 ? 0.003 34.426 -0.441 1.00 45.03 361 LYS A N 1
ATOM 2683 C CA . LYS A 1 361 ? 1.463 34.305 -0.247 1.00 45.03 361 LYS A CA 1
ATOM 2684 C C . LYS A 1 361 ? 1.831 33.625 1.081 1.00 45.03 361 LYS A C 1
ATOM 2686 O O . LYS A 1 361 ? 2.881 33.004 1.153 1.00 45.03 361 LYS A O 1
ATOM 2691 N N . ALA A 1 362 ? 0.976 33.738 2.100 1.00 41.44 362 ALA A N 1
ATOM 2692 C CA . ALA A 1 362 ? 1.174 33.102 3.399 1.00 41.44 362 ALA A CA 1
ATOM 2693 C C . ALA A 1 362 ? 1.056 31.570 3.321 1.00 41.44 362 ALA A C 1
ATOM 2695 O O . ALA A 1 362 ? 1.906 30.880 3.868 1.00 41.44 362 ALA A O 1
ATOM 2696 N N . ALA A 1 363 ? 0.072 31.037 2.584 1.00 41.25 363 ALA A N 1
ATOM 2697 C CA . ALA A 1 363 ? -0.082 29.589 2.416 1.00 41.25 363 ALA A CA 1
ATOM 2698 C C . ALA A 1 363 ? 1.129 28.967 1.696 1.00 41.25 363 ALA A C 1
ATOM 2700 O O . ALA A 1 363 ? 1.675 27.976 2.161 1.00 41.25 363 ALA A O 1
ATOM 2701 N N . GLN A 1 364 ? 1.610 29.613 0.627 1.00 43.81 364 GLN A N 1
ATOM 2702 C CA . GLN A 1 364 ? 2.791 29.159 -0.125 1.00 43.81 364 GLN A CA 1
ATOM 2703 C C . GLN A 1 364 ? 4.099 29.281 0.675 1.00 43.81 364 GLN A C 1
ATOM 2705 O O . GLN A 1 364 ? 5.038 28.528 0.435 1.00 43.81 364 GLN A O 1
ATOM 2710 N N . ALA A 1 365 ? 4.179 30.229 1.614 1.00 46.94 365 ALA A N 1
ATOM 2711 C CA . ALA A 1 365 ? 5.317 30.353 2.521 1.00 46.94 365 ALA A CA 1
ATOM 2712 C C . ALA A 1 365 ? 5.300 29.270 3.613 1.00 46.94 365 ALA A C 1
ATOM 2714 O O . ALA A 1 365 ? 6.355 28.731 3.931 1.00 46.94 365 ALA A O 1
ATOM 2715 N N . GLN A 1 366 ? 4.120 28.924 4.141 1.00 46.19 366 GLN A N 1
ATOM 2716 C CA . GLN A 1 366 ? 3.966 27.838 5.111 1.00 46.19 366 GLN A CA 1
ATOM 2717 C C . GLN A 1 366 ? 4.275 26.476 4.475 1.00 46.19 366 GLN A C 1
ATOM 2719 O O . GLN A 1 366 ? 5.097 25.738 4.997 1.00 46.19 366 GLN A O 1
ATOM 2724 N N . GLU A 1 367 ? 3.723 26.198 3.292 1.00 45.00 367 GLU A N 1
ATOM 2725 C CA . GLU A 1 367 ? 3.974 24.974 2.516 1.00 45.00 367 GLU A CA 1
ATOM 2726 C C . GLU A 1 367 ? 5.475 24.770 2.217 1.00 45.00 367 GLU A C 1
ATOM 2728 O O . GLU A 1 367 ? 6.003 23.665 2.339 1.00 45.00 367 GLU A O 1
ATOM 2733 N N . ALA A 1 368 ? 6.199 25.851 1.900 1.00 44.72 368 ALA A N 1
ATOM 2734 C CA . ALA A 1 368 ? 7.649 25.815 1.714 1.00 44.72 368 ALA A CA 1
ATOM 2735 C C . ALA A 1 368 ? 8.434 25.626 3.029 1.00 44.72 368 ALA A C 1
ATOM 2737 O O . ALA A 1 368 ? 9.498 25.006 3.013 1.00 44.72 368 ALA A O 1
ATOM 2738 N N . ALA A 1 369 ? 7.933 26.146 4.155 1.00 46.38 369 ALA A N 1
ATOM 2739 C CA . ALA A 1 369 ? 8.540 25.960 5.472 1.00 46.38 369 ALA A CA 1
ATOM 2740 C C . ALA A 1 369 ? 8.349 24.525 5.990 1.00 46.38 369 ALA A C 1
ATOM 2742 O O . ALA A 1 369 ? 9.305 23.925 6.478 1.00 46.38 369 ALA A O 1
ATOM 2743 N N . ASP A 1 370 ? 7.157 23.953 5.813 1.00 44.03 370 ASP A N 1
ATOM 2744 C CA . ASP A 1 370 ? 6.830 22.583 6.216 1.00 44.03 370 ASP A CA 1
ATOM 2745 C C . ASP A 1 370 ? 7.652 21.565 5.400 1.00 44.03 370 ASP A C 1
ATOM 2747 O O . ASP A 1 370 ? 8.266 20.658 5.964 1.00 44.03 370 ASP A O 1
ATOM 2751 N N . ALA A 1 371 ? 7.782 21.772 4.082 1.00 42.62 371 ALA A N 1
ATOM 2752 C CA . ALA A 1 371 ? 8.645 20.951 3.227 1.00 42.62 371 ALA A CA 1
ATOM 2753 C C . ALA A 1 371 ? 10.142 21.078 3.583 1.00 42.62 371 ALA A C 1
ATOM 2755 O O . ALA A 1 371 ? 10.886 20.097 3.519 1.00 42.62 371 ALA A O 1
ATOM 2756 N N . ALA A 1 372 ? 10.604 22.270 3.980 1.00 44.62 372 ALA A N 1
ATOM 2757 C CA . ALA A 1 372 ? 11.973 22.459 4.461 1.00 44.62 372 ALA A CA 1
ATOM 2758 C C . ALA A 1 372 ? 12.213 21.763 5.815 1.00 44.62 372 ALA A C 1
ATOM 2760 O O . ALA A 1 372 ? 13.302 21.229 6.038 1.00 44.62 372 ALA A O 1
ATOM 2761 N N . ALA A 1 373 ? 11.202 21.721 6.690 1.00 47.44 373 ALA A N 1
ATOM 2762 C CA . ALA A 1 373 ? 11.261 21.014 7.965 1.00 47.44 373 ALA A CA 1
ATOM 2763 C C . ALA A 1 373 ? 11.353 19.489 7.779 1.00 47.44 373 ALA A C 1
ATOM 2765 O O . ALA A 1 373 ? 12.230 18.874 8.383 1.00 47.44 373 ALA A O 1
ATOM 2766 N N . GLU A 1 374 ? 10.548 18.883 6.892 1.00 45.59 374 GLU A N 1
ATOM 2767 C CA . GLU A 1 374 ? 10.652 17.442 6.585 1.00 45.59 374 GLU A CA 1
ATOM 2768 C C . GLU A 1 374 ? 12.038 17.061 6.030 1.00 45.59 374 GLU A C 1
ATOM 2770 O O . GLU A 1 374 ? 12.602 16.029 6.401 1.00 45.59 374 GLU A O 1
ATOM 2775 N N . VAL A 1 375 ? 12.627 17.901 5.169 1.00 45.81 375 VAL A N 1
ATOM 2776 C CA . VAL A 1 375 ? 13.978 17.666 4.625 1.00 45.81 375 VAL A CA 1
ATOM 2777 C C . VAL A 1 375 ? 15.056 17.805 5.707 1.00 45.81 375 VAL A C 1
ATOM 2779 O O . VAL A 1 375 ? 16.009 17.023 5.720 1.00 45.81 375 VAL A O 1
ATOM 2782 N N . ALA A 1 376 ? 14.907 18.755 6.635 1.00 48.16 376 ALA A N 1
ATOM 2783 C CA . ALA A 1 376 ? 15.820 18.919 7.765 1.00 48.16 376 ALA A CA 1
ATOM 2784 C C . ALA A 1 376 ? 15.725 17.756 8.773 1.00 48.16 376 ALA A C 1
ATOM 2786 O O . ALA A 1 376 ? 16.760 17.268 9.231 1.00 48.16 376 ALA A O 1
ATOM 2787 N N . GLU A 1 377 ? 14.517 17.265 9.074 1.00 49.56 377 GLU A N 1
ATOM 2788 C CA . GLU A 1 377 ? 14.302 16.095 9.940 1.00 49.56 377 GLU A CA 1
ATOM 2789 C C . GLU A 1 377 ? 14.909 14.832 9.304 1.00 49.56 377 GLU A C 1
ATOM 2791 O O . GLU A 1 377 ? 15.697 14.136 9.946 1.00 49.56 377 GLU A O 1
ATOM 2796 N N . ALA A 1 378 ? 14.677 14.599 8.006 1.00 42.50 378 ALA A N 1
ATOM 2797 C CA . ALA A 1 378 ? 15.287 13.485 7.275 1.00 42.50 378 ALA A CA 1
ATOM 2798 C C . ALA A 1 378 ? 16.830 13.551 7.243 1.00 42.50 378 ALA A C 1
ATOM 2800 O O . ALA A 1 378 ? 17.500 12.518 7.331 1.00 42.50 378 ALA A O 1
ATOM 2801 N N . ALA A 1 379 ? 17.418 14.749 7.143 1.00 46.44 379 ALA A N 1
ATOM 2802 C CA . ALA A 1 379 ? 18.868 14.929 7.220 1.00 46.44 379 ALA A CA 1
ATOM 2803 C C . ALA A 1 379 ? 19.417 14.625 8.629 1.00 46.44 379 ALA A C 1
ATOM 2805 O O . ALA A 1 379 ? 20.462 13.978 8.756 1.00 46.44 379 ALA A O 1
ATOM 2806 N N . ALA A 1 380 ? 18.699 15.030 9.681 1.00 50.78 380 ALA A N 1
ATOM 2807 C CA . ALA A 1 380 ? 19.055 14.736 11.067 1.00 50.78 380 ALA A CA 1
ATOM 2808 C C . ALA A 1 380 ? 18.980 13.228 11.381 1.00 50.78 380 ALA A C 1
ATOM 2810 O O . ALA A 1 380 ? 19.912 12.687 11.978 1.00 50.78 380 ALA A O 1
ATOM 2811 N N . GLU A 1 381 ? 17.943 12.521 10.912 1.00 48.38 381 GLU A N 1
ATOM 2812 C CA . GLU A 1 381 ? 17.821 11.063 11.076 1.00 48.38 381 GLU A CA 1
ATOM 2813 C C . GLU A 1 381 ? 18.979 10.298 10.407 1.00 48.38 381 GLU A C 1
ATOM 2815 O O . GLU A 1 381 ? 19.506 9.333 10.969 1.00 48.38 381 GLU A O 1
ATOM 2820 N N . VAL A 1 382 ? 19.420 10.734 9.219 1.00 54.19 382 VAL A N 1
ATOM 2821 C CA . VAL A 1 382 ? 20.575 10.137 8.523 1.00 54.19 382 VAL A CA 1
ATOM 2822 C C . VAL A 1 382 ? 21.876 10.378 9.297 1.00 54.19 382 VAL A C 1
ATOM 2824 O O . VAL A 1 382 ? 22.694 9.459 9.413 1.00 54.19 382 VAL A O 1
ATOM 2827 N N . ALA A 1 383 ? 22.058 11.571 9.870 1.00 54.00 383 ALA A N 1
ATOM 2828 C CA . ALA A 1 383 ? 23.211 11.886 10.712 1.00 54.00 383 ALA A CA 1
ATOM 2829 C C . ALA A 1 383 ? 23.230 11.048 12.006 1.00 54.00 383 ALA A C 1
ATOM 2831 O O . ALA A 1 383 ? 24.273 10.490 12.363 1.00 54.00 383 ALA A O 1
ATOM 2832 N N . GLU A 1 384 ? 22.085 10.880 12.675 1.00 53.41 384 GLU A N 1
ATOM 2833 C CA . GLU A 1 384 ? 21.991 10.055 13.883 1.00 53.41 384 GLU A CA 1
ATOM 2834 C C . GLU A 1 384 ? 22.244 8.569 13.575 1.00 53.41 384 GLU A C 1
ATOM 2836 O O . GLU A 1 384 ? 23.034 7.910 14.260 1.00 53.41 384 GLU A O 1
ATOM 2841 N N . ALA A 1 385 ? 21.662 8.039 12.493 1.00 49.59 385 ALA A N 1
ATOM 2842 C CA . ALA A 1 385 ? 21.905 6.667 12.052 1.00 49.59 385 ALA A CA 1
ATOM 2843 C C . ALA A 1 385 ? 23.392 6.414 11.731 1.00 49.59 385 ALA A C 1
ATOM 2845 O O . ALA A 1 385 ? 23.940 5.369 12.102 1.00 49.59 385 ALA A O 1
ATOM 2846 N N . ALA A 1 386 ? 24.074 7.378 11.102 1.00 50.12 386 ALA A N 1
ATOM 2847 C CA . ALA A 1 386 ? 25.513 7.311 10.857 1.00 50.12 386 ALA A CA 1
ATOM 2848 C C . ALA A 1 386 ? 26.325 7.301 12.168 1.00 50.12 386 ALA A C 1
ATOM 2850 O O . ALA A 1 386 ? 27.217 6.461 12.334 1.00 50.12 386 ALA A O 1
ATOM 2851 N N . ALA A 1 387 ? 25.980 8.158 13.135 1.00 55.94 387 ALA A N 1
ATOM 2852 C CA . ALA A 1 387 ? 26.629 8.203 14.446 1.00 55.94 387 ALA A CA 1
ATOM 2853 C C . ALA A 1 387 ? 26.452 6.887 15.234 1.00 55.94 387 ALA A C 1
ATOM 2855 O O . ALA A 1 387 ? 27.419 6.346 15.783 1.00 55.94 387 ALA A O 1
ATOM 2856 N N . GLN A 1 388 ? 25.246 6.306 15.231 1.00 54.28 388 GLN A N 1
ATOM 2857 C CA . GLN A 1 388 ? 24.969 5.023 15.889 1.00 54.28 388 GLN A CA 1
ATOM 2858 C C . GLN A 1 388 ? 25.763 3.853 15.270 1.00 54.28 388 GLN A C 1
ATOM 2860 O O . GLN A 1 388 ? 26.201 2.947 15.991 1.00 54.28 388 GLN A O 1
ATOM 2865 N N . LEU A 1 389 ? 25.993 3.863 13.951 1.00 49.38 389 LEU A N 1
ATOM 2866 C CA . LEU A 1 389 ? 26.824 2.863 13.267 1.00 49.38 389 LEU A CA 1
ATOM 2867 C C . LEU A 1 389 ? 28.312 3.005 13.631 1.00 49.38 389 LEU A C 1
ATOM 2869 O O . LEU A 1 389 ? 28.968 2.002 13.930 1.00 49.38 389 LEU A O 1
ATOM 2873 N N . GLN A 1 390 ? 28.833 4.233 13.707 1.00 50.22 390 GLN A N 1
ATOM 2874 C CA . GLN A 1 390 ? 30.211 4.488 14.150 1.00 50.22 390 GLN A CA 1
ATOM 2875 C C . GLN A 1 390 ? 30.433 4.106 15.628 1.00 50.22 390 GLN A C 1
ATOM 2877 O O . GLN A 1 390 ? 31.469 3.528 15.975 1.00 50.22 390 GLN A O 1
ATOM 2882 N N . GLY A 1 391 ? 29.441 4.333 16.498 1.00 41.75 391 GLY A N 1
ATOM 2883 C CA . GLY A 1 391 ? 29.475 3.900 17.900 1.00 41.75 391 GLY A CA 1
ATOM 2884 C C . GLY A 1 391 ? 29.557 2.375 18.068 1.00 41.75 391 GLY A C 1
ATOM 2885 O O . GLY A 1 391 ? 30.297 1.875 18.921 1.00 41.75 391 GLY A O 1
ATOM 2886 N N . LYS A 1 392 ? 28.863 1.612 17.211 1.00 45.09 392 LYS A N 1
ATOM 2887 C CA . LYS A 1 392 ? 28.947 0.139 17.185 1.00 45.09 392 LYS A CA 1
ATOM 2888 C C . LYS A 1 392 ? 30.303 -0.354 16.665 1.00 45.09 392 LYS A C 1
ATOM 2890 O O . LYS A 1 392 ? 30.865 -1.280 17.248 1.00 45.09 392 LYS A O 1
ATOM 2895 N N . ALA A 1 393 ? 30.877 0.307 15.656 1.00 42.50 393 ALA A N 1
ATOM 2896 C CA . ALA A 1 393 ? 32.206 -0.024 15.133 1.00 42.50 393 ALA A CA 1
ATOM 2897 C C . ALA A 1 393 ? 33.333 0.164 16.172 1.00 42.50 393 ALA A C 1
ATOM 2899 O O . ALA A 1 393 ? 34.249 -0.657 16.235 1.00 42.50 393 ALA A O 1
ATOM 2900 N N . LYS A 1 394 ? 33.250 1.187 17.039 1.00 40.38 394 LYS A N 1
ATOM 2901 C CA . LYS A 1 394 ? 34.206 1.369 18.153 1.00 40.38 394 LYS A CA 1
ATOM 2902 C C . LYS A 1 394 ? 34.032 0.337 19.278 1.00 40.38 394 LYS A C 1
ATOM 2904 O O . LYS A 1 394 ? 35.026 -0.074 19.869 1.00 40.38 394 LYS A O 1
ATOM 2909 N N . ARG A 1 395 ? 32.807 -0.133 19.553 1.00 40.12 395 ARG A N 1
ATOM 2910 C CA . ARG A 1 395 ? 32.540 -1.161 20.584 1.00 40.12 395 ARG A CA 1
ATOM 2911 C C . ARG A 1 395 ? 32.889 -2.592 20.160 1.00 40.12 395 ARG A C 1
ATOM 2913 O O . ARG A 1 395 ? 33.243 -3.396 21.014 1.00 40.12 395 ARG A O 1
ATOM 2920 N N . GLY A 1 396 ? 32.844 -2.913 18.867 1.00 36.22 396 GLY A N 1
ATOM 2921 C CA . GLY A 1 396 ? 33.149 -4.260 18.356 1.00 36.22 396 GLY A CA 1
ATOM 2922 C C . GLY A 1 396 ? 34.638 -4.637 18.306 1.00 36.22 396 GLY A C 1
ATOM 2923 O O . GLY A 1 396 ? 34.962 -5.747 17.895 1.00 36.22 396 GLY A O 1
ATOM 2924 N N . ARG A 1 397 ? 35.556 -3.735 18.684 1.00 36.38 397 ARG A N 1
ATOM 2925 C CA . ARG A 1 397 ? 37.009 -3.894 18.462 1.00 36.38 397 ARG A CA 1
ATOM 2926 C C . ARG A 1 397 ? 37.826 -4.145 19.741 1.00 36.38 397 ARG A C 1
ATOM 2928 O O . ARG A 1 397 ? 39.049 -4.079 19.701 1.00 36.38 397 ARG A O 1
ATOM 2935 N N . GLY A 1 398 ? 37.155 -4.424 20.863 1.00 32.69 398 GLY A N 1
ATOM 2936 C CA . GLY A 1 398 ? 37.748 -4.486 22.207 1.00 32.69 398 GLY A CA 1
ATOM 2937 C C . GLY A 1 398 ? 37.546 -5.799 22.972 1.00 32.69 398 GLY A C 1
ATOM 2938 O O . GLY A 1 398 ? 37.479 -5.758 24.195 1.00 32.69 398 GLY A O 1
ATOM 2939 N N . SER A 1 399 ? 37.399 -6.949 22.299 1.00 36.34 399 SER A N 1
ATOM 2940 C CA . SER A 1 399 ? 37.094 -8.221 22.989 1.00 36.34 399 SER A CA 1
ATOM 2941 C C . SER A 1 399 ? 37.518 -9.510 22.254 1.00 36.34 399 SER A C 1
ATOM 2943 O O . SER A 1 399 ? 36.825 -10.521 22.326 1.00 36.34 399 SER A O 1
ATOM 2945 N N . GLN A 1 400 ? 38.687 -9.528 21.598 1.00 34.50 400 GLN A N 1
ATOM 2946 C CA . GLN A 1 400 ? 39.352 -10.786 21.199 1.00 34.50 400 GLN A CA 1
ATOM 2947 C C . GLN A 1 400 ? 40.877 -10.728 21.380 1.00 34.50 400 GLN A C 1
ATOM 2949 O O . GLN A 1 400 ? 41.618 -10.446 20.440 1.00 34.50 400 GLN A O 1
ATOM 2954 N N . LYS A 1 401 ? 41.359 -11.039 22.594 1.00 29.64 401 LYS A N 1
ATOM 2955 C CA . LYS A 1 401 ? 42.759 -11.430 22.835 1.00 29.64 401 LYS A CA 1
ATOM 2956 C C . LYS A 1 401 ? 42.915 -12.208 24.150 1.00 29.64 401 LYS A C 1
ATOM 2958 O O . LYS A 1 401 ? 43.124 -11.584 25.180 1.00 29.64 401 LYS A O 1
ATOM 2963 N N . ALA A 1 402 ? 42.832 -13.542 24.087 1.00 28.95 402 ALA A N 1
ATOM 2964 C CA . ALA A 1 402 ? 43.573 -14.517 24.914 1.00 28.95 402 ALA A CA 1
ATOM 2965 C C . ALA A 1 402 ? 42.933 -15.918 24.835 1.00 28.95 402 ALA A C 1
ATOM 2967 O O . ALA A 1 402 ? 41.811 -16.097 25.297 1.00 28.95 402 ALA A O 1
ATOM 2968 N N . LEU A 1 403 ? 43.666 -16.899 24.292 1.00 30.12 403 LEU A N 1
ATOM 2969 C CA . LEU A 1 403 ? 44.059 -18.174 24.933 1.00 30.12 403 LEU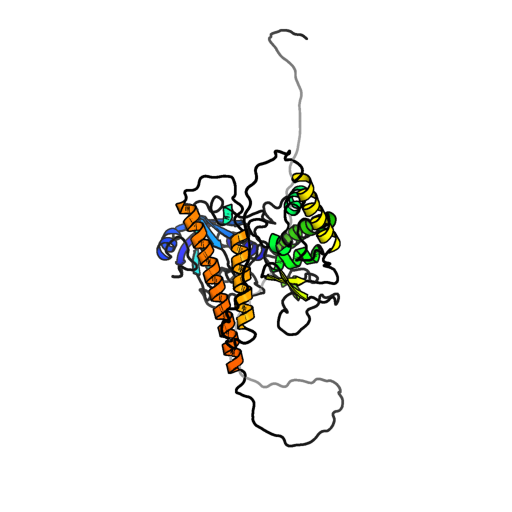 A CA 1
ATOM 2970 C C . LEU A 1 403 ? 44.526 -19.192 23.875 1.00 30.12 403 LEU A C 1
ATOM 2972 O O . LEU A 1 403 ? 44.056 -19.190 22.738 1.00 30.12 403 LEU A O 1
ATOM 2976 N N . ALA A 1 404 ? 45.513 -20.015 24.235 1.00 29.55 404 ALA A N 1
ATOM 2977 C CA . ALA A 1 404 ? 46.260 -20.879 23.317 1.00 29.55 404 ALA A CA 1
ATOM 2978 C C . ALA A 1 404 ? 45.923 -22.381 23.469 1.00 29.55 404 ALA A C 1
ATOM 2980 O O . ALA A 1 404 ? 45.382 -22.810 24.484 1.00 29.55 404 ALA A O 1
ATOM 2981 N N . LYS A 1 405 ? 46.284 -23.164 22.438 1.00 30.58 405 LYS A N 1
ATOM 2982 C CA . LYS A 1 405 ? 46.280 -24.649 22.366 1.00 30.58 405 LYS A CA 1
ATOM 2983 C C . LYS A 1 405 ? 47.224 -25.288 23.416 1.00 30.58 405 LYS A C 1
ATOM 2985 O O . LYS A 1 405 ? 48.171 -24.602 23.801 1.00 30.58 405 LYS A O 1
ATOM 2990 N N . PRO A 1 406 ? 47.015 -26.552 23.870 1.00 36.22 406 PRO A N 1
ATOM 2991 C CA . PRO A 1 406 ? 47.360 -27.814 23.142 1.00 36.22 406 PRO A CA 1
ATOM 2992 C C . PRO A 1 406 ? 46.330 -28.975 23.344 1.00 36.22 406 PRO A C 1
ATOM 2994 O O . PRO A 1 406 ? 45.359 -28.775 24.060 1.00 36.22 406 PRO A O 1
ATOM 2997 N N . SER A 1 407 ? 46.437 -30.209 22.804 1.00 29.12 407 SER A N 1
ATOM 2998 C CA . SER A 1 407 ? 46.997 -30.773 21.543 1.00 29.12 407 SER A CA 1
ATOM 2999 C C . SER A 1 407 ? 46.509 -32.241 21.334 1.00 29.12 407 SER A C 1
ATOM 3001 O O . SER A 1 407 ? 46.218 -32.925 22.308 1.00 29.12 407 SER A O 1
ATOM 3003 N N . GLY A 1 408 ? 46.477 -32.749 20.083 1.00 26.78 408 GLY A N 1
ATOM 3004 C CA . GLY A 1 408 ? 46.177 -34.166 19.733 1.00 26.78 408 GLY A CA 1
ATOM 3005 C C . GLY A 1 408 ? 44.696 -34.593 19.846 1.00 26.78 408 GLY A C 1
ATOM 3006 O O . GLY A 1 408 ? 43.909 -33.908 20.484 1.00 26.78 408 GLY A O 1
ATOM 3007 N N . SER A 1 409 ? 44.210 -35.683 19.237 1.00 26.55 409 SER A N 1
ATOM 3008 C CA . SER A 1 409 ? 44.699 -36.542 18.134 1.00 26.55 409 SER A CA 1
ATOM 3009 C C . SER A 1 409 ? 43.515 -37.398 17.625 1.00 26.55 409 SER A C 1
ATOM 3011 O O . SER A 1 409 ? 42.692 -37.818 18.433 1.00 26.55 409 SER A O 1
ATOM 3013 N N . ALA A 1 410 ? 43.402 -37.663 16.316 1.00 28.89 410 ALA A N 1
ATOM 3014 C CA . ALA A 1 410 ? 42.353 -38.535 15.741 1.00 28.89 410 ALA A CA 1
ATOM 3015 C C . ALA A 1 410 ? 42.669 -40.043 15.979 1.00 28.89 410 ALA A C 1
ATOM 3017 O O . ALA A 1 410 ? 43.809 -40.325 16.359 1.00 28.89 410 ALA A O 1
ATOM 3018 N N . PRO A 1 411 ? 41.736 -41.012 15.767 1.00 38.50 411 PRO A N 1
ATOM 3019 C CA . PRO A 1 411 ? 41.289 -41.357 14.402 1.00 38.50 411 PRO A CA 1
ATOM 3020 C C . PRO A 1 411 ? 39.833 -41.878 14.207 1.00 38.50 411 PRO A C 1
ATOM 3022 O O . PRO A 1 411 ? 39.150 -42.289 15.135 1.00 38.50 411 PRO A O 1
ATOM 3025 N N . SER A 1 412 ? 39.432 -41.903 12.925 1.00 27.97 412 SER A N 1
ATOM 3026 C CA . SER A 1 412 ? 38.565 -42.882 12.215 1.00 27.97 412 SER A CA 1
ATOM 3027 C C . SER A 1 412 ? 37.195 -43.346 12.763 1.00 27.97 412 SER A C 1
ATOM 3029 O O . SER A 1 412 ? 37.099 -44.011 13.789 1.00 27.97 412 SER A O 1
ATOM 3031 N N . ALA A 1 413 ? 36.163 -43.188 11.920 1.00 30.36 413 ALA A N 1
ATOM 3032 C CA . ALA A 1 413 ? 34.948 -44.023 11.908 1.00 30.36 413 ALA A CA 1
ATOM 3033 C C . ALA A 1 413 ? 35.238 -45.451 11.372 1.00 30.36 413 ALA A C 1
ATOM 3035 O O . ALA A 1 413 ? 36.318 -45.670 10.814 1.00 30.36 413 ALA A O 1
ATOM 3036 N N . PRO A 1 414 ? 34.282 -46.406 11.458 1.00 39.44 414 PRO A N 1
ATOM 3037 C CA . PRO A 1 414 ? 33.442 -46.620 10.265 1.00 39.44 414 PRO A CA 1
ATOM 3038 C C . PRO A 1 414 ? 31.986 -47.110 10.488 1.00 39.44 414 PRO A C 1
ATOM 3040 O O . PRO A 1 414 ? 31.669 -47.759 11.475 1.00 39.44 414 PRO A O 1
ATOM 3043 N N . ALA A 1 415 ? 31.182 -46.903 9.434 1.00 27.88 415 ALA A N 1
ATOM 3044 C CA . ALA A 1 415 ? 30.084 -47.751 8.925 1.00 27.88 415 ALA A CA 1
ATOM 3045 C C . ALA A 1 415 ? 28.799 -48.022 9.754 1.00 27.88 415 ALA A C 1
ATOM 3047 O O . ALA A 1 415 ? 28.749 -47.987 10.976 1.00 27.88 415 ALA A O 1
ATOM 3048 N N . ALA A 1 416 ? 27.721 -48.299 9.009 1.00 29.05 416 ALA A N 1
ATOM 3049 C CA . ALA A 1 416 ? 26.351 -48.520 9.481 1.00 29.05 416 ALA A CA 1
ATOM 3050 C C . ALA A 1 416 ? 25.949 -50.008 9.471 1.00 29.05 416 ALA A C 1
ATOM 3052 O O . ALA A 1 416 ? 26.495 -50.763 8.670 1.00 29.05 416 ALA A O 1
ATOM 3053 N N . SER A 1 417 ? 24.915 -50.397 10.240 1.00 26.97 417 SER A N 1
ATOM 3054 C CA . SER A 1 417 ? 23.973 -51.469 9.846 1.00 26.97 417 SER A CA 1
ATOM 3055 C C . SER A 1 417 ? 22.697 -51.564 10.716 1.00 26.97 417 SER A C 1
ATOM 3057 O O . SER A 1 417 ? 22.757 -51.441 11.933 1.00 26.97 417 SER A O 1
ATOM 3059 N N . ALA A 1 418 ? 21.569 -51.819 10.040 1.00 28.66 418 ALA A N 1
ATOM 3060 C CA . ALA A 1 418 ? 20.386 -52.622 10.408 1.00 28.66 418 ALA A CA 1
ATOM 3061 C C . ALA A 1 418 ? 19.754 -52.631 11.835 1.00 28.66 418 ALA A C 1
ATOM 3063 O O . ALA A 1 418 ? 20.245 -53.269 12.754 1.00 28.66 418 ALA A O 1
ATOM 3064 N N . ALA A 1 419 ? 18.523 -52.094 11.895 1.00 27.78 419 ALA A N 1
ATOM 3065 C CA . ALA A 1 419 ? 17.238 -52.809 12.093 1.00 27.78 419 ALA A CA 1
ATOM 3066 C C . ALA A 1 419 ? 16.896 -53.676 13.345 1.00 27.78 419 ALA A C 1
ATOM 3068 O O . ALA A 1 419 ? 17.718 -54.353 13.943 1.00 27.78 419 ALA A O 1
ATOM 3069 N N . ALA A 1 420 ? 15.568 -53.760 13.563 1.00 27.73 420 ALA A N 1
ATOM 3070 C CA . ALA A 1 420 ? 14.780 -54.775 14.294 1.00 27.73 420 ALA A CA 1
ATOM 3071 C C . ALA A 1 420 ? 14.502 -54.604 15.813 1.00 27.73 420 ALA A C 1
ATOM 3073 O O . ALA A 1 420 ? 15.191 -55.120 16.682 1.00 27.73 420 ALA A O 1
ATOM 3074 N N . THR A 1 421 ? 13.350 -53.983 16.096 1.00 28.17 421 THR A N 1
ATOM 3075 C CA . THR A 1 421 ? 12.202 -54.580 16.820 1.00 28.17 421 THR A CA 1
ATOM 3076 C C . THR A 1 421 ? 12.462 -55.582 17.963 1.00 28.17 421 THR A C 1
ATOM 3078 O O . THR A 1 421 ? 12.797 -56.729 17.691 1.00 28.17 421 THR A O 1
ATOM 3081 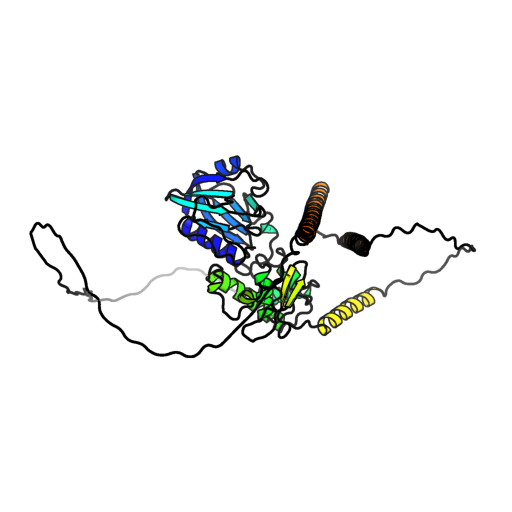N N . THR A 1 422 ? 12.026 -55.271 19.200 1.00 27.88 422 THR A N 1
ATOM 3082 C CA . THR A 1 422 ? 10.997 -56.091 19.903 1.00 27.88 422 THR A CA 1
ATOM 3083 C C . THR A 1 422 ? 10.440 -55.522 21.223 1.00 27.88 422 THR A C 1
ATOM 3085 O O . THR A 1 422 ? 11.171 -55.130 22.118 1.00 27.88 422 THR A O 1
ATOM 3088 N N . LYS A 1 423 ? 9.105 -55.635 21.330 1.00 26.72 423 LYS A N 1
ATOM 3089 C CA . LYS A 1 423 ? 8.271 -56.042 22.486 1.00 26.72 423 LYS A CA 1
ATOM 3090 C C . LYS A 1 423 ? 8.332 -55.303 23.841 1.00 26.72 423 LYS A C 1
ATOM 3092 O O . LYS A 1 423 ? 9.340 -55.236 24.529 1.00 26.72 423 LYS A O 1
ATOM 3097 N N . ALA A 1 424 ? 7.138 -54.907 24.284 1.00 31.48 424 ALA A N 1
ATOM 3098 C CA . ALA A 1 424 ? 6.832 -54.437 25.632 1.00 31.48 424 ALA A CA 1
ATOM 3099 C C . ALA A 1 424 ? 6.750 -55.564 26.683 1.00 31.48 424 ALA A C 1
ATOM 3101 O O . ALA A 1 424 ? 6.454 -56.716 26.357 1.00 31.48 424 ALA A O 1
ATOM 3102 N N . ALA A 1 425 ? 6.848 -55.177 27.958 1.00 26.77 425 ALA A N 1
ATOM 3103 C CA . ALA A 1 425 ? 6.240 -55.868 29.096 1.00 26.77 425 ALA A CA 1
ATOM 3104 C C . ALA A 1 425 ? 5.728 -54.829 30.114 1.00 26.77 425 ALA A C 1
ATOM 3106 O O . ALA A 1 425 ? 6.309 -53.753 30.244 1.00 26.77 425 ALA A O 1
ATOM 3107 N N . ALA A 1 426 ? 4.627 -55.130 30.807 1.00 31.03 426 ALA A N 1
ATOM 3108 C CA . ALA A 1 426 ? 3.896 -54.183 31.653 1.00 31.03 426 ALA A CA 1
ATOM 3109 C C . ALA A 1 426 ? 3.687 -54.700 33.086 1.00 31.03 426 ALA A C 1
ATOM 3111 O O . ALA A 1 426 ? 3.532 -55.902 33.297 1.00 31.03 426 ALA A O 1
ATOM 3112 N N . ALA A 1 427 ? 3.567 -53.777 34.047 1.00 29.31 427 ALA A N 1
ATOM 3113 C CA . ALA A 1 427 ? 2.925 -53.971 35.353 1.00 29.31 427 ALA A CA 1
ATOM 3114 C C . ALA A 1 427 ? 2.585 -52.589 35.965 1.00 29.31 427 ALA A C 1
ATOM 3116 O O . ALA A 1 427 ? 3.384 -51.672 35.837 1.00 29.31 427 ALA A O 1
ATOM 3117 N N . GLY A 1 428 ? 1.457 -52.344 36.645 1.00 27.89 428 GLY A N 1
ATOM 3118 C CA . GLY A 1 428 ? 0.240 -53.150 36.782 1.00 27.89 428 GLY A CA 1
ATOM 3119 C C . GLY A 1 428 ? -0.509 -52.907 38.108 1.00 27.89 428 GL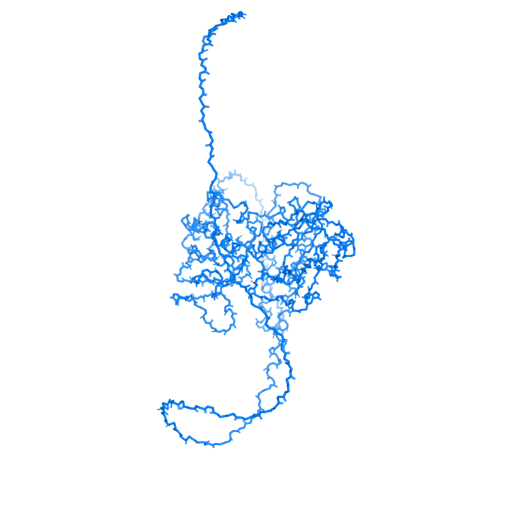Y A C 1
ATOM 3120 O O . GLY A 1 428 ? 0.115 -52.954 39.163 1.00 27.89 428 GLY A O 1
ATOM 3121 N N . ARG A 1 429 ? -1.858 -52.836 38.047 1.00 33.22 429 ARG A N 1
ATOM 3122 C CA . ARG A 1 429 ? -2.841 -52.802 39.177 1.00 33.22 429 ARG A CA 1
ATOM 3123 C C . ARG A 1 429 ? -2.947 -51.427 39.889 1.00 33.22 429 ARG A C 1
ATOM 3125 O O . ARG A 1 429 ? -1.980 -50.686 39.912 1.00 33.22 429 ARG A O 1
ATOM 3132 N N . ARG A 1 430 ? -4.078 -51.002 40.487 1.00 29.38 430 ARG A N 1
ATOM 3133 C CA . ARG A 1 430 ? -5.379 -51.642 40.841 1.00 29.38 430 ARG A CA 1
ATOM 3134 C C . ARG A 1 430 ? -6.439 -50.508 40.964 1.00 29.38 430 ARG A C 1
ATOM 3136 O O . ARG A 1 430 ? -6.191 -49.556 41.684 1.00 29.38 430 ARG A O 1
ATOM 3143 N N . ALA A 1 431 ? -7.496 -50.426 40.152 1.00 31.94 431 ALA A N 1
ATOM 3144 C CA . ALA A 1 431 ? -8.820 -51.064 40.286 1.00 31.94 431 ALA A CA 1
ATOM 3145 C C . ALA A 1 431 ? -9.659 -50.722 41.549 1.00 31.94 431 ALA A C 1
ATOM 3147 O O . ALA A 1 431 ? -9.329 -51.167 42.647 1.00 31.94 431 ALA A O 1
ATOM 3148 N N . LYS A 1 432 ? -10.827 -50.085 41.340 1.00 32.56 432 LYS A N 1
ATOM 3149 C CA . LYS A 1 432 ? -12.112 -50.330 42.040 1.00 32.56 432 LYS A CA 1
ATOM 3150 C C . LYS A 1 432 ? -13.287 -49.915 41.131 1.00 32.56 432 LYS A C 1
ATOM 3152 O O . LYS A 1 432 ? -13.111 -49.089 40.243 1.00 32.56 432 LYS A O 1
ATOM 3157 N N . SER A 1 433 ? -14.440 -50.555 41.306 1.00 32.09 433 SER A N 1
ATOM 3158 C CA . SER A 1 433 ? -15.571 -50.601 40.364 1.00 32.09 433 SER A CA 1
ATOM 3159 C C . SER A 1 433 ? -16.870 -50.042 40.958 1.00 32.09 433 SER A C 1
ATOM 3161 O O . SER A 1 433 ? -17.021 -50.066 42.174 1.00 32.09 433 SER A O 1
ATOM 3163 N N . PHE A 1 434 ? -17.840 -49.668 40.109 1.00 27.70 434 PHE A N 1
ATOM 3164 C CA . PHE A 1 434 ? -19.253 -50.075 40.258 1.00 27.70 434 PHE A CA 1
ATOM 3165 C C . PHE A 1 434 ? -20.005 -50.015 38.903 1.00 27.70 434 PHE A C 1
ATOM 3167 O O . PHE A 1 434 ? -19.386 -49.720 37.882 1.00 27.70 434 PHE A O 1
ATOM 3174 N N . ARG A 1 435 ? -21.276 -50.448 38.854 1.00 32.25 435 ARG A N 1
ATOM 3175 C CA . ARG A 1 435 ? -21.875 -51.174 37.707 1.00 32.25 435 ARG A CA 1
ATOM 3176 C C . ARG A 1 435 ? -23.283 -50.684 37.303 1.00 32.25 435 ARG A C 1
ATOM 3178 O O . ARG A 1 435 ? -24.106 -50.468 38.181 1.00 32.25 435 ARG A O 1
ATOM 3185 N N . GLY A 1 436 ? -23.589 -50.727 35.997 1.00 29.03 436 GLY A N 1
ATOM 3186 C CA . GLY A 1 436 ? -24.953 -50.686 35.417 1.00 29.03 436 GLY A CA 1
ATOM 3187 C C . GLY A 1 436 ? -25.408 -49.295 34.933 1.00 29.03 436 GLY A C 1
ATOM 3188 O O . GLY A 1 436 ? -24.988 -48.303 35.509 1.00 29.03 436 GLY A O 1
ATOM 3189 N N . GLN A 1 437 ? -26.231 -49.140 33.885 1.00 31.55 437 GLN A N 1
ATOM 3190 C CA . GLN A 1 437 ? -26.923 -50.113 33.013 1.00 31.55 437 GLN A CA 1
ATOM 3191 C C . GLN A 1 437 ? -26.845 -49.708 31.521 1.00 31.55 437 GLN A C 1
ATOM 3193 O O . GLN A 1 437 ? -26.477 -48.588 31.183 1.00 31.55 437 GLN A O 1
ATOM 3198 N N . GLN A 1 438 ? -27.185 -50.643 30.628 1.00 32.31 438 GLN A N 1
ATOM 3199 C CA . GLN A 1 438 ? -27.326 -50.420 29.183 1.00 32.31 438 GLN A CA 1
ATOM 3200 C C . GLN A 1 438 ? -28.668 -49.750 28.846 1.00 32.31 438 GLN A C 1
ATOM 3202 O O . GLN A 1 438 ? -29.676 -50.113 29.444 1.00 32.31 438 GLN A O 1
ATOM 3207 N N . GLN A 1 439 ? -28.715 -48.972 27.761 1.00 31.53 439 GLN A N 1
ATOM 3208 C CA . GLN A 1 439 ? -29.534 -49.348 26.597 1.00 31.53 439 GLN A CA 1
ATOM 3209 C C . GLN A 1 439 ? -29.049 -48.646 25.319 1.00 31.53 439 GLN A C 1
ATOM 3211 O O . GLN A 1 439 ? -28.502 -47.548 25.356 1.00 31.53 439 GLN A O 1
ATOM 3216 N N . GLN A 1 440 ? -29.190 -49.340 24.190 1.00 32.94 440 GLN A N 1
ATOM 3217 C CA . GLN A 1 440 ? -28.782 -48.900 22.854 1.00 32.94 440 GLN A CA 1
ATOM 3218 C C . GLN A 1 440 ? -30.014 -48.440 22.064 1.00 32.94 440 GLN A C 1
ATOM 3220 O O . GLN A 1 440 ? -31.084 -49.016 22.241 1.00 32.94 440 GLN A O 1
ATOM 3225 N N . SER A 1 441 ? -29.852 -47.521 21.107 1.00 30.06 441 SER A N 1
ATOM 3226 C CA . SER A 1 441 ? -30.264 -47.766 19.707 1.00 30.06 441 SER A CA 1
ATOM 3227 C C . SER A 1 441 ? -30.040 -46.560 18.786 1.00 30.06 441 SER A C 1
ATOM 3229 O O . SER A 1 441 ? -30.292 -45.413 19.137 1.00 30.06 441 SER A O 1
ATOM 3231 N N . ALA A 1 442 ? -29.566 -46.869 17.581 1.00 32.88 442 ALA A N 1
ATOM 3232 C CA . ALA A 1 442 ? -29.541 -46.060 16.363 1.00 32.88 442 ALA A CA 1
ATOM 3233 C C . ALA A 1 442 ? -29.170 -47.017 15.204 1.00 32.88 442 ALA A C 1
ATOM 3235 O O . ALA A 1 442 ? -28.603 -48.077 15.488 1.00 32.88 442 ALA A O 1
ATOM 3236 N N . PRO A 1 443 ? -29.347 -46.663 13.917 1.00 51.59 443 PRO A N 1
ATOM 3237 C CA . PRO A 1 443 ? -30.273 -45.701 13.311 1.00 51.59 443 PRO A CA 1
ATOM 3238 C C . PRO A 1 443 ? -31.196 -46.383 12.264 1.00 51.59 443 PRO A C 1
ATOM 3240 O O . PRO A 1 443 ? -31.066 -47.573 11.988 1.00 51.59 443 PRO A O 1
ATOM 3243 N N . ALA A 1 444 ? -32.084 -45.627 11.607 1.00 31.20 444 ALA A N 1
ATOM 3244 C CA . ALA A 1 444 ? -32.757 -46.067 10.377 1.00 31.20 444 ALA A CA 1
ATOM 3245 C C . ALA A 1 444 ? -32.948 -44.894 9.399 1.00 31.20 444 ALA A C 1
ATOM 3247 O O . ALA A 1 444 ? -33.075 -43.746 9.823 1.00 31.20 444 ALA A O 1
ATOM 3248 N N . ALA A 1 445 ? -32.949 -45.185 8.097 1.00 33.41 445 ALA A N 1
ATOM 3249 C CA . ALA A 1 445 ? -32.966 -44.197 7.018 1.00 33.41 445 ALA A CA 1
ATOM 3250 C C . ALA A 1 445 ? -34.121 -44.426 6.021 1.00 33.41 445 ALA A C 1
ATOM 3252 O O . ALA A 1 445 ? -34.764 -45.471 6.040 1.00 33.41 445 ALA A O 1
ATOM 3253 N N . ALA A 1 446 ? -34.268 -43.463 5.101 1.00 31.97 446 ALA A N 1
ATOM 3254 C CA . ALA A 1 446 ? -35.067 -43.472 3.867 1.00 31.97 446 ALA A CA 1
ATOM 3255 C C . ALA A 1 446 ? -36.598 -43.264 3.959 1.00 31.97 446 ALA A C 1
ATOM 3257 O O . ALA A 1 446 ? -37.338 -44.123 4.424 1.00 31.97 446 ALA A O 1
ATOM 3258 N N . ALA A 1 447 ? -37.067 -42.174 3.332 1.00 32.44 447 ALA A N 1
ATOM 3259 C CA . ALA A 1 447 ? -38.126 -42.210 2.312 1.00 32.44 447 ALA A CA 1
ATOM 3260 C C . ALA A 1 447 ? -38.179 -40.888 1.509 1.00 32.44 447 ALA A C 1
ATOM 3262 O O . ALA A 1 447 ? -38.357 -39.808 2.065 1.00 32.44 447 ALA A O 1
ATOM 3263 N N . GLU A 1 448 ? -38.054 -40.982 0.185 1.00 35.03 448 GLU A N 1
ATOM 3264 C CA . GLU A 1 448 ? -38.228 -39.887 -0.783 1.00 35.03 448 GLU A CA 1
ATOM 3265 C C . GLU A 1 448 ? -39.717 -39.751 -1.169 1.00 35.03 448 GLU A C 1
ATOM 3267 O O . GLU A 1 448 ? -40.393 -40.769 -1.331 1.00 35.03 448 GLU A O 1
ATOM 3272 N N . ARG A 1 449 ? -40.242 -38.533 -1.404 1.00 33.62 449 ARG A N 1
ATOM 3273 C CA . ARG A 1 449 ? -41.468 -38.361 -2.219 1.00 33.62 449 ARG A CA 1
ATOM 3274 C C . ARG A 1 449 ? -41.615 -36.977 -2.860 1.00 33.62 449 ARG A C 1
ATOM 3276 O O . ARG A 1 449 ? -41.896 -35.979 -2.204 1.00 33.62 449 ARG A O 1
ATOM 3283 N N . LYS A 1 450 ? -41.505 -36.963 -4.191 1.00 34.41 450 LYS A N 1
ATOM 3284 C CA . LYS A 1 450 ? -41.843 -35.840 -5.081 1.00 34.41 450 LYS A CA 1
ATOM 3285 C C . LYS A 1 450 ? -43.350 -35.542 -5.031 1.00 34.41 450 LYS A C 1
ATOM 3287 O O . LYS A 1 450 ? -44.155 -36.469 -4.942 1.00 34.41 450 LYS A O 1
ATOM 3292 N N . ARG A 1 451 ? -43.743 -34.274 -5.200 1.00 37.75 451 ARG A N 1
ATOM 3293 C CA . ARG A 1 451 ? -45.109 -33.890 -5.609 1.00 37.75 451 ARG A CA 1
ATOM 3294 C C . ARG A 1 451 ? -45.078 -33.271 -7.007 1.00 37.75 451 ARG A C 1
ATOM 3296 O O . ARG A 1 451 ? -44.149 -32.550 -7.351 1.00 37.75 451 ARG A O 1
ATOM 3303 N N . LYS A 1 452 ? -46.083 -33.617 -7.812 1.00 32.91 452 LYS A N 1
ATOM 3304 C CA . LYS A 1 452 ? -46.237 -33.276 -9.233 1.00 32.91 452 LYS A CA 1
ATOM 3305 C C . LYS A 1 452 ? -47.428 -32.323 -9.386 1.00 32.91 452 LYS A C 1
ATOM 3307 O O . LYS A 1 452 ? -48.395 -32.450 -8.639 1.00 32.91 452 LYS A O 1
ATOM 3312 N N . ALA A 1 453 ? -47.352 -31.391 -10.333 1.00 39.03 453 ALA A N 1
ATOM 3313 C CA . ALA A 1 453 ? -48.448 -30.478 -10.659 1.00 39.03 453 ALA A CA 1
ATOM 3314 C C . ALA A 1 453 ? -49.634 -31.195 -11.346 1.00 39.03 453 ALA A C 1
ATOM 3316 O O . ALA A 1 453 ? -49.422 -32.237 -11.977 1.00 39.03 453 ALA A O 1
ATOM 3317 N N . PRO A 1 454 ? -50.849 -30.621 -11.296 1.00 49.16 454 PRO A N 1
ATOM 3318 C CA . PRO A 1 454 ? -51.913 -30.882 -12.258 1.00 49.16 454 PRO A CA 1
ATOM 3319 C C . PRO A 1 454 ? -51.897 -29.858 -13.409 1.00 49.16 454 PRO A C 1
ATOM 3321 O O . PRO A 1 454 ? -51.459 -28.720 -13.241 1.00 49.16 454 PRO A O 1
ATOM 3324 N N . ALA A 1 455 ? -52.420 -30.261 -14.565 1.00 39.16 455 ALA A N 1
ATOM 3325 C CA . ALA A 1 455 ? -52.716 -29.395 -15.702 1.00 39.16 455 ALA A CA 1
ATOM 3326 C C . ALA A 1 455 ? -53.960 -29.922 -16.432 1.00 39.16 455 ALA A C 1
ATOM 3328 O O . ALA A 1 455 ? -54.051 -31.127 -16.645 1.00 39.16 455 ALA A O 1
ATOM 3329 N N . ASP A 1 456 ? -54.864 -29.026 -16.830 1.00 34.00 456 ASP A N 1
ATOM 3330 C CA . ASP A 1 456 ? -55.814 -29.146 -17.952 1.00 34.00 456 ASP A CA 1
ATOM 3331 C C . ASP A 1 456 ? -56.410 -27.728 -18.174 1.00 34.00 456 ASP A C 1
ATOM 3333 O O . ASP A 1 456 ? -56.597 -26.995 -17.205 1.00 34.00 456 ASP A O 1
ATOM 3337 N N . LYS A 1 457 ? -56.384 -27.158 -19.393 1.00 34.09 457 LYS A N 1
ATOM 3338 C CA . LYS A 1 457 ? -57.395 -27.238 -20.482 1.00 34.09 457 LYS A CA 1
ATOM 3339 C C . LYS A 1 457 ? -58.745 -26.570 -20.137 1.00 34.09 457 LYS A C 1
ATOM 3341 O O . LYS A 1 457 ? -59.241 -26.767 -19.041 1.00 34.09 457 LYS A O 1
ATOM 3346 N N . ALA A 1 458 ? -59.437 -25.853 -21.035 1.00 34.09 458 ALA A N 1
ATOM 3347 C CA . ALA A 1 458 ? -59.143 -25.357 -22.396 1.00 34.09 458 ALA A CA 1
ATOM 3348 C C . ALA A 1 458 ? -60.225 -24.322 -22.832 1.00 34.09 458 ALA A C 1
ATOM 3350 O O . ALA A 1 458 ? -61.196 -24.137 -22.106 1.00 34.09 458 ALA A O 1
ATOM 3351 N N . ALA A 1 459 ? -60.088 -23.757 -24.048 1.00 34.03 459 ALA A N 1
ATOM 3352 C CA . ALA A 1 459 ? -61.034 -22.876 -24.775 1.00 34.03 459 ALA A CA 1
ATOM 3353 C C . ALA A 1 459 ? -61.236 -21.437 -24.223 1.00 34.03 459 ALA A C 1
ATOM 3355 O O . ALA A 1 459 ? -61.148 -21.210 -23.024 1.00 34.03 459 ALA A O 1
ATOM 3356 N N . GLY A 1 460 ? -61.499 -20.413 -25.052 1.00 31.86 460 GLY A N 1
ATOM 3357 C CA . GLY A 1 460 ? -61.486 -20.364 -26.525 1.00 31.86 460 GLY A CA 1
ATOM 3358 C C . GLY A 1 460 ? -62.073 -19.059 -27.109 1.00 31.86 460 GLY A C 1
ATOM 3359 O O . GLY A 1 460 ? -62.898 -18.428 -26.462 1.00 31.86 460 GLY A O 1
ATOM 3360 N N . THR A 1 461 ? -61.662 -18.733 -28.346 1.00 34.25 461 THR A N 1
ATOM 3361 C CA . THR A 1 461 ? -62.349 -17.902 -29.381 1.00 34.25 461 THR A CA 1
ATOM 3362 C C . THR A 1 461 ? -62.729 -16.423 -29.141 1.00 34.25 461 THR A C 1
ATOM 3364 O O . THR A 1 461 ? -63.550 -16.122 -28.289 1.00 34.25 461 THR A O 1
ATOM 3367 N N . GLU A 1 462 ? -62.254 -15.578 -30.080 1.00 34.12 462 GLU A N 1
ATOM 3368 C CA . GLU A 1 462 ? -62.946 -14.422 -30.721 1.00 34.12 462 GLU A CA 1
ATOM 3369 C C . GLU A 1 462 ? -63.292 -13.168 -29.866 1.00 34.12 462 GLU A C 1
ATOM 3371 O O . GLU A 1 462 ? -63.528 -13.250 -28.672 1.00 34.12 462 GLU A O 1
ATOM 3376 N N . GLY A 1 463 ? -63.330 -11.936 -30.401 1.00 31.58 463 GLY A N 1
ATOM 3377 C CA . GLY A 1 463 ? -62.931 -11.441 -31.728 1.00 31.58 463 GLY A CA 1
ATOM 3378 C C . GLY A 1 463 ? -63.354 -9.972 -31.989 1.00 31.58 463 GLY A C 1
ATOM 3379 O O . GLY A 1 463 ? -64.400 -9.551 -31.521 1.00 31.58 463 GLY A O 1
ATOM 3380 N N . SER A 1 464 ? -62.562 -9.252 -32.803 1.00 34.34 464 SER A N 1
ATOM 3381 C CA . SER A 1 464 ? -62.895 -8.042 -33.608 1.00 34.34 464 SER A CA 1
ATOM 3382 C C . SER A 1 464 ? -63.315 -6.686 -32.974 1.00 34.34 464 SER A C 1
ATOM 3384 O O . SER A 1 464 ? -64.243 -6.647 -32.185 1.00 34.34 464 SER A O 1
ATOM 3386 N N . ALA A 1 465 ? -62.701 -5.595 -33.493 1.00 37.50 465 ALA A N 1
ATOM 3387 C CA . ALA A 1 465 ? -63.253 -4.249 -33.841 1.00 37.50 465 ALA A CA 1
ATOM 3388 C C . ALA A 1 465 ? -64.069 -3.426 -32.788 1.00 37.50 465 ALA A C 1
ATOM 3390 O O . ALA A 1 465 ? -64.664 -3.978 -31.882 1.00 37.50 465 ALA A O 1
ATOM 3391 N N . GLU A 1 466 ? -64.234 -2.093 -32.798 1.00 38.88 466 GLU A N 1
ATOM 3392 C CA . GLU A 1 466 ? -63.632 -0.901 -33.446 1.00 38.88 466 GLU A CA 1
ATOM 3393 C C . GLU A 1 466 ? -63.923 0.316 -32.488 1.00 38.88 466 GLU A C 1
ATOM 3395 O O . GLU A 1 466 ? -64.421 0.092 -31.388 1.00 38.88 466 GLU A O 1
ATOM 3400 N N . ALA A 1 467 ? -63.660 1.615 -32.715 1.00 38.31 467 ALA A N 1
ATOM 3401 C CA . ALA A 1 467 ? -63.295 2.382 -33.910 1.00 38.31 467 ALA A CA 1
ATOM 3402 C C . ALA A 1 467 ? -62.338 3.573 -33.617 1.00 38.31 467 ALA A C 1
ATOM 3404 O O . ALA A 1 467 ? -61.873 3.796 -32.502 1.00 38.31 467 ALA A O 1
ATOM 3405 N N . ALA A 1 468 ? -62.070 4.354 -34.664 1.00 38.38 468 ALA A N 1
ATOM 3406 C CA . ALA A 1 468 ? -61.296 5.595 -34.740 1.00 38.38 468 ALA A CA 1
ATOM 3407 C C . ALA A 1 468 ? -62.027 6.891 -34.289 1.00 38.38 468 ALA A C 1
ATOM 3409 O O . ALA A 1 468 ? -63.223 6.861 -34.024 1.00 38.38 468 ALA A O 1
ATOM 3410 N N . VAL A 1 469 ? -61.329 8.053 -34.330 1.00 36.75 469 VAL A N 1
ATOM 3411 C CA . VAL A 1 469 ? -61.755 9.283 -35.071 1.00 36.75 469 VAL A CA 1
ATOM 3412 C C . VAL A 1 469 ? -60.699 10.427 -35.049 1.00 36.75 469 VAL A C 1
ATOM 3414 O O . VAL A 1 469 ? -60.582 11.178 -34.093 1.00 36.75 469 VAL A O 1
ATOM 3417 N N . THR A 1 470 ? -60.027 10.640 -36.198 1.00 40.88 470 THR A N 1
ATOM 3418 C CA . THR A 1 470 ? -59.469 11.925 -36.740 1.00 40.88 470 THR A CA 1
ATOM 3419 C C . THR A 1 470 ? -58.370 12.722 -35.974 1.00 40.88 470 THR A C 1
ATOM 3421 O O . THR A 1 470 ? -58.228 12.597 -34.773 1.00 40.88 470 THR A O 1
ATOM 3424 N N . ARG A 1 471 ? -57.535 13.592 -36.591 1.00 38.44 471 ARG A N 1
ATOM 3425 C CA . ARG A 1 471 ? -57.550 14.240 -37.933 1.00 38.44 471 ARG A CA 1
ATOM 3426 C C . ARG A 1 471 ? -56.123 14.651 -38.404 1.00 38.44 471 ARG A C 1
ATOM 3428 O O . ARG A 1 471 ? -55.327 15.101 -37.598 1.00 38.44 471 ARG A O 1
ATOM 3435 N N . ARG A 1 472 ? -55.875 14.519 -39.722 1.00 41.62 472 ARG A N 1
ATOM 3436 C CA . ARG A 1 472 ? -55.085 15.351 -40.692 1.00 41.62 472 ARG A CA 1
ATOM 3437 C C . ARG A 1 472 ? -54.224 16.541 -40.156 1.00 41.62 472 ARG A C 1
ATOM 3439 O O . ARG A 1 472 ? -54.665 17.238 -39.260 1.00 41.62 472 ARG A O 1
ATOM 3446 N N . THR A 1 473 ? -53.087 16.955 -40.756 1.00 42.41 473 THR A N 1
ATOM 3447 C CA . THR A 1 473 ? -52.702 16.971 -42.199 1.00 42.41 473 THR A CA 1
ATOM 3448 C C . THR A 1 473 ? -51.210 17.328 -42.430 1.00 42.41 473 THR A C 1
ATOM 3450 O O . THR A 1 473 ? -50.709 18.135 -41.669 1.00 42.41 473 THR A O 1
ATOM 3453 N N . ARG A 1 474 ? -50.610 16.841 -43.546 1.00 42.31 474 ARG A N 1
ATOM 3454 C CA . ARG A 1 474 ? -49.601 17.451 -44.487 1.00 42.31 474 ARG A CA 1
ATOM 3455 C C . ARG A 1 474 ? -48.428 18.348 -43.983 1.00 42.31 474 ARG A C 1
ATOM 3457 O O . ARG A 1 474 ? -48.606 19.134 -43.075 1.00 42.31 474 ARG A O 1
ATOM 3464 N N . ALA A 1 475 ? -47.293 18.500 -44.687 1.00 48.97 475 ALA A N 1
ATOM 3465 C CA . ALA A 1 475 ? -46.547 17.730 -45.711 1.00 48.97 475 ALA A CA 1
ATOM 3466 C C . ALA A 1 475 ? -45.344 18.576 -46.219 1.00 48.97 475 ALA A C 1
ATOM 3468 O O . ALA A 1 475 ? -45.426 19.799 -46.163 1.00 48.97 475 ALA A O 1
ATOM 3469 N N . ARG A 1 476 ? -44.374 17.918 -46.888 1.00 51.47 476 ARG A N 1
ATOM 3470 C CA . ARG A 1 476 ? -43.291 18.483 -47.741 1.00 51.47 476 ARG A CA 1
ATOM 3471 C C . ARG A 1 476 ? -42.161 19.233 -47.005 1.00 51.47 476 ARG A C 1
ATOM 3473 O O . ARG A 1 476 ? -42.407 19.849 -45.978 1.00 51.47 476 ARG A O 1
ATOM 3480 N N . SER A 1 477 ? -40.918 19.204 -47.499 1.00 52.81 477 SER A N 1
ATOM 3481 C CA . SER A 1 477 ? -40.350 18.553 -48.710 1.00 52.81 477 SER A CA 1
ATOM 3482 C C . SER A 1 477 ? -38.959 18.008 -48.423 1.00 52.81 477 SER A C 1
ATOM 3484 O O . SER A 1 477 ? -38.191 18.792 -47.825 1.00 52.81 477 SER A O 1
#

InterPro domains:
  IPR010979 Small ribosomal subunit protein uS13-like, H2TH [SSF46946] (145-228)
  IPR012319 Formamidopyrimidine-DNA glycosylase, catalytic domain [PF01149] (1-130)
  IPR012319 Formamidopyrimidine-DNA glycosylase, catalytic domain [PS51068] (2-128)
  IPR012319 Formamidopyrimidine-DNA glycosylase, catalytic domain [SM00898] (2-131)
  IPR015886 Formamidopyrimidine-DNA glycosylase, H2TH DNA-binding [PF06831] (145-231)
  IPR015886 Formamidopyrimidine-DNA glycosylase, H2TH DNA-binding [SM01232] (145-237)
  IPR035937 Formamidopyrimidine-DNA glycosylase, N-terminal [G3DSA:3.20.190.10] (1-144)
  IPR035937 Formamidopyrimidine-DNA glycosylase, N-terminal [SSF81624] (2-150)

Solvent-accessible surface area (backbone atoms only — not comparable to full-atom values): 29334 Å² total; per-residue (Å²): 86,65,29,29,27,43,46,47,23,42,29,52,50,39,43,77,70,42,42,82,34,35,26,69,40,53,49,49,41,95,39,71,77,26,42,35,97,52,54,42,69,59,48,26,63,68,46,43,73,35,31,29,68,39,50,44,71,58,31,52,36,33,31,36,39,40,76,71,72,51,22,48,35,42,31,36,43,54,55,30,49,51,33,34,76,98,78,49,55,68,61,52,96,80,57,84,85,64,65,93,49,84,81,35,79,47,51,44,36,40,39,31,30,74,89,68,50,40,39,36,37,25,32,78,76,57,57,22,43,35,37,70,34,77,54,57,62,85,28,81,75,52,54,59,42,33,39,21,66,88,81,55,54,69,57,70,70,59,46,52,58,61,31,59,77,31,78,50,29,36,44,44,47,42,50,34,41,57,58,25,14,22,44,34,69,65,56,45,33,33,25,29,56,75,24,35,44,27,54,73,36,34,35,49,51,59,52,72,68,44,49,52,37,31,53,51,27,44,41,52,51,52,47,53,37,35,76,55,31,30,37,65,92,76,51,68,90,86,45,53,74,82,44,53,75,49,78,88,75,85,55,81,32,44,49,97,88,66,47,56,44,46,80,48,77,51,79,91,37,76,34,52,42,43,67,91,61,27,56,71,62,62,67,45,50,53,51,55,53,50,52,60,53,53,57,57,62,71,75,68,80,84,81,81,91,83,79,88,84,89,82,85,88,78,86,84,87,78,93,78,91,78,92,76,81,92,70,97,67,58,86,65,55,60,54,52,54,52,52,53,53,51,52,55,56,54,62,72,70,66,79,75,80,82,89,85,78,92,71,58,74,65,58,59,50,48,56,53,49,55,55,50,47,56,53,50,51,55,52,50,53,53,52,50,55,52,52,56,52,54,55,49,60,66,64,73,73,75,83,86,88,89,87,81,88,88,81,88,80,88,84,84,87,84,89,88,86,83,89,82,89,82,85,89,86,88,85,82,88,82,92,86,85,88,86,86,83,88,86,86,90,85,87,86,83,90,84,89,81,88,88,80,85,87,87,82,88,79,89,81,85,88,79,82,92,84,84,88,83,89,79,91,80,92,79,87,133

Radius of gyration: 36.0 Å; Cα contacts (8 Å, |Δi|>4): 599; chains: 1; bounding box: 112×110×91 Å

Secondary structure (DSSP, 8-state):
---HHHHHHHHHHHHHHTTT-BEEEEEE-S-TTTB-SS-HHHHHHHHTT-BEEEEEEETTEEEEEESSS-EEEEE-TTTEEEEETTTEE---TT-----SSSSPTTEEEEEEETTS-EEEEEESSS--EEEEES-SSSSTTGGG--B-TTTTPPPHHHHHHHHHT--SBHHHHHH-TTTBSS--HHHHHHHHHHTTB-TTSBGGGS-HHHHHHHHHHHHHHHHHHHHTTT-GGGS-TTSGGGTTT-TTSS---B-TTSPBPEEEEETTEEEEE-TTT-B--HHHHHHHHHHHHHHHHHTT------------------------------TTHHHHHHHHHHHHHHHHT------S----HHHHHHHHHHHHHHHHHHHHHHHHHHHHHHHHHHHTTSS------------------------------------------------------------------------------

Mean predicted aligned error: 18.17 Å

Sequence (477 aa):
MPELPEVEGARRLAERTCVGKRIVEAIIADDEKVICNVKPQELQAALVGRTIVAAKRRGKQMWWELDAGPSLLLHFGMTGGLVVKGIGAAHYKSFVIDDSAWPPRFCKIELKLEDGTQVAFCDSRRFAKVRFLEDPEGRPPISELGWDPLLNMPALEAFQAALAGQRRAIKALLLDQSFSAGIGNWVADEVLYQSRVHPEQPANTIPADQVAALHAAIRDVCRLASEVEADADRFPLDWLFHYRWGKGNGQKSKMPSGQAIEHLTVGGRTSAVVPAVQKLNKAAIAAAGKAAAGGKKAAGGGRKKKAAVAAEEGQEGTAAEAAAPEQEGGPAEAAVAAAAAEAAVAVAQGSAKPRGRRGSKAAQAQEAADAAAEVAEAAAEVAEAAAQLQGKAKRGRGSQKALAKPSGSAPSAPAASAAATTKAAAAGRRAKSFRGQQQQSAPAAAAERKRKAPADKAAGTEGSAEAAVTRRTRARS

Nearest PDB structures (foldseek):
  3twk-assembly3_A  TM=9.112E-01  e=1.111E-36  Arabidopsis thaliana
  3twm-assembly2_B  TM=9.795E-01  e=5.095E-34  Arabidopsis thaliana
  3twl-assembly1_A  TM=9.662E-01  e=1.096E-33  Arabidopsis thaliana
  3twk-assembly3_B  TM=8.968E-01  e=3.373E-34  Arabidopsis thaliana
  1k82-assembly4_D  TM=8.797E-01  e=6.387E-19  Escherichia coli

Organism: Chlorella sorokiniana (NCBI:txid3076)

Foldseek 3Di:
DAFLQLLLLQQVVCQVQAAPWAWQFKQADQQCLAEDPAGRVRVRVVRHGWGQHGWDDWTQKIWTDTPDAFIKIKRQFPAKWKAKQPPGTFDDPPDHFDPVDPPTPQWRMWTATPVRIIMTIGGPPSRMHIYTGRDDCVDPPNVQFADELPPGQDDLVVLLVVLLPFQAQQLLQCCPRSHYGRDHAQLSQQLCQQLLAARRARSSLDDSSSSVSSSVSSNVVSVQCNVVSNPVVSPDLQTCSVFQPPPPVPDQTAGPVRFTWDWDQGNNDTHTDRCVRHPHPVVSVVVVVVVVVVVVVVPPPDDDDDDDDDDDDDDDDDDDDDDDDDDPDPPVVVVVVVVVVVVVVVVVPPPDDDPDDDDPPVVVVVVVVVVVVVVVVVVVVVVVVVVVVVVVVVVVPPDDDDDDDDDDDDDDDDDDDDDDDDDDDDDDDDDDDDDDDDDDDDDDDDDDDDDDDDDDDDDDDYDDDDDDDDDDDDDDD